Protein 1T1U (pdb70)

InterPro domains:
  IPR000542 Acyltransferase ChoActase/COT/CPT [PS00439] (23-38)
  IPR000542 Acyltransferase ChoActase/COT/CPT [PS00440] (312-339)
  IPR000542 Acyltransferase ChoActase/COT/CPT [PTHR22589] (18-614)
  IPR023213 Chloramphenicol acetyltransferase-like domain superfamily [G3DSA:3.30.559.10] (23-610)
  IPR039551 Choline/Carnitine o-acyltransferase, domain 1 and 2 [PF00755] (26-603)
  IPR042231 Choline/Carnitine o-acyltransferase, domain 2 [G3DSA:3.30.559.70] (84-404)

Structure (mmCIF, N/CA/C/O backbone):
data_1T1U
#
_entry.id   1T1U
#
_cell.length_a   138.949
_cell.length_b   77.505
_cell.length_c   59.209
_cell.angle_alpha   90.00
_cell.angle_beta   90.00
_cell.angle_gamma   90.00
#
_symmetry.space_group_name_H-M   'P 21 21 21'
#
loop_
_entity.id
_entity.type
_entity.pdbx_description
1 polymer 'Choline O-acetyltransferase'
2 water water
#
loop_
_atom_site.group_PDB
_atom_site.id
_atom_site.type_symbol
_atom_site.label_atom_id
_atom_site.label_alt_id
_atom_site.label_comp_id
_atom_site.label_asym_id
_atom_site.label_entity_id
_atom_site.label_seq_id
_atom_site.pdbx_PDB_ins_code
_atom_site.Cartn_x
_atom_site.Cartn_y
_atom_site.Cartn_z
_atom_site.occupancy
_atom_site.B_iso_or_equiv
_atom_site.auth_seq_id
_atom_site.auth_comp_id
_atom_site.auth_asym_id
_atom_site.auth_atom_id
_atom_site.pdbx_PDB_model_num
ATOM 1 N N . GLU A 1 19 ? 10.085 -48.569 6.894 1.00 30.86 20 GLU A N 1
ATOM 2 C CA . GLU A 1 19 ? 9.597 -47.410 6.173 1.00 21.84 20 GLU A CA 1
ATOM 3 C C . GLU A 1 19 ? 8.180 -47.630 5.656 1.00 28.13 20 GLU A C 1
ATOM 4 O O . GLU A 1 19 ? 7.207 -47.320 6.333 1.00 25.15 20 GLU A O 1
ATOM 10 N N . LEU A 1 20 ? 8.092 -48.165 4.489 1.00 28.06 21 LEU A N 1
ATOM 11 C CA . LEU A 1 20 ? 6.769 -48.293 3.945 1.00 23.11 21 LEU A CA 1
ATOM 12 C C . LEU A 1 20 ? 5.839 -49.289 4.616 1.00 24.30 21 LEU A C 1
ATOM 13 O O . LEU A 1 20 ? 4.641 -49.246 4.357 1.00 27.56 21 LEU A O 1
ATOM 18 N N . ASP A 1 21 ? 6.384 -50.154 5.437 1.00 23.39 22 ASP A N 1
ATOM 19 C CA . ASP A 1 21 ? 5.515 -51.132 6.113 1.00 25.72 22 ASP A CA 1
ATOM 20 C C . ASP A 1 21 ? 5.011 -50.579 7.458 1.00 21.97 22 ASP A C 1
ATOM 21 O O . ASP A 1 21 ? 4.264 -51.248 8.185 1.00 24.35 22 ASP A O 1
ATOM 26 N N . LEU A 1 22 ? 5.422 -49.349 7.797 1.00 21.84 23 LEU A N 1
ATOM 27 C CA . LEU A 1 22 ? 4.924 -48.752 8.981 1.00 19.22 23 LEU A CA 1
ATOM 28 C C . LEU A 1 22 ? 3.499 -48.383 8.667 1.00 19.53 23 LEU A C 1
ATOM 29 O O . LEU A 1 22 ? 3.127 -48.210 7.516 1.00 18.83 23 LEU A O 1
ATOM 34 N N . PRO A 1 23 ? 2.671 -48.208 9.711 1.00 14.41 24 PRO A N 1
ATOM 35 C CA . PRO A 1 23 ? 1.227 -47.823 9.494 1.00 15.88 24 PRO A CA 1
ATOM 36 C C . PRO A 1 23 ? 0.985 -46.505 8.898 1.00 21.00 24 PRO A C 1
ATOM 37 O O . PRO A 1 23 ? 1.737 -45.581 9.215 1.00 19.75 24 PRO A O 1
ATOM 41 N N . LYS A 1 24 ? -0.044 -46.295 8.124 1.00 17.25 25 LYS A N 1
ATOM 42 C CA . LYS A 1 24 ? -0.196 -44.887 7.783 1.00 15.54 25 LYS A CA 1
ATOM 43 C C . LYS A 1 24 ? -0.996 -44.194 8.907 1.00 15.56 25 LYS A C 1
ATOM 44 O O . LYS A 1 24 ? -1.818 -44.828 9.561 1.00 15.20 25 LYS A O 1
ATOM 50 N N . LEU A 1 25 ? -0.770 -42.917 9.104 1.00 14.48 26 LEU A N 1
ATOM 51 C CA . LEU A 1 25 ? -1.519 -42.119 10.093 1.00 15.51 26 LEU A CA 1
ATOM 52 C C . LEU A 1 25 ? -3.021 -42.226 9.845 1.00 14.73 26 LEU A C 1
ATOM 53 O O . LEU A 1 25 ? -3.503 -42.002 8.736 1.00 15.82 26 LEU A O 1
ATOM 58 N N . PRO A 1 26 ? -3.772 -42.611 10.888 1.00 13.96 27 PRO A N 1
ATOM 59 C CA . PRO A 1 26 ? -5.232 -42.733 10.691 1.00 20.32 27 PRO A CA 1
ATOM 60 C C . PRO A 1 26 ? -5.925 -41.480 10.238 1.00 18.32 27 PRO A C 1
ATOM 61 O O . PRO A 1 26 ? -5.350 -40.398 10.385 1.00 16.56 27 PRO A O 1
ATOM 65 N N . VAL A 1 27 ? -7.130 -41.551 9.742 1.00 15.55 28 VAL A N 1
ATOM 66 C CA . VAL A 1 27 ? -7.931 -40.324 9.646 1.00 14.05 28 VAL A CA 1
ATOM 67 C C . VAL A 1 27 ? -9.169 -40.658 10.559 1.00 20.34 28 VAL A C 1
ATOM 68 O O . VAL A 1 27 ? -9.986 -41.483 10.172 1.00 18.69 28 VAL A O 1
ATOM 72 N N . PRO A 1 28 ? -9.312 -39.912 11.726 1.00 13.69 29 PRO A N 1
ATOM 73 C CA . PRO A 1 28 ? -10.460 -40.097 12.624 1.00 15.57 29 PRO A CA 1
ATOM 74 C C . PRO A 1 28 ? -11.800 -40.019 11.885 1.00 12.08 29 PRO A C 1
ATOM 75 O O . PRO A 1 28 ? -11.696 -39.656 10.693 1.00 13.96 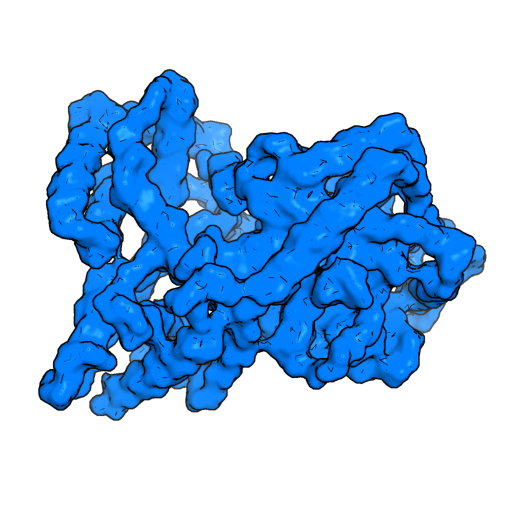29 PRO A O 1
ATOM 79 N N . PRO A 1 29 ? -12.849 -40.305 12.442 1.00 13.62 30 PRO A N 1
ATOM 80 C CA . PRO A 1 29 ? -14.159 -40.129 11.842 1.00 17.77 30 PRO A CA 1
ATOM 81 C C . PRO A 1 29 ? -14.495 -38.688 11.942 1.00 13.40 30 PRO A C 1
ATOM 82 O O . PRO A 1 29 ? -14.064 -38.045 12.894 1.00 15.44 30 PRO A O 1
ATOM 86 N N . LEU A 1 30 ? -15.203 -38.151 11.007 1.00 14.74 31 LEU A N 1
ATOM 87 C CA . LEU A 1 30 ? -15.523 -36.762 11.191 1.00 12.44 31 LEU A CA 1
ATOM 88 C C . LEU A 1 30 ? -16.417 -36.520 12.417 1.00 13.73 31 LEU A C 1
ATOM 89 O O . LEU A 1 30 ? -16.156 -35.580 13.172 1.00 16.30 31 LEU A O 1
ATOM 94 N N . GLN A 1 31 ? -17.425 -37.315 12.654 1.00 15.49 32 GLN A N 1
ATOM 95 C CA . GLN A 1 31 ? -18.263 -37.010 13.803 1.00 13.69 32 GLN A CA 1
ATOM 96 C C . GLN A 1 31 ? -17.532 -37.252 15.107 1.00 13.74 32 GLN A C 1
ATOM 97 O O . GLN A 1 31 ? -17.844 -36.591 16.111 1.00 16.21 32 GLN A O 1
ATOM 103 N N . GLN A 1 32 ? -16.566 -38.175 15.206 1.00 14.34 33 GLN A N 1
ATOM 104 C CA . GLN A 1 32 ? -15.880 -38.352 16.534 1.00 12.18 33 GLN A CA 1
ATOM 105 C C . GLN A 1 32 ? -14.975 -37.159 16.845 1.00 13.84 33 GLN A C 1
ATOM 106 O O . GLN A 1 32 ? -14.765 -36.814 18.004 1.00 16.79 33 GLN A O 1
ATOM 112 N N . THR A 1 33 ? -14.462 -36.543 15.811 1.00 14.65 34 THR A N 1
ATOM 113 C CA . THR A 1 33 ? -13.579 -35.436 16.055 1.00 13.38 34 THR A CA 1
ATOM 114 C C . THR A 1 33 ? -14.390 -34.227 16.508 1.00 14.06 34 THR A C 1
ATOM 115 O O . THR A 1 33 ? -13.992 -33.507 17.430 1.00 13.95 34 THR A O 1
ATOM 119 N N . LEU A 1 34 ? -15.530 -34.009 15.861 1.00 12.34 35 LEU A N 1
ATOM 120 C CA . LEU A 1 34 ? -16.423 -32.892 16.230 1.00 13.40 35 LEU A CA 1
ATOM 121 C C . LEU A 1 34 ? -16.963 -33.065 17.634 1.00 15.85 35 LEU A C 1
ATOM 122 O O . LEU A 1 34 ? -17.141 -32.078 18.357 1.00 14.80 35 LEU A O 1
ATOM 127 N N . ALA A 1 35 ? -17.244 -34.277 18.023 1.00 16.23 36 ALA A N 1
ATOM 128 C CA . ALA A 1 35 ? -17.853 -34.470 19.351 1.00 15.76 36 ALA A CA 1
ATOM 129 C C . ALA A 1 35 ? -16.833 -34.243 20.472 1.00 19.32 36 ALA A C 1
ATOM 130 O O . ALA A 1 35 ? -17.105 -33.627 21.499 1.00 15.17 36 ALA A O 1
ATOM 132 N N . THR A 1 36 ? -15.646 -34.760 20.187 1.00 13.99 37 THR A N 1
ATOM 133 C CA . THR A 1 36 ? -14.565 -34.649 21.160 1.00 14.88 37 THR A CA 1
ATOM 134 C C . THR A 1 36 ? -14.255 -33.166 21.367 1.00 14.48 37 THR A C 1
ATOM 135 O O . THR A 1 36 ? -14.112 -32.683 22.501 1.00 14.66 37 THR A O 1
ATOM 139 N N . TYR A 1 37 ? -14.180 -32.432 20.251 1.00 13.52 38 TYR A N 1
ATOM 140 C CA . TYR A 1 37 ? -13.932 -30.985 20.193 1.00 12.01 38 TYR A CA 1
ATOM 141 C C . TYR A 1 37 ? -14.888 -30.230 21.065 1.00 12.75 38 TYR A C 1
ATOM 142 O O . TYR A 1 37 ? -14.454 -29.395 21.861 1.00 13.53 38 TYR A O 1
ATOM 151 N N . LEU A 1 38 ? -16.193 -30.480 20.968 1.00 13.65 39 LEU A N 1
ATOM 152 C CA . LEU A 1 38 ? -17.129 -29.727 21.823 1.00 17.50 39 LEU A CA 1
ATOM 153 C C . LEU A 1 38 ? -17.068 -30.122 23.298 1.00 15.04 39 LEU A C 1
ATOM 154 O O . LEU A 1 38 ? -17.273 -29.271 24.166 1.00 16.38 39 LEU A O 1
ATOM 159 N N . GLN A 1 39 ? -16.792 -31.381 23.561 1.00 15.23 40 GLN A N 1
ATOM 160 C CA . GLN A 1 39 ? -16.667 -31.865 24.898 1.00 16.58 40 GLN A CA 1
ATOM 161 C C . GLN A 1 39 ? -15.449 -31.219 25.575 1.00 17.76 40 GLN A C 1
ATOM 162 O O . GLN A 1 39 ? -15.531 -30.806 26.735 1.00 18.18 40 GLN A O 1
ATOM 168 N N . CYS A 1 40 ? -14.310 -31.152 24.825 1.00 13.84 41 CYS A N 1
ATOM 169 C CA . CYS A 1 40 ? -13.025 -30.558 25.218 1.00 16.96 41 CYS A CA 1
ATOM 170 C C . CYS A 1 40 ? -13.236 -29.139 25.752 1.00 17.04 41 CYS A C 1
ATOM 171 O O . CYS A 1 40 ? -12.805 -28.802 26.858 1.00 15.64 41 CYS A O 1
ATOM 174 N N . MET A 1 41 ? -13.905 -28.303 24.908 1.00 14.33 42 MET A N 1
ATOM 175 C CA . MET A 1 41 ? -14.146 -26.857 25.079 1.00 14.22 42 MET A CA 1
ATOM 176 C C . MET A 1 41 ? -15.314 -26.371 25.942 1.00 16.56 42 MET A C 1
ATOM 177 O O . MET A 1 41 ? -15.252 -25.239 26.436 1.00 15.19 42 MET A O 1
ATOM 182 N N . GLN A 1 42 ? -16.332 -27.153 26.176 1.00 14.91 43 GLN A N 1
ATOM 183 C CA . GLN A 1 42 ? -17.474 -26.619 26.918 1.00 16.04 43 GLN A CA 1
ATOM 184 C C . GLN A 1 42 ? -17.143 -25.925 28.254 1.00 16.67 43 GLN A C 1
ATOM 185 O O . GLN A 1 42 ? -17.710 -24.868 28.540 1.00 18.06 43 GLN A O 1
ATOM 191 N N . HIS A 1 43 ? -16.271 -26.483 29.068 1.00 15.06 44 HIS A N 1
ATOM 192 C CA . HIS A 1 43 ? -16.003 -25.790 30.324 1.00 16.71 44 HIS A CA 1
ATOM 193 C C . HIS A 1 43 ? -14.950 -24.697 30.163 1.00 20.32 44 HIS A C 1
ATOM 194 O O . HIS A 1 43 ? -14.606 -24.062 31.162 1.00 21.95 44 HIS A O 1
ATOM 201 N N . LEU A 1 44 ? -14.444 -24.455 28.949 1.00 17.83 45 LEU A N 1
ATOM 202 C CA . LEU A 1 44 ? -13.390 -23.461 28.735 1.00 17.46 45 LEU A CA 1
ATOM 203 C C . LEU A 1 44 ? -13.871 -22.208 28.042 1.00 14.51 45 LEU A C 1
ATOM 204 O O . LEU A 1 44 ? -13.073 -21.289 27.775 1.00 18.97 45 LEU A O 1
ATOM 209 N N . VAL A 1 45 ? -15.149 -22.117 27.709 1.00 16.53 46 VAL A N 1
ATOM 210 C CA . VAL A 1 45 ? -15.694 -20.902 27.119 1.00 17.21 46 VAL A CA 1
ATOM 211 C C . VAL A 1 45 ? -16.971 -20.490 27.870 1.00 16.31 46 VAL A C 1
ATOM 212 O O . VAL A 1 45 ? -17.524 -21.266 28.628 1.00 17.53 46 VAL A O 1
ATOM 216 N N . PRO A 1 46 ? -17.375 -19.261 27.652 1.00 20.96 47 PRO A N 1
ATOM 217 C CA . PRO A 1 46 ? -18.669 -18.813 28.182 1.00 25.31 47 PRO A CA 1
ATOM 218 C C . PRO A 1 46 ? -19.839 -19.652 27.659 1.00 27.98 47 PRO A C 1
ATOM 219 O O . PRO A 1 46 ? -19.687 -20.163 26.549 1.00 21.13 47 PRO A O 1
ATOM 223 N N . GLU A 1 47 ? -20.890 -19.816 28.427 1.00 24.46 48 GLU A N 1
ATOM 224 C CA . GLU A 1 47 ? -22.076 -20.511 27.985 1.00 19.44 48 GLU A CA 1
ATOM 225 C C . GLU A 1 47 ? -22.646 -19.978 26.627 1.00 21.73 48 GLU A C 1
ATOM 226 O O . GLU A 1 47 ? -22.910 -20.814 25.769 1.00 20.17 48 GLU A O 1
ATOM 232 N N . GLU A 1 48 ? -22.883 -18.702 26.385 1.00 19.06 49 GLU A N 1
ATOM 233 C CA . GLU A 1 48 ? -23.519 -18.362 25.085 1.00 25.06 49 GLU A CA 1
ATOM 234 C C . GLU A 1 48 ? -22.602 -18.788 23.928 1.00 22.05 49 GLU A C 1
ATOM 235 O O . GLU A 1 48 ? -23.031 -19.512 23.023 1.00 26.21 49 GLU A O 1
ATOM 241 N N . GLN A 1 49 ? -21.373 -18.343 23.976 1.00 21.36 50 GLN A N 1
ATOM 242 C CA . GLN A 1 49 ? -20.364 -18.711 23.024 1.00 22.84 50 GLN A CA 1
ATOM 243 C C . GLN A 1 49 ? -20.391 -20.199 22.707 1.00 18.32 50 GLN A C 1
ATOM 244 O O . GLN A 1 49 ? -20.406 -20.578 21.537 1.00 20.17 50 GLN A O 1
ATOM 250 N N . PHE A 1 50 ? -20.414 -21.032 23.760 1.00 19.14 51 PHE A N 1
ATOM 251 C CA . PHE A 1 50 ? -20.497 -22.455 23.455 1.00 19.32 51 PHE A CA 1
ATOM 252 C C . PHE A 1 50 ? -21.754 -22.658 22.503 1.00 19.41 51 PHE A C 1
ATOM 253 O O . PHE A 1 50 ? -21.567 -23.126 21.373 1.00 17.79 51 PHE A O 1
ATOM 261 N N . ARG A 1 51 ? -23.024 -22.327 22.963 1.00 21.87 52 ARG A N 1
ATOM 262 C CA . ARG A 1 51 ? -24.330 -22.468 22.189 1.00 22.19 52 ARG A CA 1
ATOM 263 C C . ARG A 1 51 ? -24.033 -22.133 20.757 1.00 16.62 52 ARG A C 1
ATOM 264 O O . ARG A 1 51 ? -24.334 -22.898 19.834 1.00 17.66 52 ARG A O 1
ATOM 272 N N . LYS A 1 52 ? -23.379 -21.003 20.545 1.00 17.86 53 LYS A N 1
ATOM 273 C CA . LYS A 1 52 ? -23.020 -20.622 19.197 1.00 14.98 53 LYS A CA 1
ATOM 274 C C . LYS A 1 52 ? -22.117 -21.650 18.527 1.00 17.88 53 LYS A C 1
ATOM 275 O O . LYS A 1 52 ? -22.312 -21.991 17.371 1.00 20.16 53 LYS A O 1
ATOM 281 N N . SER A 1 53 ? -21.153 -22.181 19.274 1.00 18.69 54 SER A N 1
ATOM 282 C CA . SER A 1 53 ? -20.225 -23.201 18.775 1.00 15.34 54 SER A CA 1
ATOM 283 C C . SER A 1 53 ? -20.997 -24.473 18.455 1.00 15.23 54 SER A C 1
ATOM 284 O O . SER A 1 53 ? -20.702 -25.160 17.469 1.00 18.01 54 SER A O 1
ATOM 287 N N . GLN A 1 54 ? -21.986 -24.812 19.239 1.00 15.07 55 GLN A N 1
ATOM 288 C CA . GLN A 1 54 ? -22.710 -26.053 18.954 1.00 15.76 55 GLN A CA 1
ATOM 289 C C . GLN A 1 54 ? -23.399 -26.005 17.600 1.00 16.22 55 GLN A C 1
ATOM 290 O O . GLN A 1 54 ? -23.412 -26.994 16.855 1.00 19.55 55 GLN A O 1
ATOM 296 N N . ALA A 1 55 ? -23.936 -24.833 17.349 1.00 18.49 56 ALA A N 1
ATOM 297 C CA . ALA A 1 55 ? -24.652 -24.596 16.129 1.00 20.07 56 ALA A CA 1
ATOM 298 C C . ALA A 1 55 ? -23.748 -24.581 14.870 1.00 15.39 56 ALA A C 1
ATOM 299 O O . ALA A 1 55 ? -24.096 -25.156 13.849 1.00 18.04 56 ALA A O 1
ATOM 301 N N . ILE A 1 56 ? -22.587 -23.900 15.016 1.00 18.16 57 ILE A N 1
ATOM 302 C CA . ILE A 1 56 ? -21.581 -23.833 13.955 1.00 16.19 57 ILE A CA 1
ATOM 303 C C . ILE A 1 56 ? -21.099 -25.227 13.621 1.00 16.11 57 ILE A C 1
ATOM 304 O O . ILE A 1 56 ? -20.988 -25.604 12.449 1.00 18.66 57 ILE A O 1
ATOM 309 N N . VAL A 1 57 ? -20.829 -25.996 14.680 1.00 15.45 58 VAL A N 1
ATOM 310 C CA . VAL A 1 57 ? -20.350 -27.361 14.485 1.00 18.00 58 VAL A CA 1
ATOM 311 C C . VAL A 1 57 ? -21.380 -28.306 13.887 1.00 19.45 58 VAL A C 1
ATOM 312 O O . VAL A 1 57 ? -21.020 -29.225 13.142 1.00 18.24 58 VAL A O 1
ATOM 316 N N . LYS A 1 58 ? -22.653 -28.079 14.221 1.00 19.82 59 LYS A N 1
ATOM 317 C CA . LYS A 1 58 ? -23.769 -28.875 13.678 1.00 16.70 59 LYS A CA 1
ATOM 318 C C . LYS A 1 58 ? -23.964 -28.554 12.222 1.00 16.85 59 LYS A C 1
ATOM 319 O O . LYS A 1 58 ? -24.232 -29.425 11.409 1.00 22.28 59 LYS A O 1
ATOM 325 N N . ARG A 1 59 ? -23.840 -27.310 11.860 1.00 18.91 60 ARG A N 1
ATOM 326 C CA . ARG A 1 59 ? -23.954 -27.058 10.438 1.00 18.28 60 ARG A CA 1
ATOM 327 C C . ARG A 1 59 ? -22.706 -27.608 9.743 1.00 21.32 60 ARG A C 1
ATOM 328 O O . ARG A 1 59 ? -22.798 -28.271 8.706 1.00 20.57 60 ARG A O 1
ATOM 336 N N . PHE A 1 60 ? -21.516 -27.327 10.304 1.00 17.37 61 PHE A N 1
ATOM 337 C CA . PHE A 1 60 ? -20.277 -27.890 9.693 1.00 21.37 61 PHE A CA 1
ATOM 338 C C . PHE A 1 60 ? -20.350 -29.355 9.359 1.00 19.44 61 PHE A C 1
ATOM 339 O O . PHE A 1 60 ? -19.917 -29.751 8.290 1.00 16.39 61 PHE A O 1
ATOM 347 N N . GLY A 1 61 ? -20.932 -30.208 10.207 1.00 16.29 62 GLY A N 1
ATOM 348 C CA . GLY A 1 61 ? -20.854 -31.666 9.917 1.00 18.97 62 GLY A CA 1
ATOM 349 C C . GLY A 1 61 ? -22.191 -32.345 9.600 1.00 17.83 62 GLY A C 1
ATOM 350 O O . GLY A 1 61 ? -22.331 -33.543 9.777 1.00 18.14 62 GLY A O 1
ATOM 351 N N . ALA A 1 62 ? -23.161 -31.570 9.170 1.00 18.82 63 ALA A N 1
ATOM 352 C CA . ALA A 1 62 ? -24.436 -32.124 8.846 1.00 20.63 63 ALA A CA 1
ATOM 353 C C . ALA A 1 62 ? -24.208 -32.927 7.585 1.00 28.54 63 ALA A C 1
ATOM 354 O O . ALA A 1 62 ? -23.127 -32.903 6.992 1.00 22.68 63 ALA A O 1
ATOM 356 N N . PRO A 1 63 ? -25.221 -33.657 7.207 1.00 25.03 64 PRO A N 1
ATOM 357 C CA . PRO A 1 63 ? -25.213 -34.423 5.954 1.00 18.35 64 PRO A CA 1
ATOM 358 C C . PRO A 1 63 ? -25.187 -33.521 4.716 1.00 21.78 64 PRO A C 1
ATOM 359 O O . PRO A 1 63 ? -26.044 -32.678 4.534 1.00 25.66 64 PRO A O 1
ATOM 363 N N . GLY A 1 64 ? -24.213 -33.724 3.824 1.00 23.22 65 GLY A N 1
ATOM 364 C CA . GLY A 1 64 ? -24.081 -32.938 2.623 1.00 31.74 65 GLY A CA 1
ATOM 365 C C . GLY A 1 64 ? -23.246 -31.700 2.868 1.00 28.39 65 GLY A C 1
ATOM 366 O O . GLY A 1 64 ? -22.906 -30.993 1.912 1.00 26.50 65 GLY A O 1
ATOM 367 N N . GLY A 1 65 ? -22.931 -31.429 4.141 1.00 22.96 66 GLY A N 1
ATOM 368 C CA . GLY A 1 65 ? -22.245 -30.192 4.514 1.00 24.88 66 GLY A CA 1
ATOM 369 C C . GLY A 1 65 ? -20.831 -29.983 3.988 1.00 20.40 66 GLY A C 1
ATOM 370 O O . GLY A 1 65 ? -20.373 -30.660 3.069 1.00 22.45 66 GLY A O 1
ATOM 371 N N . LEU A 1 66 ? -20.154 -28.955 4.607 1.00 23.13 67 LEU A N 1
ATOM 372 C CA . LEU A 1 66 ? -18.758 -28.620 4.310 1.00 23.66 67 LEU A CA 1
ATOM 373 C C . LEU A 1 66 ? -17.875 -29.648 4.905 1.00 17.39 67 LEU A C 1
ATOM 374 O O . LEU A 1 66 ? -16.913 -30.096 4.261 1.00 20.19 67 LEU A O 1
ATOM 379 N N . GLY A 1 67 ? -18.118 -30.024 6.128 1.00 15.97 68 GLY A N 1
ATOM 380 C CA . GLY A 1 67 ? -17.253 -30.949 6.804 1.00 15.03 68 GLY A CA 1
ATOM 381 C C . GLY A 1 67 ? -17.086 -32.279 6.070 1.00 18.07 68 GLY A C 1
ATOM 382 O O . GLY A 1 67 ? -15.975 -32.789 5.953 1.00 19.20 68 GLY A O 1
ATOM 383 N N . GLU A 1 68 ? -18.187 -32.858 5.557 1.00 17.31 69 GLU A N 1
ATOM 384 C CA . GLU A 1 68 ? -18.136 -34.163 4.904 1.00 15.28 69 GLU A CA 1
ATOM 385 C C . GLU A 1 68 ? -17.350 -34.052 3.526 1.00 13.42 69 GLU A C 1
ATOM 386 O O . GLU A 1 68 ? -16.721 -35.021 3.108 1.00 17.87 69 GLU A O 1
ATOM 392 N N . THR A 1 69 ? -17.413 -32.888 2.845 1.00 17.81 70 THR A N 1
ATOM 393 C CA . THR A 1 69 ? -16.686 -32.694 1.599 1.00 18.21 70 THR A CA 1
ATOM 394 C C . THR A 1 69 ? -15.210 -32.630 1.925 1.00 18.66 70 THR A C 1
ATOM 395 O O . THR A 1 69 ? -14.365 -33.258 1.271 1.00 24.06 70 THR A O 1
ATOM 399 N N . LEU A 1 70 ? -14.900 -31.839 2.931 1.00 19.60 71 LEU A N 1
ATOM 400 C CA . LEU A 1 70 ? -13.527 -31.698 3.329 1.00 17.15 71 LEU A CA 1
ATOM 401 C C . LEU A 1 70 ? -12.964 -33.045 3.781 1.00 17.20 71 LEU A C 1
ATOM 402 O O . LEU A 1 70 ? -11.821 -33.366 3.479 1.00 20.49 71 LEU A O 1
ATOM 407 N N . GLN A 1 71 ? -13.732 -33.868 4.534 1.00 15.78 72 GLN A N 1
ATOM 408 C CA . GLN A 1 71 ? -13.332 -35.203 4.988 1.00 16.35 72 GLN A CA 1
ATOM 409 C C . GLN A 1 71 ? -12.893 -36.033 3.750 1.00 17.05 72 GLN A C 1
ATOM 410 O O . GLN A 1 71 ? -11.754 -36.510 3.682 1.00 19.47 72 GLN A O 1
ATOM 416 N N . GLU A 1 72 ? -13.816 -36.105 2.816 1.00 21.66 73 GLU A N 1
ATOM 417 C CA . GLU A 1 72 ? -13.640 -36.807 1.551 1.00 22.01 73 GLU A CA 1
ATOM 418 C C . GLU A 1 72 ? -12.255 -36.432 0.923 1.00 24.96 73 GLU A C 1
ATOM 419 O O . GLU A 1 72 ? -11.505 -37.346 0.567 1.00 20.11 73 GLU A O 1
ATOM 425 N N . LYS A 1 73 ? -11.910 -35.128 0.821 1.00 21.69 74 LYS A N 1
ATOM 426 C CA . LYS A 1 73 ? -10.639 -34.651 0.287 1.00 23.70 74 LYS A CA 1
ATOM 427 C C . LYS A 1 73 ? -9.455 -34.995 1.230 1.00 24.99 74 LYS A C 1
ATOM 428 O O . LYS A 1 73 ? -8.300 -34.956 0.822 1.00 25.24 74 LYS A O 1
ATOM 434 N N . LEU A 1 74 ? -9.750 -35.334 2.504 1.00 21.64 75 LEU A N 1
ATOM 435 C CA . LEU A 1 74 ? -8.696 -35.757 3.478 1.00 19.08 75 LEU A CA 1
ATOM 436 C C . LEU A 1 74 ? -8.345 -37.190 3.191 1.00 20.42 75 LEU A C 1
ATOM 437 O O . LEU A 1 74 ? -7.173 -37.570 3.139 1.00 21.01 75 LEU A O 1
ATOM 442 N N . LEU A 1 75 ? -9.365 -37.988 2.957 1.00 17.67 76 LEU A N 1
ATOM 443 C CA . LEU A 1 75 ? -9.083 -39.371 2.601 1.00 20.07 76 LEU A CA 1
ATOM 444 C C . LEU A 1 75 ? -8.483 -39.364 1.114 1.00 16.86 76 LEU A C 1
ATOM 445 O O . LEU A 1 75 ? -7.696 -40.252 0.845 1.00 24.11 76 LEU A O 1
ATOM 450 N N . GLU A 1 76 ? -8.774 -38.380 0.165 1.00 26.23 77 GLU A N 1
ATOM 451 C CA . GLU A 1 76 ? -8.030 -38.281 -1.130 1.00 17.86 77 GLU A CA 1
ATOM 452 C C . GLU A 1 76 ? -6.488 -38.332 -0.775 1.00 27.50 77 GLU A C 1
ATOM 453 O O . GLU A 1 76 ? -5.748 -39.210 -1.230 1.00 26.63 77 GLU A O 1
ATOM 459 N N . ARG A 1 77 ? -6.152 -37.363 0.089 1.00 27.67 78 ARG A N 1
ATOM 460 C CA . ARG A 1 77 ? -4.846 -37.108 0.677 1.00 23.60 78 ARG A CA 1
ATOM 461 C C . ARG A 1 77 ? -4.286 -38.219 1.538 1.00 22.43 78 ARG A C 1
ATOM 462 O O . ARG A 1 77 ? -3.075 -38.480 1.439 1.00 23.70 78 ARG A O 1
ATOM 470 N N . GLN A 1 78 ? -5.047 -38.883 2.375 1.00 21.03 79 GLN A N 1
ATOM 471 C CA . GLN A 1 78 ? -4.325 -39.875 3.189 1.00 17.88 79 GLN A CA 1
ATOM 472 C C . GLN A 1 78 ? -3.861 -41.117 2.403 1.00 19.50 79 GLN A C 1
ATOM 473 O O . GLN A 1 78 ? -2.901 -41.764 2.829 1.00 22.28 79 GLN A O 1
ATOM 479 N N . GLU A 1 79 ? -4.503 -41.488 1.273 1.00 27.30 80 GLU A N 1
ATOM 480 C CA . GLU A 1 79 ? -4.163 -42.703 0.440 1.00 25.05 80 GLU A CA 1
ATOM 481 C C . GLU A 1 79 ? -2.952 -42.382 -0.524 1.00 26.59 80 GLU A C 1
ATOM 482 O O . GLU A 1 79 ? -2.262 -43.265 -1.053 1.00 33.50 80 GLU A O 1
ATOM 488 N N . LYS A 1 80 ? -2.769 -41.052 -0.672 1.00 25.20 81 LYS A N 1
ATOM 489 C CA . LYS A 1 80 ? -1.853 -40.309 -1.553 1.00 28.09 81 LYS A CA 1
ATOM 490 C C . LYS A 1 80 ? -0.483 -39.860 -1.034 1.00 25.22 81 LYS A C 1
ATOM 491 O O . LYS A 1 80 ? 0.454 -39.580 -1.793 1.00 40.56 81 LYS A O 1
ATOM 497 N N . THR A 1 81 ? -0.446 -39.779 0.240 1.00 29.68 82 THR A N 1
ATOM 498 C CA . THR A 1 81 ? 0.697 -39.351 0.887 1.00 22.81 82 THR A CA 1
ATOM 499 C C . THR A 1 81 ? 1.017 -40.302 1.995 1.00 21.81 82 THR A C 1
ATOM 500 O O . THR A 1 81 ? 0.152 -40.958 2.574 1.00 24.53 82 THR A O 1
ATOM 504 N N . ALA A 1 82 ? 2.320 -40.368 2.257 1.00 18.78 83 ALA A N 1
ATOM 505 C CA . ALA A 1 82 ? 2.757 -41.201 3.341 1.00 17.81 83 ALA A CA 1
ATOM 506 C C . ALA A 1 82 ? 2.089 -40.793 4.693 1.00 15.16 83 ALA A C 1
ATOM 507 O O . ALA A 1 82 ? 1.680 -41.681 5.445 1.00 18.53 83 ALA A O 1
ATOM 509 N N . ASN A 1 83 ? 2.014 -39.494 4.968 1.00 19.19 84 ASN A N 1
ATOM 510 C CA . ASN A 1 83 ? 1.442 -38.935 6.214 1.00 18.45 84 ASN A CA 1
ATOM 511 C C . ASN A 1 83 ? 0.612 -37.696 5.820 1.00 13.12 84 ASN A C 1
ATOM 512 O O . ASN A 1 83 ? 1.204 -36.669 5.456 1.00 14.62 84 ASN A O 1
ATOM 517 N N . TRP A 1 84 ? -0.667 -37.763 5.883 1.00 15.59 85 TRP A N 1
ATOM 518 C CA . TRP A 1 84 ? -1.422 -36.643 5.382 1.00 12.78 85 TRP A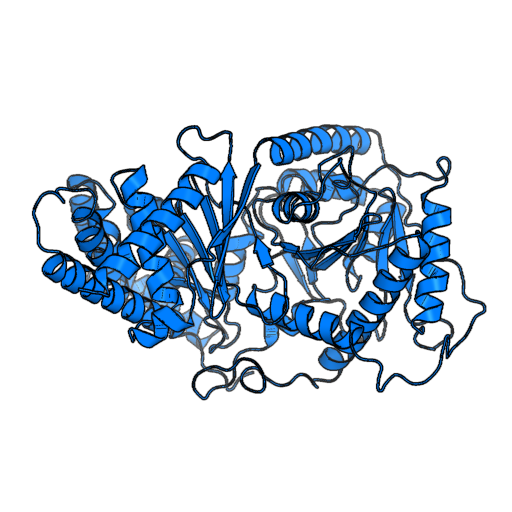 CA 1
ATOM 519 C C . TRP A 1 84 ? -1.281 -35.291 6.084 1.00 9.61 85 TRP A C 1
ATOM 520 O O . TRP A 1 84 ? -1.708 -34.260 5.553 1.00 15.09 85 TRP A O 1
ATOM 531 N N . VAL A 1 85 ? -0.686 -35.265 7.295 1.00 16.06 86 VAL A N 1
ATOM 532 C CA . VAL A 1 85 ? -0.514 -34.022 8.001 1.00 14.25 86 VAL A CA 1
ATOM 533 C C . VAL A 1 85 ? 0.936 -33.477 8.011 1.00 14.11 86 VAL A C 1
ATOM 534 O O . VAL A 1 85 ? 1.173 -32.394 8.542 1.00 16.43 86 VAL A O 1
ATOM 538 N N . SER A 1 86 ? 1.899 -34.215 7.480 1.00 13.01 87 SER A N 1
ATOM 539 C CA . SER A 1 86 ? 3.320 -33.803 7.557 1.00 15.20 87 SER A CA 1
ATOM 540 C C . SER A 1 86 ? 3.510 -32.334 7.191 1.00 13.92 87 SER A C 1
ATOM 541 O O . SER A 1 86 ? 3.884 -31.508 8.024 1.00 13.68 87 SER A O 1
ATOM 544 N N . GLU A 1 87 ? 3.218 -32.011 5.962 1.00 17.88 88 GLU A N 1
ATOM 545 C CA . GLU A 1 87 ? 3.270 -30.659 5.439 1.00 15.74 88 GLU A CA 1
ATOM 546 C C . GLU A 1 87 ? 2.572 -29.591 6.334 1.00 16.38 88 GLU A C 1
ATOM 547 O O . GLU A 1 87 ? 3.219 -28.692 6.860 1.00 16.03 88 GLU A O 1
ATOM 553 N N . TYR A 1 88 ? 1.284 -29.788 6.526 1.00 14.86 89 TYR A N 1
ATOM 554 C CA . TYR A 1 88 ? 0.527 -28.886 7.362 1.00 12.90 89 TYR A CA 1
ATOM 555 C C . TYR A 1 88 ? 1.110 -28.659 8.750 1.00 12.15 89 TYR A C 1
ATOM 556 O O . TYR A 1 88 ? 1.217 -27.524 9.226 1.00 13.21 89 TYR A O 1
ATOM 565 N N . TRP A 1 89 ? 1.435 -29.763 9.400 1.00 15.20 90 TRP A N 1
ATOM 566 C CA . TRP A 1 89 ? 1.930 -29.728 10.752 1.00 12.11 90 TRP A CA 1
ATOM 567 C C . TRP A 1 89 ? 3.262 -28.976 10.804 1.00 11.68 90 TRP A C 1
ATOM 568 O O . TRP A 1 89 ? 3.434 -28.091 11.638 1.00 13.51 90 TRP A O 1
ATOM 579 N N . LEU A 1 90 ? 4.190 -29.320 9.930 1.00 12.59 91 LEU A N 1
ATOM 580 C CA . LEU A 1 90 ? 5.506 -28.688 9.892 1.00 14.80 91 LEU A CA 1
ATOM 581 C C . LEU A 1 90 ? 5.384 -27.181 9.766 1.00 12.43 91 LEU A C 1
ATOM 582 O O . LEU A 1 90 ? 5.943 -26.434 10.580 1.00 13.40 91 LEU A O 1
ATOM 587 N N . ASN A 1 91 ? 4.602 -26.759 8.797 1.00 13.09 92 ASN A N 1
ATOM 588 C CA . ASN A 1 91 ? 4.329 -25.336 8.585 1.00 11.42 92 ASN A CA 1
ATOM 589 C C . ASN A 1 91 ? 3.627 -24.646 9.740 1.00 14.14 92 ASN A C 1
ATOM 590 O O . ASN A 1 91 ? 4.078 -23.582 10.170 1.00 14.11 92 ASN A O 1
ATOM 595 N N . ASP A 1 92 ? 2.552 -25.212 10.281 1.00 12.48 93 ASP A N 1
ATOM 596 C CA . ASP A 1 92 ? 1.745 -24.611 11.345 1.00 12.18 93 ASP A CA 1
ATOM 597 C C . ASP A 1 92 ? 2.418 -24.564 12.736 1.00 12.91 93 ASP A C 1
ATOM 598 O O . ASP A 1 92 ? 2.247 -23.610 13.496 1.00 13.84 93 ASP A O 1
ATOM 603 N N . MET A 1 93 ? 3.208 -25.580 13.037 1.00 11.37 94 MET A N 1
ATOM 604 C CA . MET A 1 93 ? 3.929 -25.653 14.300 1.00 10.77 94 MET A CA 1
ATOM 605 C C . MET A 1 93 ? 5.206 -24.810 14.281 1.00 13.15 94 MET A C 1
ATOM 606 O O . MET A 1 93 ? 5.493 -24.068 15.223 1.00 15.80 94 MET A O 1
ATOM 611 N N . TYR A 1 94 ? 5.940 -24.920 13.166 1.00 13.93 95 TYR A N 1
ATOM 612 C CA . TYR A 1 94 ? 7.227 -24.256 13.027 1.00 12.65 95 TYR A CA 1
ATOM 613 C C . TYR A 1 94 ? 7.438 -23.349 11.823 1.00 12.11 95 TYR A C 1
ATOM 614 O O . TYR A 1 94 ? 7.699 -22.176 12.018 1.00 14.28 95 TYR A O 1
ATOM 623 N N . LEU A 1 95 ? 7.369 -23.838 10.634 1.00 13.92 96 LEU A N 1
ATOM 624 C CA . LEU A 1 95 ? 7.837 -22.903 9.616 1.00 14.73 96 LEU A CA 1
ATOM 625 C C . LEU A 1 95 ? 7.097 -21.565 9.450 1.00 15.80 96 LEU A C 1
ATOM 626 O O . LEU A 1 95 ? 7.706 -20.592 8.988 1.00 14.58 96 LEU A O 1
ATOM 631 N N . ASN A 1 96 ? 5.795 -21.493 9.798 1.00 13.21 97 ASN A N 1
ATOM 632 C CA . ASN A 1 96 ? 4.997 -20.265 9.637 1.00 14.76 97 ASN A CA 1
ATOM 633 C C . ASN A 1 96 ? 5.267 -19.267 10.761 1.00 14.61 97 ASN A C 1
ATOM 634 O O . ASN A 1 96 ? 5.058 -18.052 10.586 1.00 17.27 97 ASN A O 1
ATOM 639 N N . ASN A 1 97 ? 5.732 -19.750 11.941 1.00 12.49 98 ASN A N 1
ATOM 640 C CA . ASN A 1 97 ? 5.960 -18.925 13.126 1.00 14.01 98 ASN A CA 1
ATOM 641 C C . ASN A 1 97 ? 7.043 -17.867 12.880 1.00 15.79 98 ASN A C 1
ATOM 642 O O . ASN A 1 97 ? 8.158 -18.188 12.453 1.00 14.42 98 ASN A O 1
ATOM 647 N N . ARG A 1 98 ? 6.714 -16.645 13.171 1.00 13.02 99 ARG A N 1
ATOM 648 C CA . ARG A 1 98 ? 7.665 -15.579 12.942 1.00 12.43 99 ARG A CA 1
ATOM 649 C C . ARG A 1 98 ? 8.400 -15.070 14.157 1.00 12.29 99 ARG A C 1
ATOM 650 O O . ARG A 1 98 ? 9.209 -14.153 14.048 1.00 13.78 99 ARG A O 1
ATOM 658 N N . LEU A 1 99 ? 8.110 -15.666 15.278 1.00 12.70 100 LEU A N 1
ATOM 659 C CA . LEU A 1 99 ? 8.897 -15.288 16.456 1.00 12.50 100 LEU A CA 1
ATOM 660 C C . LEU A 1 99 ? 10.340 -15.788 16.357 1.00 13.03 100 LEU A C 1
ATOM 661 O O . LEU A 1 99 ? 10.597 -16.805 15.689 1.00 14.82 100 LEU A O 1
ATOM 666 N N . ALA A 1 100 ? 11.233 -15.126 16.978 1.00 12.49 101 ALA A N 1
ATOM 667 C CA . ALA A 1 100 ? 12.606 -15.571 16.939 1.00 8.67 101 ALA A CA 1
ATOM 668 C C . ALA A 1 100 ? 12.741 -16.931 17.619 1.00 12.26 101 ALA A C 1
ATOM 669 O O . ALA A 1 100 ? 12.001 -17.293 18.545 1.00 13.94 101 ALA A O 1
ATOM 671 N N . LEU A 1 101 ? 13.693 -17.697 17.119 1.00 12.59 102 LEU A N 1
ATOM 672 C CA . LEU A 1 101 ? 13.929 -19.027 17.563 1.00 11.39 102 LEU A CA 1
ATOM 673 C C . LEU A 1 101 ? 14.397 -19.128 19.044 1.00 11.20 102 LEU A C 1
ATOM 674 O O . LEU A 1 101 ? 13.993 -20.058 19.733 1.00 11.16 102 LEU A O 1
ATOM 679 N N . PRO A 1 102 ? 15.231 -18.211 19.559 1.00 10.36 103 PRO A N 1
ATOM 680 C CA . PRO A 1 102 ? 15.589 -18.284 20.992 1.00 11.49 103 PRO A CA 1
ATOM 681 C C . PRO A 1 102 ? 14.354 -18.318 21.828 1.00 13.92 103 PRO A C 1
ATOM 682 O O . PRO A 1 102 ? 13.362 -17.660 21.504 1.00 12.07 103 PRO A O 1
ATOM 686 N N . VAL A 1 103 ? 14.362 -19.087 22.920 1.00 10.71 104 VAL A N 1
ATOM 687 C CA . VAL A 1 103 ? 13.240 -19.153 23.904 1.00 9.37 104 VAL A CA 1
ATOM 688 C C . VAL A 1 103 ? 11.859 -19.510 23.393 1.00 12.60 104 VAL A C 1
ATOM 689 O O . VAL A 1 103 ? 11.161 -20.329 24.000 1.00 12.30 104 VAL A O 1
ATOM 693 N N . ASN A 1 104 ? 11.410 -18.937 22.246 1.00 13.08 105 ASN A N 1
ATOM 694 C CA . ASN A 1 104 ? 10.074 -19.228 21.698 1.00 12.59 105 ASN A CA 1
ATOM 695 C C . ASN A 1 104 ? 9.927 -20.575 21.055 1.00 12.00 105 ASN A C 1
ATOM 696 O O . ASN A 1 104 ? 8.861 -21.201 21.059 1.00 12.18 105 ASN A O 1
ATOM 701 N N . SER A 1 105 ? 11.036 -21.028 20.510 1.00 12.52 106 SER A N 1
ATOM 702 C CA . SER A 1 105 ? 10.989 -22.256 19.758 1.00 10.32 106 SER A CA 1
ATOM 703 C C . SER A 1 105 ? 12.073 -23.313 20.080 1.00 11.29 106 SER A C 1
ATOM 704 O O . SER A 1 105 ? 11.728 -24.467 20.343 1.00 12.67 106 SER A O 1
ATOM 707 N N . SER A 1 106 ? 13.376 -22.933 20.138 1.00 10.92 107 SER A N 1
ATOM 708 C CA . SER A 1 106 ? 14.510 -23.910 20.399 1.00 11.10 107 SER A CA 1
ATOM 709 C C . SER A 1 106 ? 14.736 -24.403 21.943 1.00 12.61 107 SER A C 1
ATOM 710 O O . SER A 1 106 ? 15.085 -23.628 22.829 1.00 13.88 107 SER A O 1
ATOM 713 N N . PRO A 1 107 ? 14.546 -25.677 21.998 1.00 9.73 108 PRO A N 1
ATOM 714 C CA . PRO A 1 107 ? 14.893 -26.460 23.192 1.00 10.24 108 PRO A CA 1
ATOM 715 C C . PRO A 1 107 ? 16.385 -26.381 23.531 1.00 11.73 108 PRO A C 1
ATOM 716 O O . PRO A 1 107 ? 17.236 -26.208 22.691 1.00 12.97 108 PRO A O 1
ATOM 720 N N . ALA A 1 108 ? 16.526 -26.500 24.769 1.00 12.83 109 ALA A N 1
ATOM 721 C CA . ALA A 1 108 ? 17.831 -26.807 25.257 1.00 11.89 109 ALA A CA 1
ATOM 722 C C . ALA A 1 108 ? 17.885 -27.929 26.249 1.00 11.93 109 ALA A C 1
ATOM 723 O O . ALA A 1 108 ? 17.035 -28.047 27.140 1.00 13.01 109 ALA A O 1
ATOM 725 N N . VAL A 1 109 ? 18.916 -28.749 26.096 1.00 12.02 110 VAL A N 1
ATOM 726 C CA . VAL A 1 109 ? 19.173 -29.806 27.047 1.00 10.16 110 VAL A CA 1
ATOM 727 C C . VAL A 1 109 ? 20.462 -29.400 27.812 1.00 10.47 110 VAL A C 1
ATOM 728 O O . VAL A 1 109 ? 21.479 -29.128 27.184 1.00 13.83 110 VAL A O 1
ATOM 732 N N . ILE A 1 110 ? 20.396 -29.409 29.121 1.00 12.88 111 ILE A N 1
ATOM 733 C CA . ILE A 1 110 ? 21.473 -29.003 29.986 1.00 12.04 111 ILE A CA 1
ATOM 734 C C . ILE A 1 110 ? 22.107 -30.177 30.759 1.00 12.49 111 ILE A C 1
ATOM 735 O O . ILE A 1 110 ? 21.434 -30.879 31.504 1.00 14.56 111 ILE A O 1
ATOM 740 N N . PHE A 1 111 ? 23.423 -30.370 30.537 1.00 14.16 112 PHE A N 1
ATOM 741 C CA . PHE A 1 111 ? 24.153 -31.443 31.127 1.00 15.31 112 PHE A CA 1
ATOM 742 C C . PHE A 1 111 ? 24.659 -31.033 32.485 1.00 15.82 112 PHE A C 1
ATOM 743 O O . PHE A 1 111 ? 24.518 -29.869 32.852 1.00 15.43 112 PHE A O 1
ATOM 751 N N . ALA A 1 112 ? 25.236 -31.960 33.258 1.00 17.87 113 ALA A N 1
ATOM 752 C CA . ALA A 1 112 ? 25.771 -31.638 34.553 1.00 18.36 113 ALA A CA 1
ATOM 753 C C . ALA A 1 112 ? 26.884 -30.604 34.411 1.00 18.87 113 ALA A C 1
ATOM 754 O O . ALA A 1 112 ? 27.619 -30.560 33.426 1.00 17.84 113 ALA A O 1
ATOM 756 N N . ARG A 1 113 ? 26.990 -29.798 35.426 1.00 18.47 114 ARG A N 1
ATOM 757 C CA . ARG A 1 113 ? 28.040 -28.827 35.514 1.00 22.31 114 ARG A CA 1
ATOM 758 C C . ARG A 1 113 ? 29.383 -29.563 35.409 1.00 18.50 114 ARG A C 1
ATOM 759 O O . ARG A 1 113 ? 29.587 -30.561 36.083 1.00 21.39 114 ARG A O 1
ATOM 767 N N . GLN A 1 114 ? 30.260 -29.064 34.552 1.00 14.93 115 GLN A N 1
ATOM 768 C CA . GLN A 1 114 ? 31.566 -29.688 34.389 1.00 17.13 115 GLN A CA 1
ATOM 769 C C . GLN A 1 114 ? 32.614 -28.870 35.108 1.00 19.06 115 GLN A C 1
ATOM 770 O O . GLN A 1 114 ? 32.447 -27.663 35.297 1.00 19.33 115 GLN A O 1
ATOM 776 N N . HIS A 1 115 ? 33.717 -29.575 35.462 1.00 18.21 116 HIS A N 1
ATOM 777 C CA . HIS A 1 115 ? 34.859 -28.891 36.090 1.00 19.87 116 HIS A CA 1
ATOM 778 C C . HIS A 1 115 ? 36.096 -28.768 35.120 1.00 20.82 116 HIS A C 1
ATOM 779 O O . HIS A 1 115 ? 36.875 -29.705 34.970 1.00 22.24 116 HIS A O 1
ATOM 786 N N . PHE A 1 116 ? 36.229 -27.590 34.462 1.00 20.06 117 PHE A N 1
ATOM 787 C CA . PHE A 1 116 ? 37.396 -27.287 33.571 1.00 18.59 117 PHE A CA 1
ATOM 788 C C . PHE A 1 116 ? 38.461 -26.337 34.180 1.00 20.32 117 PHE A C 1
ATOM 789 O O . PHE A 1 116 ? 38.421 -25.123 34.027 1.00 19.38 117 PHE A O 1
ATOM 797 N N . GLN A 1 117 ? 39.419 -26.962 34.873 1.00 17.66 118 GLN A N 1
ATOM 798 C CA . GLN A 1 117 ? 40.456 -26.188 35.530 1.00 17.45 118 GLN A CA 1
ATOM 799 C C . GLN A 1 117 ? 40.945 -25.184 34.489 1.00 21.12 118 GLN A C 1
ATOM 800 O O . GLN A 1 117 ? 40.705 -23.979 34.629 1.00 24.71 118 GLN A O 1
ATOM 806 N N . ASP A 1 118 ? 41.648 -25.658 33.436 1.00 22.27 119 ASP A N 1
ATOM 807 C CA . ASP A 1 118 ? 42.161 -24.762 32.358 1.00 25.52 119 ASP A CA 1
ATOM 808 C C . ASP A 1 118 ? 41.413 -24.921 31.025 1.00 18.60 119 ASP A C 1
ATOM 809 O O . ASP A 1 118 ? 40.581 -25.832 30.853 1.00 19.84 119 ASP A O 1
ATOM 814 N N . THR A 1 119 ? 41.688 -24.024 30.104 1.00 20.85 120 THR A N 1
ATOM 815 C CA . THR A 1 119 ? 41.110 -24.012 28.760 1.00 21.60 120 THR A CA 1
ATOM 816 C C . THR A 1 119 ? 41.279 -25.367 28.088 1.00 24.51 120 THR A C 1
ATOM 817 O O . THR A 1 119 ? 40.422 -25.794 27.309 1.00 20.16 120 THR A O 1
ATOM 821 N N . ASN A 1 120 ? 42.396 -26.049 28.337 1.00 20.19 121 ASN A N 1
ATOM 822 C CA . ASN A 1 120 ? 42.582 -27.311 27.639 1.00 18.60 121 ASN A CA 1
ATOM 823 C C . ASN A 1 120 ? 41.544 -28.336 28.185 1.00 17.12 121 ASN A C 1
ATOM 824 O O . ASN A 1 120 ? 40.992 -29.091 27.389 1.00 18.98 121 ASN A O 1
ATOM 829 N N . ASP A 1 121 ? 41.225 -28.334 29.487 1.00 20.21 122 ASP A N 1
ATOM 830 C CA . ASP A 1 121 ? 40.152 -29.194 30.008 1.00 18.91 122 ASP A CA 1
ATOM 831 C C . ASP A 1 121 ? 38.892 -29.003 29.167 1.00 18.92 122 ASP A C 1
ATOM 832 O O . ASP A 1 121 ? 38.281 -29.969 28.708 1.00 17.56 122 ASP A O 1
ATOM 837 N N . GLN A 1 122 ? 38.519 -27.718 28.930 1.00 17.16 123 GLN A N 1
ATOM 838 C CA . GLN A 1 122 ? 37.309 -27.382 28.110 1.00 14.84 123 GLN A CA 1
ATOM 839 C C . GLN A 1 122 ? 37.417 -28.000 26.731 1.00 16.38 123 GLN A C 1
ATOM 840 O O . GLN A 1 122 ? 36.470 -28.571 26.218 1.00 15.56 123 GLN A O 1
ATOM 846 N N . LEU A 1 123 ? 38.594 -27.830 26.111 1.00 15.13 124 LEU A N 1
ATOM 847 C CA . LEU A 1 123 ? 38.818 -28.316 24.748 1.00 15.32 124 LEU A CA 1
ATOM 848 C C . LEU A 1 123 ? 38.910 -29.834 24.595 1.00 14.49 124 LEU A C 1
ATOM 849 O O . LEU A 1 123 ? 38.595 -30.393 23.547 1.00 15.89 124 LEU A O 1
ATOM 854 N N . ARG A 1 124 ? 39.354 -30.453 25.694 1.00 16.81 125 ARG A N 1
ATOM 855 C CA . ARG A 1 124 ? 39.464 -31.896 25.760 1.00 17.99 125 ARG A CA 1
ATOM 856 C C . ARG A 1 124 ? 38.060 -32.491 25.795 1.00 20.44 125 ARG A C 1
ATOM 857 O O . ARG A 1 124 ? 37.828 -33.591 25.263 1.00 18.74 125 ARG A O 1
ATOM 865 N N . PHE A 1 125 ? 37.140 -31.738 26.452 1.00 16.48 126 PHE A N 1
ATOM 866 C CA . PHE A 1 125 ? 35.734 -32.100 26.530 1.00 16.15 126 PHE A CA 1
ATOM 867 C C . PHE A 1 125 ? 35.145 -31.960 25.135 1.00 17.25 126 PHE A C 1
ATOM 868 O O . PHE A 1 125 ? 34.512 -32.884 24.633 1.00 16.18 126 PHE A O 1
ATOM 876 N N . ALA A 1 126 ? 35.349 -30.806 24.487 1.00 14.63 127 ALA A N 1
ATOM 877 C CA . ALA A 1 126 ? 34.789 -30.588 23.171 1.00 12.33 127 ALA A CA 1
ATOM 878 C C . ALA A 1 126 ? 35.256 -31.606 22.130 1.00 13.91 127 ALA A C 1
ATOM 879 O O . ALA A 1 126 ? 34.444 -32.128 21.362 1.00 15.36 127 ALA A O 1
ATOM 881 N N . ALA A 1 127 ? 36.576 -31.865 22.124 1.00 15.51 128 ALA A N 1
ATOM 882 C CA . ALA A 1 127 ? 37.184 -32.842 21.252 1.00 16.04 128 ALA A CA 1
ATOM 883 C C . ALA A 1 127 ? 36.492 -34.199 21.404 1.00 14.51 128 ALA A C 1
ATOM 884 O O . ALA A 1 127 ? 36.116 -34.808 20.412 1.00 17.92 128 ALA A O 1
ATOM 886 N N . CYS A 1 128 ? 36.336 -34.708 22.636 1.00 17.19 129 CYS A N 1
ATOM 887 C CA . CYS A 1 128 ? 35.729 -36.020 22.881 1.00 16.86 129 CYS A CA 1
ATOM 888 C C . CYS A 1 128 ? 34.247 -35.962 22.521 1.00 15.42 129 CYS A C 1
ATOM 889 O O . CYS A 1 128 ? 33.647 -36.979 22.190 1.00 17.92 129 CYS A O 1
ATOM 892 N N . LEU A 1 129 ? 33.624 -34.782 22.567 1.00 12.93 130 LEU A N 1
ATOM 893 C CA . LEU A 1 129 ? 32.217 -34.708 22.170 1.00 15.02 130 LEU A CA 1
ATOM 894 C C . LEU A 1 129 ? 32.140 -34.835 20.634 1.00 15.05 130 LEU A C 1
ATOM 895 O O . LEU A 1 129 ? 31.357 -35.613 20.115 1.00 16.26 130 LEU A O 1
ATOM 900 N N . ILE A 1 130 ? 32.932 -34.035 19.989 1.00 15.01 131 ILE A N 1
ATOM 901 C CA . ILE A 1 130 ? 32.879 -34.089 18.535 1.00 14.38 131 ILE A CA 1
ATOM 902 C C . ILE A 1 130 ? 33.182 -35.514 18.050 1.00 16.33 131 ILE A C 1
ATOM 903 O O . ILE A 1 130 ? 32.523 -36.032 17.188 1.00 15.97 131 ILE A O 1
ATOM 908 N N . SER A 1 131 ? 34.174 -36.078 18.683 1.00 17.55 132 SER A N 1
ATOM 909 C CA . SER A 1 131 ? 34.526 -37.342 18.135 1.00 17.49 132 SER A CA 1
ATOM 910 C C . SER A 1 131 ? 33.358 -38.311 18.358 1.00 17.06 132 SER A C 1
ATOM 911 O O . SER A 1 131 ? 33.227 -39.301 17.650 1.00 20.37 132 SER A O 1
ATOM 914 N N . GLY A 1 132 ? 32.478 -37.992 19.338 1.00 16.41 133 GLY A N 1
ATOM 915 C CA . GLY A 1 132 ? 31.278 -38.837 19.677 1.00 19.10 133 GLY A CA 1
ATOM 916 C C . GLY A 1 132 ? 30.138 -38.610 18.688 1.00 21.76 133 GLY A C 1
ATOM 917 O O . GLY A 1 132 ? 29.429 -39.520 18.283 1.00 20.25 133 GLY A O 1
ATOM 918 N N . VAL A 1 133 ? 30.039 -37.356 18.260 1.00 16.35 134 VAL A N 1
ATOM 919 C CA . VAL A 1 133 ? 29.088 -36.936 17.243 1.00 15.96 134 VAL A CA 1
ATOM 920 C C . VAL A 1 133 ? 29.386 -37.677 15.915 1.00 14.55 134 VAL A C 1
ATOM 921 O O . VAL A 1 133 ? 28.463 -38.090 15.230 1.00 17.13 134 VAL A O 1
ATOM 925 N N . LEU A 1 134 ? 30.714 -37.867 15.544 1.00 16.79 135 LEU A N 1
ATOM 926 C CA . LEU A 1 134 ? 31.258 -38.494 14.301 1.00 18.05 135 LEU A CA 1
ATOM 927 C C . LEU A 1 134 ? 31.053 -39.998 14.261 1.00 19.54 135 LEU A C 1
ATOM 928 O O . LEU A 1 134 ? 30.873 -40.578 13.191 1.00 19.89 135 LEU A O 1
ATOM 933 N N . SER A 1 135 ? 31.057 -40.550 15.477 1.00 20.06 136 SER A N 1
ATOM 934 C CA . SER A 1 135 ? 30.829 -41.968 15.723 1.00 21.13 136 SER A CA 1
ATOM 935 C C . SER A 1 135 ? 29.336 -42.190 15.739 1.00 23.92 136 SER A C 1
ATOM 936 O O . SER A 1 135 ? 28.869 -43.292 15.407 1.00 25.09 136 SER A O 1
ATOM 939 N N . TYR A 1 136 ? 28.569 -41.180 16.084 1.00 22.82 137 TYR A N 1
ATOM 940 C CA . TYR A 1 136 ? 27.148 -41.430 16.060 1.00 20.03 137 TYR A CA 1
ATOM 941 C C . TYR A 1 136 ? 26.657 -41.343 14.635 1.00 24.06 137 TYR A C 1
ATOM 942 O O . TYR A 1 136 ? 25.829 -42.140 14.201 1.00 19.49 137 TYR A O 1
ATOM 951 N N . LYS A 1 137 ? 27.203 -40.332 13.890 1.00 17.52 138 LYS A N 1
ATOM 952 C CA . LYS A 1 137 ? 26.881 -40.092 12.484 1.00 18.38 138 LYS A CA 1
ATOM 953 C C . LYS A 1 137 ? 27.206 -41.319 11.690 1.00 15.01 138 LYS A C 1
ATOM 954 O O . LYS A 1 137 ? 26.453 -41.752 10.834 1.00 23.07 138 LYS A O 1
ATOM 960 N N . THR A 1 138 ? 28.368 -41.883 12.002 1.00 17.40 139 THR A N 1
ATOM 961 C CA . THR A 1 138 ? 28.716 -43.051 11.226 1.00 19.58 139 THR A CA 1
ATOM 962 C C . THR A 1 138 ? 27.671 -44.13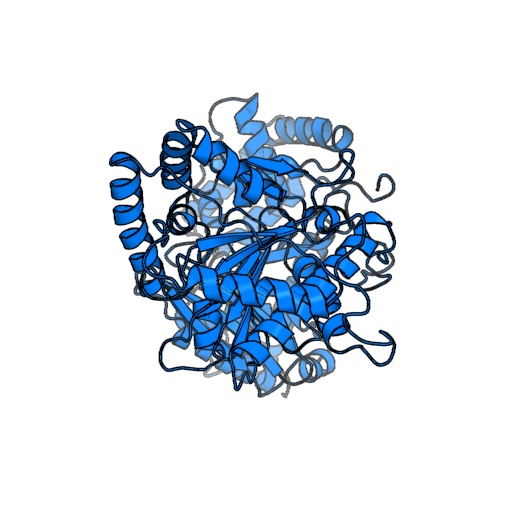3 11.374 1.00 20.46 139 THR A C 1
ATOM 963 O O . THR A 1 138 ? 27.343 -44.772 10.374 1.00 21.08 139 THR A O 1
ATOM 967 N N . LEU A 1 139 ? 27.140 -44.324 12.568 1.00 20.11 140 LEU A N 1
ATOM 968 C CA . LEU A 1 139 ? 26.094 -45.297 12.762 1.00 25.30 140 LEU A CA 1
ATOM 969 C C . LEU A 1 139 ? 24.944 -45.008 11.853 1.00 23.37 140 LEU A C 1
ATOM 970 O O . LEU A 1 139 ? 24.455 -45.861 11.130 1.00 23.82 140 LEU A O 1
ATOM 975 N N . LEU A 1 140 ? 24.512 -43.782 11.932 1.00 18.80 141 LEU A N 1
ATOM 976 C CA . LEU A 1 140 ? 23.399 -43.371 11.090 1.00 19.91 141 LEU A CA 1
ATOM 977 C C . LEU A 1 140 ? 23.773 -43.632 9.609 1.00 31.31 141 LEU A C 1
ATOM 978 O O . LEU A 1 140 ? 23.071 -44.369 8.905 1.00 31.38 141 LEU A O 1
ATOM 983 N N . ASP A 1 141 ? 24.892 -43.036 9.105 1.00 29.77 142 ASP A N 1
ATOM 984 C CA . ASP A 1 141 ? 25.296 -43.269 7.736 1.00 35.28 142 ASP A CA 1
ATOM 985 C C . ASP A 1 141 ? 25.323 -44.805 7.433 1.00 32.02 142 ASP A C 1
ATOM 986 O O . ASP A 1 141 ? 25.055 -45.184 6.288 1.00 41.56 142 ASP A O 1
ATOM 991 N N . SER A 1 142 ? 25.587 -45.671 8.392 1.00 27.25 143 SER A N 1
ATOM 992 C CA . SER A 1 142 ? 25.631 -47.139 8.147 1.00 28.99 143 SER A CA 1
ATOM 993 C C . SER A 1 142 ? 24.314 -47.883 8.329 1.00 25.42 143 SER A C 1
ATOM 994 O O . SER A 1 142 ? 24.216 -49.070 8.024 1.00 28.26 143 SER A O 1
ATOM 997 N N . HIS A 1 143 ? 23.274 -47.175 8.801 1.00 27.88 144 HIS A N 1
ATOM 998 C CA . HIS A 1 143 ? 21.966 -47.825 9.024 1.00 32.33 144 HIS A CA 1
ATOM 999 C C . HIS A 1 143 ? 22.196 -48.940 9.983 1.00 30.92 144 HIS A C 1
ATOM 1000 O O . HIS A 1 143 ? 21.764 -50.073 9.843 1.00 35.38 144 HIS A O 1
ATOM 1007 N N . SER A 1 144 ? 22.963 -48.525 10.953 1.00 27.26 145 SER A N 1
ATOM 1008 C CA . SER A 1 144 ? 23.400 -49.370 12.010 1.00 25.39 145 SER A CA 1
ATOM 1009 C C . SER A 1 144 ? 22.718 -49.051 13.381 1.00 24.54 145 SER A C 1
ATOM 1010 O O . SER A 1 144 ? 23.001 -49.720 14.387 1.00 28.15 145 SER A O 1
ATOM 1013 N N . LEU A 1 145 ? 21.852 -48.019 13.380 1.00 28.36 146 LEU A N 1
ATOM 1014 C CA . LEU A 1 145 ? 21.084 -47.683 14.590 1.00 24.77 146 LEU A CA 1
ATOM 1015 C C . LEU A 1 145 ? 19.917 -48.623 14.735 1.00 20.53 146 LEU A C 1
ATOM 1016 O O . LEU A 1 145 ? 19.150 -48.879 13.801 1.00 26.14 146 LEU A O 1
ATOM 1021 N N . PRO A 1 146 ? 19.878 -49.137 15.974 1.00 28.12 147 PRO A N 1
ATOM 1022 C CA . PRO A 1 146 ? 18.820 -50.036 16.413 1.00 27.12 147 PRO A CA 1
ATOM 1023 C C . PRO A 1 146 ? 17.526 -49.354 16.303 1.00 19.70 147 PRO A C 1
ATOM 1024 O O . PRO A 1 146 ? 17.389 -48.212 16.771 1.00 23.43 147 PRO A O 1
ATOM 1028 N N . THR A 1 147 ? 16.609 -49.978 15.724 1.00 21.74 148 THR A N 1
ATOM 1029 C CA . THR A 1 147 ? 15.348 -49.364 15.611 1.00 21.90 148 THR A CA 1
ATOM 1030 C C . THR A 1 147 ? 14.644 -49.299 16.946 1.00 20.58 148 THR A C 1
ATOM 1031 O O . THR A 1 147 ? 14.634 -50.257 17.700 1.00 18.93 148 THR A O 1
ATOM 1035 N N . ASP A 1 148 ? 14.054 -48.120 17.187 1.00 21.22 149 ASP A N 1
ATOM 1036 C CA . ASP A 1 148 ? 13.375 -47.848 18.410 1.00 20.46 149 ASP A CA 1
ATOM 1037 C C . ASP A 1 148 ? 12.351 -48.889 18.651 1.00 24.21 149 ASP A C 1
ATOM 1038 O O . ASP A 1 148 ? 11.476 -49.282 17.878 1.00 25.80 149 ASP A O 1
ATOM 1043 N N . TRP A 1 149 ? 12.597 -49.327 19.905 1.00 30.58 150 TRP A N 1
ATOM 1044 C CA . TRP A 1 149 ? 11.988 -50.403 20.709 1.00 54.07 150 TRP A CA 1
ATOM 1045 C C . TRP A 1 149 ? 13.071 -51.493 20.793 1.00 59.46 150 TRP A C 1
ATOM 1046 O O . TRP A 1 149 ? 12.958 -52.460 21.556 1.00 61.16 150 TRP A O 1
ATOM 1057 N N . ALA A 1 150 ? 14.168 -51.279 19.983 1.00 65.11 151 ALA A N 1
ATOM 1058 C CA . ALA A 1 150 ? 15.454 -52.046 19.872 1.00 63.48 151 ALA A CA 1
ATOM 1059 C C . ALA A 1 150 ? 16.381 -51.338 20.892 1.00 66.85 151 ALA A C 1
ATOM 1060 O O . ALA A 1 150 ? 17.431 -51.803 21.346 1.00 66.42 151 ALA A O 1
ATOM 1062 N N . LYS A 1 151 ? 15.826 -50.160 21.201 1.00 71.02 152 LYS A N 1
ATOM 1063 C CA . LYS A 1 151 ? 16.135 -49.144 22.227 1.00 74.79 152 LYS A CA 1
ATOM 1064 C C . LYS A 1 151 ? 14.676 -48.482 22.416 1.00 75.39 152 LYS A C 1
ATOM 1065 O O . LYS A 1 151 ? 13.828 -48.854 21.626 1.00 73.16 152 LYS A O 1
ATOM 1071 N N . GLY A 1 152 ? 14.341 -47.557 23.376 1.00 74.35 153 GLY A N 1
ATOM 1072 C CA . GLY A 1 152 ? 12.955 -47.056 23.497 1.00 73.23 153 GLY A CA 1
ATOM 1073 C C . GLY A 1 152 ? 12.080 -48.195 23.029 1.00 70.20 153 GLY A C 1
ATOM 1074 O O . GLY A 1 152 ? 12.557 -49.330 23.101 1.00 72.28 153 GLY A O 1
ATOM 1075 N N . GLN A 1 153 ? 10.840 -47.873 22.707 1.00 62.83 154 GLN A N 1
ATOM 1076 C CA . GLN A 1 153 ? 10.130 -49.123 22.464 1.00 49.06 154 GLN A CA 1
ATOM 1077 C C . GLN A 1 153 ? 8.638 -48.882 22.280 1.00 56.62 154 GLN A C 1
ATOM 1078 O O . GLN A 1 153 ? 7.989 -48.464 23.229 1.00 65.20 154 GLN A O 1
ATOM 1084 N N . LEU A 1 154 ? 7.887 -49.079 21.290 1.00 42.14 155 LEU A N 1
ATOM 1085 C CA . LEU A 1 154 ? 6.693 -48.972 22.050 1.00 43.45 155 LEU A CA 1
ATOM 1086 C C . LEU A 1 154 ? 6.153 -50.431 22.091 1.00 43.30 155 LEU A C 1
ATOM 1087 O O . LEU A 1 154 ? 6.799 -51.371 21.612 1.00 36.49 155 LEU A O 1
ATOM 1092 N N . SER A 1 155 ? 5.014 -50.599 22.633 1.00 51.57 156 SER A N 1
ATOM 1093 C CA . SER A 1 155 ? 4.200 -51.857 22.843 1.00 53.82 156 SER A CA 1
ATOM 1094 C C . SER A 1 155 ? 4.466 -53.286 22.241 1.00 54.78 156 SER A C 1
ATOM 1095 O O . SER A 1 155 ? 4.367 -54.315 22.926 1.00 46.16 156 SER A O 1
ATOM 1098 N N . GLY A 1 156 ? 4.822 -53.287 20.957 1.00 53.77 157 GLY A N 1
ATOM 1099 C CA . GLY A 1 156 ? 5.322 -54.323 20.019 1.00 53.94 157 GLY A CA 1
ATOM 1100 C C . GLY A 1 156 ? 5.738 -53.900 18.536 1.00 42.18 157 GLY A C 1
ATOM 1101 O O . GLY A 1 156 ? 5.977 -54.788 17.720 1.00 36.76 157 GLY A O 1
ATOM 1102 N N . GLN A 1 157 ? 5.719 -52.667 18.419 1.00 38.35 158 GLN A N 1
ATOM 1103 C CA . GLN A 1 157 ? 6.076 -52.209 17.204 1.00 31.69 158 GLN A CA 1
ATOM 1104 C C . GLN A 1 157 ? 7.294 -51.474 17.358 1.00 32.21 158 GLN A C 1
ATOM 1105 O O . GLN A 1 157 ? 7.799 -51.049 18.406 1.00 27.58 158 GLN A O 1
ATOM 1111 N N . PRO A 1 158 ? 7.696 -51.408 16.175 1.00 24.17 159 PRO A N 1
ATOM 1112 C CA . PRO A 1 158 ? 8.843 -50.526 15.776 1.00 25.15 159 PRO A CA 1
ATOM 1113 C C . PRO A 1 158 ? 8.191 -49.045 15.514 1.00 21.00 159 PRO A C 1
ATOM 1114 O O . PRO A 1 158 ? 7.128 -48.798 15.382 1.00 20.19 159 PRO A O 1
ATOM 1118 N N . LEU A 1 159 ? 9.100 -48.114 15.694 1.00 18.26 160 LEU A N 1
ATOM 1119 C CA . LEU A 1 159 ? 8.754 -46.660 15.496 1.00 18.83 160 LEU A CA 1
ATOM 1120 C C . LEU A 1 159 ? 9.598 -46.130 14.315 1.00 18.57 160 LEU A C 1
ATOM 1121 O O . LEU A 1 159 ? 10.689 -46.505 13.958 1.00 16.62 160 LEU A O 1
ATOM 1126 N N . CYS A 1 160 ? 9.060 -45.060 13.820 1.00 15.12 161 CYS A N 1
ATOM 1127 C CA . CYS A 1 160 ? 9.665 -44.280 12.674 1.00 13.32 161 CYS A CA 1
ATOM 1128 C C . CYS A 1 160 ? 10.913 -43.699 13.004 1.00 13.06 161 CYS A C 1
ATOM 1129 O O . CYS A 1 160 ? 11.139 -43.069 14.124 1.00 16.51 161 CYS A O 1
ATOM 1132 N N . MET A 1 161 ? 11.987 -43.919 12.345 1.00 15.71 162 MET A N 1
ATOM 1133 C CA . MET A 1 161 ? 13.310 -43.451 12.658 1.00 15.40 162 MET A CA 1
ATOM 1134 C C . MET A 1 161 ? 13.667 -42.274 11.714 1.00 13.56 162 MET A C 1
ATOM 1135 O O . MET A 1 161 ? 14.917 -41.793 11.800 1.00 13.49 162 MET A O 1
ATOM 1140 N N . LYS A 1 162 ? 12.785 -41.746 10.843 1.00 16.04 163 LYS A N 1
ATOM 1141 C CA . LYS A 1 162 ? 13.166 -40.634 9.934 1.00 14.68 163 LYS A CA 1
ATOM 1142 C C . LYS A 1 162 ? 13.701 -39.366 10.674 1.00 11.99 163 LYS A C 1
ATOM 1143 O O . LYS A 1 162 ? 14.441 -38.591 10.085 1.00 14.98 163 LYS A O 1
ATOM 1149 N N . GLN A 1 163 ? 13.335 -39.123 11.955 1.00 12.85 164 GLN A N 1
ATOM 1150 C CA . GLN A 1 163 ? 13.927 -37.907 12.672 1.00 15.90 164 GLN A CA 1
ATOM 1151 C C . GLN A 1 163 ? 15.342 -37.941 12.939 1.00 15.53 164 GLN A C 1
ATOM 1152 O O . GLN A 1 163 ? 16.165 -36.953 12.761 1.00 14.70 164 GLN A O 1
ATOM 1158 N N . TYR A 1 164 ? 15.946 -39.220 13.095 1.00 14.86 165 TYR A N 1
ATOM 1159 C CA . TYR A 1 164 ? 17.337 -39.359 13.291 1.00 13.51 165 TYR A CA 1
ATOM 1160 C C . TYR A 1 164 ? 18.182 -38.987 12.166 1.00 15.91 165 TYR A C 1
ATOM 1161 O O . TYR A 1 164 ? 19.272 -38.352 12.251 1.00 13.05 165 TYR A O 1
ATOM 1170 N N . TYR A 1 165 ? 17.641 -39.207 10.907 1.00 15.52 166 TYR A N 1
ATOM 1171 C CA . TYR A 1 165 ? 18.335 -38.865 9.592 1.00 17.00 166 TYR A CA 1
ATOM 1172 C C . TYR A 1 165 ? 18.278 -37.503 9.304 1.00 16.91 166 TYR A C 1
ATOM 1173 O O . TYR A 1 165 ? 18.802 -36.922 8.292 1.00 18.38 166 TYR A O 1
ATOM 1182 N N . ARG A 1 166 ? 17.576 -36.613 10.140 1.00 14.08 167 ARG A N 1
ATOM 1183 C CA . ARG A 1 166 ? 17.569 -35.256 10.028 1.00 15.06 167 ARG A CA 1
ATOM 1184 C C . ARG A 1 166 ? 18.368 -34.481 11.134 1.00 18.37 167 ARG A C 1
ATOM 1185 O O . ARG A 1 166 ? 18.518 -33.248 11.117 1.00 17.63 167 ARG A O 1
ATOM 1193 N N . LEU A 1 167 ? 19.094 -35.126 12.070 1.00 13.41 168 LEU A N 1
ATOM 1194 C CA . LEU A 1 167 ? 19.810 -34.537 13.159 1.00 15.93 168 LEU A CA 1
ATOM 1195 C C . LEU A 1 167 ? 20.935 -33.626 12.630 1.00 14.77 168 LEU A C 1
ATOM 1196 O O . LEU A 1 167 ? 21.145 -32.598 13.193 1.00 15.32 168 LEU A O 1
ATOM 1201 N N . PHE A 1 168 ? 21.700 -34.193 11.611 1.00 14.86 169 PHE A N 1
ATOM 1202 C CA . PHE A 1 168 ? 22.856 -33.424 11.122 1.00 13.86 169 PHE A CA 1
ATOM 1203 C C . PHE A 1 168 ? 22.751 -32.899 9.851 1.00 18.02 169 PHE A C 1
ATOM 1204 O O . PHE A 1 168 ? 23.651 -32.183 9.394 1.00 20.16 169 PHE A O 1
ATOM 1212 N N . SER A 1 169 ? 21.754 -33.263 9.018 1.00 16.96 170 SER A N 1
ATOM 1213 C CA . SER A 1 169 ? 21.539 -32.832 7.665 1.00 17.20 170 SER A CA 1
ATOM 1214 C C . SER A 1 169 ? 20.419 -31.815 7.341 1.00 19.94 170 SER A C 1
ATOM 1215 O O . SER A 1 169 ? 20.030 -31.636 6.131 1.00 23.32 170 SER A O 1
ATOM 1218 N N . SER A 1 170 ? 20.089 -31.027 8.374 1.00 18.71 171 SER A N 1
ATOM 1219 C CA . SER A 1 170 ? 19.174 -30.010 8.190 1.00 17.57 171 SER A CA 1
ATOM 1220 C C . SER A 1 170 ? 19.636 -28.616 8.436 1.00 16.33 171 SER A C 1
ATOM 1221 O O . SER A 1 170 ? 20.419 -28.424 9.273 1.00 17.54 171 SER A O 1
ATOM 1224 N N . TYR A 1 171 ? 18.863 -27.742 7.824 1.00 15.00 172 TYR A N 1
ATOM 1225 C CA . TYR A 1 171 ? 19.095 -26.320 8.092 1.00 14.10 172 TYR A CA 1
ATOM 1226 C C . TYR A 1 171 ? 17.795 -25.588 7.901 1.00 14.05 172 TYR A C 1
ATOM 1227 O O . TYR A 1 171 ? 17.048 -25.876 6.826 1.00 15.80 172 TYR A O 1
ATOM 1236 N N . ARG A 1 172 ? 17.406 -24.652 8.735 1.00 12.14 173 ARG A N 1
ATOM 1237 C CA . ARG A 1 172 ? 16.197 -23.950 8.582 1.00 12.40 173 ARG A CA 1
ATOM 1238 C C . ARG A 1 172 ? 16.349 -22.649 8.078 1.00 12.83 173 ARG A C 1
ATOM 1239 O O . ARG A 1 172 ? 16.885 -21.652 8.652 1.00 13.42 173 ARG A O 1
ATOM 1247 N N . LEU A 1 173 ? 16.038 -22.425 6.802 1.00 15.43 174 LEU A N 1
ATOM 1248 C CA . LEU A 1 173 ? 16.207 -21.071 6.004 1.00 14.00 174 LEU A CA 1
ATOM 1249 C C . LEU A 1 173 ? 15.122 -20.172 6.349 1.00 14.10 174 LEU A C 1
ATOM 1250 O O . LEU A 1 173 ? 13.948 -20.543 6.472 1.00 16.48 174 LEU A O 1
ATOM 1255 N N . PRO A 1 174 ? 15.401 -18.943 6.795 1.00 15.30 175 PRO A N 1
ATOM 1256 C CA . PRO A 1 174 ? 14.324 -17.917 7.141 1.00 14.24 175 PRO A CA 1
ATOM 1257 C C . PRO A 1 174 ? 13.785 -17.477 5.840 1.00 15.69 175 PRO A C 1
ATOM 1258 O O . PRO A 1 174 ? 14.405 -17.289 4.699 1.00 19.70 175 PRO A O 1
ATOM 1262 N N . GLY A 1 175 ? 12.449 -17.298 5.931 1.00 15.56 176 GLY A N 1
ATOM 1263 C CA . GLY A 1 175 ? 11.654 -16.713 4.740 1.00 15.64 176 GLY A CA 1
ATOM 1264 C C . GLY A 1 175 ? 11.013 -15.463 5.248 1.00 18.29 176 GLY A C 1
ATOM 1265 O O . GLY A 1 175 ? 10.702 -15.151 6.317 1.00 16.49 176 GLY A O 1
ATOM 1266 N N . HIS A 1 176 ? 10.540 -14.658 4.297 1.00 22.80 177 HIS A N 1
ATOM 1267 C CA . HIS A 1 176 ? 9.739 -13.446 4.607 1.00 30.25 177 HIS A CA 1
ATOM 1268 C C . HIS A 1 176 ? 8.325 -13.694 5.142 1.00 22.80 177 HIS A C 1
ATOM 1269 O O . HIS A 1 176 ? 7.785 -12.887 5.899 1.00 23.11 177 HIS A O 1
ATOM 1276 N N . THR A 1 177 ? 7.753 -14.811 4.765 1.00 19.98 178 THR A N 1
ATOM 1277 C CA . THR A 1 177 ? 6.486 -15.185 5.387 1.00 26.55 178 THR A CA 1
ATOM 1278 C C . THR A 1 177 ? 6.499 -16.560 5.833 1.00 21.25 178 THR A C 1
ATOM 1279 O O . THR A 1 177 ? 5.755 -16.884 6.654 1.00 26.26 178 THR A O 1
ATOM 1283 N N . GLN A 1 178 ? 7.341 -17.485 5.186 1.00 15.25 179 GLN A N 1
ATOM 1284 C CA . GLN A 1 178 ? 7.356 -18.846 5.544 1.00 17.68 179 GLN A CA 1
ATOM 1285 C C . GLN A 1 178 ? 8.766 -19.407 5.522 1.00 17.11 179 GLN A C 1
ATOM 1286 O O . GLN A 1 178 ? 9.440 -19.258 4.417 1.00 19.97 179 GLN A O 1
ATOM 1292 N N . ASP A 1 179 ? 9.327 -20.082 6.549 1.00 13.46 180 ASP A N 1
ATOM 1293 C CA . ASP A 1 179 ? 10.690 -20.627 6.482 1.00 14.94 180 ASP A CA 1
ATOM 1294 C C . ASP A 1 179 ? 10.696 -21.904 5.774 1.00 12.63 180 ASP A C 1
ATOM 1295 O O . ASP A 1 179 ? 9.598 -22.486 5.211 1.00 15.64 180 ASP A O 1
ATOM 1300 N N . THR A 1 180 ? 11.854 -22.395 5.414 1.00 14.15 181 THR A N 1
ATOM 1301 C CA . THR A 1 180 ? 12.011 -23.582 4.660 1.00 18.56 181 THR A CA 1
ATOM 1302 C C . THR A 1 180 ? 12.998 -24.503 5.489 1.00 17.71 181 THR A C 1
ATOM 1303 O O . THR A 1 180 ? 14.154 -24.116 5.745 1.00 17.79 181 THR A O 1
ATOM 1307 N N . LEU A 1 181 ? 12.627 -25.802 5.602 1.00 16.72 182 LEU A N 1
ATOM 1308 C CA . LEU A 1 181 ? 13.484 -26.795 6.120 1.00 16.38 182 LEU A CA 1
ATOM 1309 C C . LEU A 1 181 ? 14.091 -27.510 4.972 1.00 16.18 182 LEU A C 1
ATOM 1310 O O . LEU A 1 181 ? 13.559 -28.287 4.238 1.00 20.94 182 LEU A O 1
ATOM 1315 N N . VAL A 1 182 ? 15.369 -27.279 4.901 1.00 19.02 183 VAL A N 1
ATOM 1316 C CA . VAL A 1 182 ? 16.152 -27.883 3.883 1.00 18.50 183 VAL A CA 1
ATOM 1317 C C . VAL A 1 182 ? 16.844 -29.111 4.331 1.00 22.42 183 VAL A C 1
ATOM 1318 O O . VAL A 1 182 ? 17.354 -29.208 5.452 1.00 24.05 183 VAL A O 1
ATOM 1322 N N . ALA A 1 183 ? 16.820 -30.044 3.405 1.00 27.69 184 ALA A N 1
ATOM 1323 C CA . ALA A 1 183 ? 17.406 -31.283 3.638 1.00 37.59 184 ALA A CA 1
ATOM 1324 C C . ALA A 1 183 ? 18.566 -31.545 2.773 1.00 39.00 184 ALA A C 1
ATOM 1325 O O . ALA A 1 183 ? 18.533 -31.531 1.552 1.00 38.06 184 ALA A O 1
ATOM 1327 N N . GLN A 1 184 ? 19.527 -31.891 3.560 1.00 39.90 185 GLN A N 1
ATOM 1328 C CA . GLN A 1 184 ? 20.664 -32.562 3.104 1.00 46.00 185 GLN A CA 1
ATOM 1329 C C . GLN A 1 184 ? 21.910 -31.974 2.902 1.00 53.88 185 GLN A C 1
ATOM 1330 O O . GLN A 1 184 ? 22.100 -31.214 1.943 1.00 56.91 185 GLN A O 1
ATOM 1336 N N . LYS A 1 185 ? 22.833 -32.316 3.662 1.00 61.41 186 LYS A N 1
ATOM 1337 C CA . LYS A 1 185 ? 23.893 -32.235 2.726 1.00 61.74 186 LYS A CA 1
ATOM 1338 C C . LYS A 1 185 ? 24.350 -33.680 2.617 1.00 64.63 186 LYS A C 1
ATOM 1339 O O . LYS A 1 185 ? 25.261 -34.007 1.851 1.00 65.90 186 LYS A O 1
ATOM 1345 N N . SER A 1 186 ? 23.758 -34.698 3.271 1.00 68.08 187 SER A N 1
ATOM 1346 C CA . SER A 1 186 ? 23.993 -36.079 3.671 1.00 74.44 187 SER A CA 1
ATOM 1347 C C . SER A 1 186 ? 24.501 -36.917 2.503 1.00 76.37 187 SER A C 1
ATOM 1348 O O . SER A 1 186 ? 24.789 -38.173 2.961 1.00 74.18 187 SER A O 1
ATOM 1351 N N . SER A 1 187 ? 24.723 -36.834 1.209 1.00 69.80 188 SER A N 1
ATOM 1352 C CA . SER A 1 187 ? 25.132 -38.074 0.491 1.00 68.70 188 SER A CA 1
ATOM 1353 C C . SER A 1 187 ? 26.118 -38.115 -0.691 1.00 66.33 188 SER A C 1
ATOM 1354 O O . SER A 1 187 ? 27.270 -38.485 -0.455 1.00 65.72 188 SER A O 1
ATOM 1357 N N . ILE A 1 188 ? 25.911 -37.692 -1.933 1.00 68.30 189 ILE A N 1
ATOM 1358 C CA . ILE A 1 188 ? 26.955 -38.078 -2.991 1.00 61.11 189 ILE A CA 1
ATOM 1359 C C . ILE A 1 188 ? 28.416 -37.713 -3.251 1.00 59.60 189 ILE A C 1
ATOM 1360 O O . ILE A 1 188 ? 28.597 -38.538 -3.210 1.00 32.77 189 ILE A O 1
ATOM 1365 N N . MET A 1 189 ? 28.373 -36.864 -2.821 1.00 58.80 190 MET A N 1
ATOM 1366 C CA . MET A 1 189 ? 29.072 -35.891 -2.619 1.00 62.32 190 MET A CA 1
ATOM 1367 C C . MET A 1 189 ? 30.238 -36.863 -2.487 1.00 62.10 190 MET A C 1
ATOM 1368 O O . MET A 1 189 ? 31.223 -36.742 -3.301 1.00 59.27 190 MET A O 1
ATOM 1373 N N . PRO A 1 190 ? 31.157 -37.657 -1.489 1.00 64.38 191 PRO A N 1
ATOM 1374 C CA . PRO A 1 190 ? 30.986 -38.223 -0.114 1.00 62.01 191 PRO A CA 1
ATOM 1375 C C . PRO A 1 190 ? 30.570 -37.262 0.960 1.00 58.28 191 PRO A C 1
ATOM 1376 O O . PRO A 1 190 ? 29.588 -37.338 1.708 1.00 51.13 191 PRO A O 1
ATOM 1380 N N . GLU A 1 191 ? 31.521 -36.371 0.895 1.00 53.10 192 GLU A N 1
ATOM 1381 C CA . GLU A 1 191 ? 32.033 -35.206 1.625 1.00 58.25 192 GLU A CA 1
ATOM 1382 C C . GLU A 1 191 ? 31.403 -34.075 2.459 1.00 51.97 192 GLU A C 1
ATOM 1383 O O . GLU A 1 191 ? 32.222 -33.292 2.925 1.00 59.01 192 GLU A O 1
ATOM 1389 N N . PRO A 1 192 ? 30.141 -33.797 2.747 1.00 56.06 193 PRO A N 1
ATOM 1390 C CA . PRO A 1 192 ? 30.083 -32.666 3.724 1.00 47.39 193 PRO A CA 1
ATOM 1391 C C . PRO A 1 192 ? 30.844 -32.876 5.058 1.00 41.51 193 PRO A C 1
ATOM 1392 O O . PRO A 1 192 ? 30.112 -32.875 6.039 1.00 36.27 193 PRO A O 1
ATOM 1396 N N . GLU A 1 193 ? 32.170 -33.063 5.304 1.00 29.11 194 GLU A N 1
ATOM 1397 C CA . GLU A 1 193 ? 32.263 -33.363 6.651 1.00 28.25 194 GLU A CA 1
ATOM 1398 C C . GLU A 1 193 ? 33.071 -32.407 7.507 1.00 23.67 194 GLU A C 1
ATOM 1399 O O . GLU A 1 193 ? 34.268 -32.377 7.580 1.00 21.08 194 GLU A O 1
ATOM 1405 N N . HIS A 1 194 ? 32.266 -31.518 8.084 1.00 17.82 195 HIS A N 1
ATOM 1406 C CA . HIS A 1 194 ? 32.803 -30.484 8.951 1.00 16.14 195 HIS A CA 1
ATOM 1407 C C . HIS A 1 194 ? 31.832 -29.841 9.924 1.00 19.62 195 HIS A C 1
ATOM 1408 O O . HIS A 1 194 ? 30.635 -29.646 9.682 1.00 19.13 195 HIS A O 1
ATOM 1415 N N . VAL A 1 195 ? 32.476 -29.520 11.063 1.00 15.14 196 VAL A N 1
ATOM 1416 C CA . VAL A 1 195 ? 31.853 -28.874 12.294 1.00 13.70 196 VAL A CA 1
ATOM 1417 C C . VAL A 1 195 ? 32.144 -27.485 11.953 1.00 13.84 196 VAL A C 1
ATOM 1418 O O . VAL A 1 195 ? 33.270 -26.946 11.629 1.00 16.39 196 VAL A O 1
ATOM 1422 N N . ILE A 1 196 ? 31.183 -26.571 12.427 1.00 12.50 197 ILE A N 1
ATOM 1423 C CA . ILE A 1 196 ? 31.434 -25.188 12.647 1.00 12.61 197 ILE A CA 1
ATOM 1424 C C . ILE A 1 196 ? 31.757 -24.916 14.005 1.00 13.23 197 ILE A C 1
ATOM 1425 O O . ILE A 1 196 ? 30.894 -25.303 14.869 1.00 13.17 197 ILE A O 1
ATOM 1430 N N . VAL A 1 197 ? 32.834 -24.342 14.330 1.00 14.59 198 VAL A N 1
ATOM 1431 C CA . VAL A 1 197 ? 33.123 -23.967 15.694 1.00 11.70 198 VAL A CA 1
ATOM 1432 C C . VAL A 1 197 ? 33.006 -22.503 15.976 1.00 14.27 198 VAL A C 1
ATOM 1433 O O . VAL A 1 197 ? 33.624 -21.660 15.214 1.00 15.25 198 VAL A O 1
ATOM 1437 N N . ALA A 1 198 ? 32.172 -22.081 16.942 1.00 13.67 199 ALA A N 1
ATOM 1438 C CA . ALA A 1 198 ? 31.962 -20.680 17.254 1.00 13.31 199 ALA A CA 1
ATOM 1439 C C . ALA A 1 198 ? 32.725 -20.448 18.487 1.00 13.42 199 ALA A C 1
ATOM 1440 O O . ALA A 1 198 ? 32.627 -20.991 19.605 1.00 15.67 199 ALA A O 1
ATOM 1442 N N . CYS A 1 199 ? 33.614 -19.374 18.427 1.00 15.21 200 CYS A N 1
ATOM 1443 C CA . CYS A 1 199 ? 34.374 -18.936 19.649 1.00 14.97 200 CYS A CA 1
ATOM 1444 C C . CYS A 1 199 ? 34.595 -17.365 19.514 1.00 12.68 200 CYS A C 1
ATOM 1445 O O . CYS A 1 199 ? 34.944 -16.858 18.359 1.00 15.47 200 CYS A O 1
ATOM 1448 N N . CYS A 1 200 ? 34.207 -16.666 20.552 1.00 18.01 201 CYS A N 1
ATOM 1449 C CA . CYS A 1 200 ? 34.328 -15.150 20.608 1.00 15.72 201 CYS A CA 1
ATOM 1450 C C . CYS A 1 200 ? 33.489 -14.626 19.522 1.00 17.23 201 CYS A C 1
ATOM 1451 O O . CYS A 1 200 ? 33.865 -13.645 18.782 1.00 17.84 201 CYS A O 1
ATOM 1454 N N . ASN A 1 201 ? 32.383 -15.290 19.157 1.00 14.21 202 ASN A N 1
ATOM 1455 C CA . ASN A 1 201 ? 31.460 -14.900 18.082 1.00 13.47 202 ASN A CA 1
ATOM 1456 C C . ASN A 1 201 ? 31.946 -15.022 16.689 1.00 18.54 202 ASN A C 1
ATOM 1457 O O . ASN A 1 201 ? 31.331 -14.682 15.675 1.00 16.15 202 ASN A O 1
ATOM 1462 N N . GLN A 1 202 ? 33.138 -15.679 16.504 1.00 16.57 203 GLN A N 1
ATOM 1463 C CA . GLN A 1 202 ? 33.725 -16.009 15.230 1.00 17.01 203 GLN A CA 1
ATOM 1464 C C . GLN A 1 202 ? 33.399 -17.434 14.865 1.00 17.17 203 GLN A C 1
ATOM 1465 O O . GLN A 1 202 ? 33.458 -18.309 15.747 1.00 18.23 203 GLN A O 1
ATOM 1471 N N . PHE A 1 203 ? 33.372 -17.718 13.603 1.00 14.83 204 PHE A N 1
ATOM 1472 C CA . PHE A 1 203 ? 33.121 -19.076 13.144 1.00 15.52 204 PHE A CA 1
ATOM 1473 C C . PHE A 1 203 ? 34.240 -19.700 12.329 1.00 14.95 204 PHE A C 1
ATOM 1474 O O . PHE A 1 203 ? 34.822 -19.008 11.431 1.00 15.75 204 PHE A O 1
ATOM 1482 N N . PHE A 1 204 ? 34.598 -20.838 12.660 1.00 14.32 205 PHE A N 1
ATOM 1483 C CA . PHE A 1 204 ? 35.730 -21.641 12.008 1.00 16.62 205 PHE A CA 1
ATOM 1484 C C . PHE A 1 204 ? 35.324 -22.885 11.598 1.00 14.74 205 PHE A C 1
ATOM 1485 O O . PHE A 1 204 ? 34.416 -23.641 12.048 1.00 13.93 205 PHE A O 1
ATOM 1493 N N . VAL A 1 205 ? 35.868 -23.324 10.323 1.00 16.12 206 VAL A N 1
ATOM 1494 C CA . VAL A 1 205 ? 35.604 -24.587 9.640 1.00 15.79 206 VAL A CA 1
ATOM 1495 C C . VAL A 1 205 ? 36.583 -25.579 10.364 1.00 18.59 206 VAL A C 1
ATOM 1496 O O . VAL A 1 205 ? 37.806 -25.557 10.220 1.00 20.82 206 VAL A O 1
ATOM 1500 N N . LEU A 1 206 ? 36.008 -26.626 11.000 1.00 16.84 207 LEU A N 1
ATOM 1501 C CA . LEU A 1 206 ? 36.682 -27.777 11.432 1.00 17.01 207 LEU A CA 1
ATOM 1502 C C . LEU A 1 206 ? 36.339 -29.004 10.662 1.00 17.10 207 LEU A C 1
ATOM 1503 O O . LEU A 1 206 ? 35.431 -29.722 10.773 1.00 14.83 207 LEU A O 1
ATOM 1508 N N . ASP A 1 207 ? 37.250 -29.257 9.635 1.00 17.20 208 ASP A N 1
ATOM 1509 C CA . ASP A 1 207 ? 37.237 -30.438 8.808 1.00 16.12 208 ASP A CA 1
ATOM 1510 C C . ASP A 1 207 ? 37.616 -31.687 9.615 1.00 17.93 208 ASP A C 1
ATOM 1511 O O . ASP A 1 207 ? 38.625 -31.524 10.320 1.00 21.97 208 ASP A O 1
ATOM 1516 N N . VAL A 1 208 ? 36.831 -32.720 9.519 1.00 15.81 209 VAL A N 1
ATOM 1517 C CA . VAL A 1 208 ? 37.061 -33.880 10.389 1.00 16.58 209 VAL A CA 1
ATOM 1518 C C . VAL A 1 208 ? 37.807 -34.996 9.463 1.00 15.68 209 VAL A C 1
ATOM 1519 O O . VAL A 1 208 ? 38.014 -36.050 10.149 1.00 22.22 209 VAL A O 1
ATOM 1523 N N . VAL A 1 209 ? 37.951 -34.732 8.177 1.00 17.51 210 VAL A N 1
ATOM 1524 C CA . VAL A 1 209 ? 38.692 -35.759 7.392 1.00 16.42 210 VAL A CA 1
ATOM 1525 C C . VAL A 1 209 ? 39.803 -34.835 6.740 1.00 21.59 210 VAL A C 1
ATOM 1526 O O . VAL A 1 209 ? 39.498 -33.820 5.968 1.00 18.83 210 VAL A O 1
ATOM 1530 N N . ILE A 1 210 ? 41.216 -35.056 7.024 1.00 17.01 211 ILE A N 1
ATOM 1531 C CA . ILE A 1 210 ? 42.241 -34.304 6.455 1.00 16.72 211 ILE A CA 1
ATOM 1532 C C . ILE A 1 210 ? 43.328 -35.395 6.029 1.00 17.74 211 ILE A C 1
ATOM 1533 O O . ILE A 1 210 ? 43.427 -36.348 6.767 1.00 16.20 211 ILE A O 1
ATOM 1538 N N . ASN A 1 211 ? 43.798 -35.163 4.679 1.00 18.16 212 ASN A N 1
ATOM 1539 C CA . ASN A 1 211 ? 44.863 -36.097 4.214 1.00 15.98 212 ASN A CA 1
ATOM 1540 C C . ASN A 1 211 ? 44.279 -37.405 4.119 1.00 19.04 212 ASN A C 1
ATOM 1541 O O . ASN A 1 211 ? 45.030 -38.570 4.251 1.00 16.71 212 ASN A O 1
ATOM 1546 N N . PHE A 1 212 ? 42.988 -37.630 3.818 1.00 18.75 213 PHE A N 1
ATOM 1547 C CA . PHE A 1 212 ? 42.271 -38.876 3.635 1.00 16.78 213 PHE A CA 1
ATOM 1548 C C . PHE A 1 212 ? 42.393 -39.849 4.753 1.00 16.53 213 PHE A C 1
ATOM 1549 O O . PHE A 1 212 ? 42.344 -41.060 4.705 1.00 19.72 213 PHE A O 1
ATOM 1557 N N . ARG A 1 213 ? 42.143 -39.216 6.006 1.00 17.85 214 ARG A N 1
ATOM 1558 C CA . ARG A 1 213 ? 42.147 -39.881 7.286 1.00 19.73 214 ARG A CA 1
ATOM 1559 C C . ARG A 1 213 ? 41.192 -39.133 8.174 1.00 20.54 214 ARG A C 1
ATOM 1560 O O . ARG A 1 213 ? 41.249 -37.845 8.254 1.00 18.12 214 ARG A O 1
ATOM 1568 N N . ARG A 1 214 ? 40.331 -39.858 8.903 1.00 22.30 215 ARG A N 1
ATOM 1569 C CA . ARG A 1 214 ? 39.460 -39.190 9.885 1.00 23.83 215 ARG A CA 1
ATOM 1570 C C . ARG A 1 214 ? 40.387 -38.688 11.053 1.00 22.03 215 ARG A C 1
ATOM 1571 O O . ARG A 1 214 ? 41.396 -39.338 11.325 1.00 23.77 215 ARG A O 1
ATOM 1579 N N . LEU A 1 215 ? 40.060 -37.563 11.756 1.00 19.41 216 LEU A N 1
ATOM 1580 C CA . LEU A 1 215 ? 40.848 -37.027 12.599 1.00 19.32 216 LEU A CA 1
ATOM 1581 C C . LEU A 1 215 ? 40.546 -37.789 13.976 1.00 20.81 216 LEU A C 1
ATOM 1582 O O . LEU A 1 215 ? 39.340 -38.226 14.167 1.00 22.52 216 LEU A O 1
ATOM 1587 N N . SER A 1 216 ? 41.599 -37.943 14.721 1.00 20.68 217 SER A N 1
ATOM 1588 C CA . SER A 1 216 ? 41.476 -38.542 16.029 1.00 23.10 217 SER A CA 1
ATOM 1589 C C . SER A 1 216 ? 40.873 -37.504 17.140 1.00 20.95 217 SER A C 1
ATOM 1590 O O . SER A 1 216 ? 41.057 -36.265 16.987 1.00 18.70 217 SER A O 1
ATOM 1593 N N . GLU A 1 217 ? 40.544 -38.027 18.301 1.00 22.80 218 GLU A N 1
ATOM 1594 C CA . GLU A 1 217 ? 40.421 -37.042 19.529 1.00 21.15 218 GLU A CA 1
ATOM 1595 C C . GLU A 1 217 ? 41.398 -36.018 19.721 1.00 21.93 218 GLU A C 1
ATOM 1596 O O . GLU A 1 217 ? 41.333 -34.882 19.903 1.00 19.57 218 GLU A O 1
ATOM 1602 N N . GLY A 1 218 ? 42.752 -36.565 19.754 1.00 17.86 219 GLY A N 1
ATOM 1603 C CA . GLY A 1 218 ? 43.782 -35.740 19.763 1.00 18.88 219 GLY A CA 1
ATOM 1604 C C . GLY A 1 218 ? 44.119 -34.608 18.895 1.00 13.65 219 GLY A C 1
ATOM 1605 O O . GLY A 1 218 ? 44.453 -33.501 19.047 1.00 18.64 219 GLY A O 1
ATOM 1606 N N . ASP A 1 219 ? 43.863 -34.919 17.633 1.00 17.40 220 ASP A N 1
ATOM 1607 C CA . ASP A 1 219 ? 43.980 -33.988 16.547 1.00 18.05 220 ASP A CA 1
ATOM 1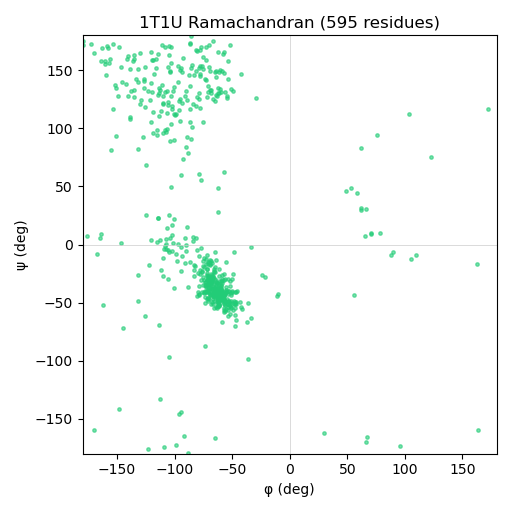608 C C . ASP A 1 219 ? 42.755 -32.953 16.611 1.00 15.05 220 ASP A C 1
ATOM 1609 O O . ASP A 1 219 ? 43.172 -31.853 16.348 1.00 17.53 220 ASP A O 1
ATOM 1614 N N . LEU A 1 220 ? 41.642 -33.472 17.087 1.00 16.59 221 LEU A N 1
ATOM 1615 C CA . LEU A 1 220 ? 40.570 -32.389 17.035 1.00 16.80 221 LEU A CA 1
ATOM 1616 C C . LEU A 1 220 ? 40.881 -31.432 18.273 1.00 16.70 221 LEU A C 1
ATOM 1617 O O . LEU A 1 220 ? 40.711 -30.231 18.032 1.00 18.18 221 LEU A O 1
ATOM 1622 N N . PHE A 1 221 ? 41.462 -31.999 19.387 1.00 15.52 222 PHE A N 1
ATOM 1623 C CA . PHE A 1 221 ? 41.947 -31.134 20.326 1.00 15.72 222 PHE A CA 1
ATOM 1624 C C . PHE A 1 221 ? 42.925 -30.057 20.011 1.00 16.51 222 PHE A C 1
ATOM 1625 O O . PHE A 1 221 ? 42.938 -28.917 20.200 1.00 15.17 222 PHE A O 1
ATOM 1633 N N . THR A 1 222 ? 43.991 -30.561 19.215 1.00 18.19 223 THR A N 1
ATOM 1634 C CA . THR A 1 222 ? 45.025 -29.781 18.508 1.00 18.81 223 THR A CA 1
ATOM 1635 C C . THR A 1 222 ? 44.383 -28.550 17.656 1.00 16.90 223 THR A C 1
ATOM 1636 O O . THR A 1 222 ? 44.757 -27.398 17.815 1.00 19.64 223 THR A O 1
ATOM 1640 N N . GLN A 1 223 ? 43.409 -29.011 16.950 1.00 16.87 224 GLN A N 1
ATOM 1641 C CA . GLN A 1 223 ? 42.716 -28.062 16.005 1.00 17.62 224 GLN A CA 1
ATOM 1642 C C . GLN A 1 223 ? 42.049 -26.967 16.901 1.00 18.01 224 GLN A C 1
ATOM 1643 O O . GLN A 1 223 ? 41.905 -25.815 16.613 1.00 16.74 224 GLN A O 1
ATOM 1649 N N . LEU A 1 224 ? 41.270 -27.346 17.854 1.00 16.16 225 LEU A N 1
ATOM 1650 C CA . LEU A 1 224 ? 40.534 -26.429 18.689 1.00 16.78 225 LEU A CA 1
ATOM 1651 C C . LEU A 1 224 ? 41.337 -25.422 19.564 1.00 17.20 225 LEU A C 1
ATOM 1652 O O . LEU A 1 224 ? 41.112 -24.314 19.729 1.00 17.89 225 LEU A O 1
ATOM 1657 N N . ARG A 1 225 ? 42.595 -25.918 20.001 1.00 16.50 226 ARG A N 1
ATOM 1658 C CA . ARG A 1 225 ? 43.505 -25.061 20.257 1.00 17.40 226 ARG A CA 1
ATOM 1659 C C . ARG A 1 225 ? 43.904 -23.941 19.463 1.00 15.51 226 ARG A C 1
ATOM 1660 O O . ARG A 1 225 ? 44.063 -22.728 19.782 1.00 17.60 226 ARG A O 1
ATOM 1668 N N . LYS A 1 226 ? 44.161 -24.283 18.163 1.00 17.91 227 LYS A N 1
ATOM 1669 C CA . LYS A 1 226 ? 44.348 -23.235 17.217 1.00 15.38 227 LYS A CA 1
ATOM 1670 C C . LYS A 1 226 ? 43.294 -22.266 16.976 1.00 15.48 227 LYS A C 1
ATOM 1671 O O . LYS A 1 226 ? 43.415 -21.067 16.862 1.00 17.26 227 LYS A O 1
ATOM 1677 N N . ILE A 1 227 ? 42.037 -22.770 17.062 1.00 15.96 228 ILE A N 1
ATOM 1678 C CA . ILE A 1 227 ? 40.816 -21.947 17.012 1.00 17.57 228 ILE A CA 1
ATOM 1679 C C . ILE A 1 227 ? 40.805 -21.036 18.117 1.00 16.22 228 ILE A C 1
ATOM 1680 O O . ILE A 1 227 ? 40.508 -19.755 17.930 1.00 16.08 228 ILE A O 1
ATOM 1685 N N . VAL A 1 228 ? 41.015 -21.451 19.473 1.00 18.16 229 VAL A N 1
ATOM 1686 C CA . VAL A 1 228 ? 40.907 -20.498 20.455 1.00 16.79 229 VAL A CA 1
ATOM 1687 C C . VAL A 1 228 ? 41.999 -19.327 20.304 1.00 17.20 229 VAL A C 1
ATOM 1688 O O . VAL A 1 228 ? 41.670 -18.200 20.513 1.00 19.17 229 VAL A O 1
ATOM 1692 N N . LYS A 1 229 ? 43.140 -19.780 19.811 1.00 19.30 230 LYS A N 1
ATOM 1693 C CA . LYS A 1 229 ? 44.194 -18.665 19.539 1.00 22.73 230 LYS A CA 1
ATOM 1694 C C . LYS A 1 229 ? 43.830 -17.783 18.655 1.00 19.81 230 LYS A C 1
ATOM 1695 O O . LYS A 1 229 ? 44.000 -16.519 18.790 1.00 21.14 230 LYS A O 1
ATOM 1701 N N . MET A 1 230 ? 43.283 -18.249 17.476 1.00 18.07 231 MET A N 1
ATOM 1702 C CA . MET A 1 230 ? 42.841 -17.292 16.495 1.00 16.39 231 MET A CA 1
ATOM 1703 C C . MET A 1 230 ? 41.693 -16.448 16.770 1.00 18.26 231 MET A C 1
ATOM 1704 O O . MET A 1 230 ? 41.649 -15.158 16.605 1.00 20.30 231 MET A O 1
ATOM 1709 N N . ALA A 1 231 ? 40.732 -16.994 17.543 1.00 19.16 232 ALA A N 1
ATOM 1710 C CA . ALA A 1 231 ? 39.595 -16.210 17.859 1.00 18.71 232 ALA A CA 1
ATOM 1711 C C . ALA A 1 231 ? 39.684 -15.116 18.871 1.00 24.01 232 ALA A C 1
ATOM 1712 O O . ALA A 1 231 ? 38.893 -14.232 18.903 1.00 25.98 232 ALA A O 1
ATOM 1714 N N . SER A 1 232 ? 40.668 -15.337 19.827 1.00 24.57 233 SER A N 1
ATOM 1715 C CA . SER A 1 232 ? 40.917 -14.430 20.766 1.00 32.46 233 SER A CA 1
ATOM 1716 C C . SER A 1 232 ? 41.891 -13.311 20.299 1.00 27.84 233 SER A C 1
ATOM 1717 O O . SER A 1 232 ? 42.197 -12.395 21.150 1.00 33.18 233 SER A O 1
ATOM 1720 N N . ASN A 1 233 ? 42.305 -13.229 19.015 1.00 25.32 234 ASN A N 1
ATOM 1721 C CA . ASN A 1 233 ? 43.094 -12.111 18.544 1.00 24.86 234 ASN A CA 1
ATOM 1722 C C . ASN A 1 233 ? 42.200 -10.952 18.154 1.00 28.52 234 ASN A C 1
ATOM 1723 O O . ASN A 1 233 ? 41.395 -11.037 17.029 1.00 26.81 234 ASN A O 1
ATOM 1728 N N . GLU A 1 234 ? 42.082 -9.997 18.984 1.00 32.65 235 GLU A N 1
ATOM 1729 C CA . GLU A 1 234 ? 41.247 -8.776 18.777 1.00 33.48 235 GLU A CA 1
ATOM 1730 C C . GLU A 1 234 ? 41.596 -8.234 17.429 1.00 30.94 235 GLU A C 1
ATOM 1731 O O . GLU A 1 234 ? 40.668 -7.689 16.835 1.00 33.25 235 GLU A O 1
ATOM 1737 N N . ASP A 1 235 ? 42.668 -8.309 16.662 1.00 32.68 236 ASP A N 1
ATOM 1738 C CA . ASP A 1 235 ? 42.611 -7.639 15.238 1.00 36.78 236 ASP A CA 1
ATOM 1739 C C . ASP A 1 235 ? 42.190 -8.486 14.055 1.00 30.93 236 ASP A C 1
ATOM 1740 O O . ASP A 1 235 ? 43.101 -8.796 13.284 1.00 46.05 236 ASP A O 1
ATOM 1745 N N . GLU A 1 236 ? 40.970 -8.917 13.769 1.00 41.29 237 GLU A N 1
ATOM 1746 C CA . GLU A 1 236 ? 40.960 -10.165 12.658 1.00 38.21 237 GLU A CA 1
ATOM 1747 C C . GLU A 1 236 ? 39.528 -10.357 13.204 1.00 21.24 237 GLU A C 1
ATOM 1748 O O . GLU A 1 236 ? 38.703 -11.028 12.557 1.00 31.97 237 GLU A O 1
ATOM 1754 N N . ARG A 1 237 ? 39.175 -9.769 14.412 1.00 21.31 238 ARG A N 1
ATOM 1755 C CA . ARG A 1 237 ? 37.829 -10.043 15.005 1.00 22.83 238 ARG A CA 1
ATOM 1756 C C . ARG A 1 237 ? 36.868 -9.415 13.939 1.00 23.46 238 ARG A C 1
ATOM 1757 O O . ARG A 1 237 ? 37.026 -8.271 13.535 1.00 24.68 238 ARG A O 1
ATOM 1765 N N . LEU A 1 238 ? 35.900 -10.232 13.524 1.00 18.83 239 LEU A N 1
ATOM 1766 C CA . LEU A 1 238 ? 34.825 -9.990 12.576 1.00 19.95 239 LEU A CA 1
ATOM 1767 C C . LEU A 1 238 ? 33.483 -9.780 13.349 1.00 17.23 239 LEU A C 1
ATOM 1768 O O . LEU A 1 238 ? 33.405 -10.010 14.583 1.00 19.74 239 LEU A O 1
ATOM 1773 N N . PRO A 1 239 ? 32.631 -8.999 12.788 1.00 19.56 240 PRO A N 1
ATOM 1774 C CA . PRO A 1 239 ? 31.370 -8.577 13.403 1.00 16.23 240 PRO A CA 1
ATOM 1775 C C . PRO A 1 239 ? 30.652 -10.107 13.816 1.00 16.05 240 PRO A C 1
ATOM 1776 O O . PRO A 1 239 ? 30.836 -11.068 13.105 1.00 16.48 240 PRO A O 1
ATOM 1780 N N . PRO A 1 240 ? 29.831 -9.855 14.728 1.00 16.95 241 PRO A N 1
ATOM 1781 C CA . PRO A 1 240 ? 29.097 -11.022 15.295 1.00 19.32 241 PRO A CA 1
ATOM 1782 C C . PRO A 1 240 ? 27.931 -11.551 14.460 1.00 14.29 241 PRO A C 1
ATOM 1783 O O . PRO A 1 240 ? 26.765 -11.367 14.919 1.00 15.51 241 PRO A O 1
ATOM 1787 N N . ILE A 1 241 ? 28.071 -12.032 13.230 1.00 17.39 242 ILE A N 1
ATOM 1788 C CA . ILE A 1 241 ? 27.021 -12.234 12.353 1.00 15.66 242 ILE A CA 1
ATOM 1789 C C . ILE A 1 241 ? 25.863 -13.262 12.929 1.00 14.13 242 ILE A C 1
ATOM 1790 O O . ILE A 1 241 ? 24.726 -13.111 12.663 1.00 15.77 242 ILE A O 1
ATOM 1795 N N . GLY A 1 242 ? 26.406 -14.189 13.800 1.00 15.10 243 GLY A N 1
ATOM 1796 C CA . GLY A 1 242 ? 25.450 -15.132 14.467 1.00 12.74 243 GLY A CA 1
ATOM 1797 C C . GLY A 1 242 ? 24.340 -14.408 15.162 1.00 14.26 243 GLY A C 1
ATOM 1798 O O . GLY A 1 242 ? 23.212 -15.002 15.266 1.00 13.09 243 GLY A O 1
ATOM 1799 N N . LEU A 1 243 ? 24.550 -13.228 15.644 1.00 12.09 244 LEU A N 1
ATOM 1800 C CA . LEU A 1 243 ? 23.483 -12.472 16.302 1.00 14.43 244 LEU A CA 1
ATOM 1801 C C . LEU A 1 243 ? 22.244 -12.386 15.413 1.00 12.01 244 LEU A C 1
ATOM 1802 O O . LEU A 1 243 ? 21.152 -12.340 15.936 1.00 12.89 244 LEU A O 1
ATOM 1807 N N . LEU A 1 244 ? 22.377 -12.183 14.080 1.00 12.50 245 LEU A N 1
ATOM 1808 C CA . LEU A 1 244 ? 21.310 -12.071 13.113 1.00 12.68 245 LEU A CA 1
ATOM 1809 C C . LEU A 1 244 ? 20.297 -13.191 13.133 1.00 13.78 245 LEU A C 1
ATOM 1810 O O . LEU A 1 244 ? 19.161 -12.985 13.083 1.00 14.86 245 LEU A O 1
ATOM 1815 N N . THR A 1 245 ? 20.828 -14.399 13.501 1.00 12.72 246 THR A N 1
ATOM 1816 C CA . THR A 1 245 ? 20.046 -15.623 13.612 1.00 12.86 246 THR A CA 1
ATOM 1817 C C . THR A 1 245 ? 19.121 -15.609 14.812 1.00 11.92 246 THR A C 1
ATOM 1818 O O . THR A 1 245 ? 18.268 -16.610 14.829 1.00 13.11 246 THR A O 1
ATOM 1822 N N . SER A 1 246 ? 19.397 -14.797 15.795 1.00 12.30 247 SER A N 1
ATOM 1823 C CA . SER A 1 246 ? 18.595 -14.709 17.011 1.00 13.50 247 SER A CA 1
ATOM 1824 C C . SER A 1 246 ? 17.202 -13.936 16.794 1.00 9.82 247 SER A C 1
ATOM 1825 O O . SER A 1 246 ? 16.530 -13.960 17.849 1.00 13.91 247 SER A O 1
ATOM 1828 N N . ASP A 1 247 ? 17.079 -13.154 15.745 1.00 13.56 248 ASP A N 1
ATOM 1829 C CA . ASP A 1 247 ? 15.935 -12.240 15.603 1.00 10.37 248 ASP A CA 1
ATOM 1830 C C . ASP A 1 247 ? 14.797 -13.005 14.949 1.00 12.30 248 ASP A C 1
ATOM 1831 O O . ASP A 1 247 ? 14.699 -14.163 14.657 1.00 13.04 248 ASP A O 1
ATOM 1836 N N . GLY A 1 248 ? 13.739 -12.197 14.964 1.00 12.18 249 GLY A N 1
ATOM 1837 C CA . GLY A 1 248 ? 12.623 -12.718 14.358 1.00 13.37 249 GLY A CA 1
ATOM 1838 C C . GLY A 1 248 ? 12.731 -13.129 12.975 1.00 15.56 249 GLY A C 1
ATOM 1839 O O . GLY A 1 248 ? 13.694 -12.860 12.332 1.00 14.06 249 GLY A O 1
ATOM 1840 N N . ARG A 1 249 ? 12.010 -14.182 12.496 1.00 14.80 250 ARG A N 1
ATOM 1841 C CA . ARG A 1 249 ? 12.163 -14.854 11.134 1.00 14.23 250 ARG A CA 1
ATOM 1842 C C . ARG A 1 249 ? 12.219 -13.920 9.975 1.00 12.13 250 ARG A C 1
ATOM 1843 O O . ARG A 1 249 ? 12.996 -14.111 9.119 1.00 15.11 250 ARG A O 1
ATOM 1851 N N . SER A 1 250 ? 11.225 -13.006 10.031 1.00 15.74 251 SER A N 1
ATOM 1852 C CA . SER A 1 250 ? 11.194 -12.143 8.825 1.00 16.70 251 SER A CA 1
ATOM 1853 C C . SER A 1 250 ? 12.273 -11.120 8.932 1.00 15.66 251 SER A C 1
ATOM 1854 O O . SER A 1 250 ? 12.870 -10.858 7.766 1.00 18.65 251 SER A O 1
ATOM 1857 N N . GLU A 1 251 ? 12.757 -10.705 10.005 1.00 14.25 252 GLU A N 1
ATOM 1858 C CA . GLU A 1 251 ? 13.873 -9.795 10.349 1.00 13.09 252 GLU A CA 1
ATOM 1859 C C . GLU A 1 251 ? 15.107 -10.415 9.805 1.00 17.74 252 GLU A C 1
ATOM 1860 O O . GLU A 1 251 ? 15.982 -9.895 9.068 1.00 16.25 252 GLU A O 1
ATOM 1866 N N . TRP A 1 252 ? 15.362 -11.702 10.149 1.00 15.36 253 TRP A N 1
ATOM 1867 C CA . TRP A 1 252 ? 16.525 -12.467 9.609 1.00 13.77 253 TRP A CA 1
ATOM 1868 C C . TRP A 1 252 ? 16.474 -12.778 8.130 1.00 14.74 253 TRP A C 1
ATOM 1869 O O . TRP A 1 252 ? 17.521 -12.707 7.503 1.00 15.59 253 TRP A O 1
ATOM 1880 N N . ALA A 1 253 ? 15.286 -13.100 7.578 1.00 13.48 254 ALA A N 1
ATOM 1881 C CA . ALA A 1 253 ? 15.211 -13.257 6.141 1.00 14.47 254 ALA A CA 1
ATOM 1882 C C . ALA A 1 253 ? 15.704 -11.817 5.546 1.00 14.54 254 ALA A C 1
ATOM 1883 O O . ALA A 1 253 ? 16.393 -12.068 4.577 1.00 19.79 254 ALA A O 1
ATOM 1885 N N . LYS A 1 254 ? 15.263 -10.798 6.022 1.00 16.43 255 LYS A N 1
ATOM 1886 C CA . LYS A 1 254 ? 15.689 -9.522 5.356 1.00 18.58 255 LYS A CA 1
ATOM 1887 C C . LYS A 1 254 ? 17.110 -9.386 5.529 1.00 20.85 255 LYS A C 1
ATOM 1888 O O . LYS A 1 254 ? 17.860 -9.037 4.558 1.00 17.86 255 LYS A O 1
ATOM 1894 N N . ALA A 1 255 ? 17.788 -9.606 6.629 1.00 17.20 256 ALA A N 1
ATOM 1895 C CA . ALA A 1 255 ? 19.187 -9.392 6.924 1.00 14.59 256 ALA A CA 1
ATOM 1896 C C . ALA A 1 255 ? 19.984 -10.352 6.084 1.00 17.52 256 ALA A C 1
ATOM 1897 O O . ALA A 1 255 ? 21.093 -10.039 5.534 1.00 17.61 256 ALA A O 1
ATOM 1899 N N . ARG A 1 256 ? 19.601 -11.691 6.022 1.00 16.75 257 ARG A N 1
ATOM 1900 C CA . ARG A 1 256 ? 20.238 -12.632 5.115 1.00 15.41 257 ARG A CA 1
ATOM 1901 C C . ARG A 1 256 ? 20.250 -12.301 3.694 1.00 20.24 257 ARG A C 1
ATOM 1902 O O . ARG A 1 256 ? 21.273 -12.454 3.095 1.00 18.36 257 ARG A O 1
ATOM 1910 N N . THR A 1 257 ? 19.114 -11.761 3.174 1.00 19.61 258 THR A N 1
ATOM 1911 C CA . THR A 1 257 ? 19.125 -11.340 1.825 1.00 22.64 258 THR A CA 1
ATOM 1912 C C . THR A 1 257 ? 20.173 -10.199 1.633 1.00 19.32 258 THR A C 1
ATOM 1913 O O . THR A 1 257 ? 20.830 -10.499 0.437 1.00 24.96 258 THR A O 1
ATOM 1917 N N . VAL A 1 258 ? 20.285 -9.266 2.470 1.00 21.49 259 VAL A N 1
ATOM 1918 C CA . VAL A 1 258 ? 21.472 -8.279 2.230 1.00 21.83 259 VAL A CA 1
ATOM 1919 C C . VAL A 1 258 ? 22.734 -8.928 2.251 1.00 24.10 259 VAL A C 1
ATOM 1920 O O . VAL A 1 258 ? 23.651 -8.780 1.434 1.00 21.46 259 VAL A O 1
ATOM 1924 N N . LEU A 1 259 ? 23.010 -9.895 3.260 1.00 17.16 260 LEU A N 1
ATOM 1925 C CA . LEU A 1 259 ? 24.276 -10.625 3.152 1.00 17.24 260 LEU A CA 1
ATOM 1926 C C . LEU A 1 259 ? 24.408 -11.335 1.802 1.00 21.76 260 LEU A C 1
ATOM 1927 O O . LEU A 1 259 ? 25.743 -11.281 1.403 1.00 22.54 260 LEU A O 1
ATOM 1932 N N . LEU A 1 260 ? 23.580 -11.935 1.148 1.00 21.45 261 LEU A N 1
ATOM 1933 C CA . LEU A 1 260 ? 23.534 -12.693 -0.092 1.00 19.87 261 LEU A CA 1
ATOM 1934 C C . LEU A 1 260 ? 24.128 -11.763 -1.337 1.00 22.83 261 LEU A C 1
ATOM 1935 O O . LEU A 1 260 ? 24.416 -12.422 -2.178 1.00 23.45 261 LEU A O 1
ATOM 1940 N N . LYS A 1 261 ? 24.206 -10.564 -1.045 1.00 25.17 262 LYS A N 1
ATOM 1941 C CA . LYS A 1 261 ? 24.617 -9.706 -2.223 1.00 29.75 262 LYS A CA 1
ATOM 1942 C C . LYS A 1 261 ? 26.030 -9.845 -2.398 1.00 25.25 262 LYS A C 1
ATOM 1943 O O . LYS A 1 261 ? 26.629 -9.414 -3.482 1.00 31.45 262 LYS A O 1
ATOM 1949 N N . ASP A 1 262 ? 26.849 -10.252 -1.370 1.00 26.34 263 ASP A N 1
ATOM 1950 C CA . ASP A 1 262 ? 28.329 -10.498 -1.491 1.00 22.49 263 ASP A CA 1
ATOM 1951 C C . ASP A 1 262 ? 28.813 -11.780 -1.617 1.00 26.43 263 ASP A C 1
ATOM 1952 O O . ASP A 1 262 ? 28.371 -12.621 -0.829 1.00 24.70 263 ASP A O 1
ATOM 1957 N N . SER A 1 263 ? 29.777 -12.142 -2.513 1.00 24.53 264 SER A N 1
ATOM 1958 C CA . SER A 1 263 ? 30.175 -13.591 -2.720 1.00 24.30 264 SER A CA 1
ATOM 1959 C C . SER A 1 263 ? 30.905 -14.241 -1.530 1.00 21.41 264 SER A C 1
ATOM 1960 O O . SER A 1 263 ? 30.745 -15.362 -1.286 1.00 23.52 264 SER A O 1
ATOM 1963 N N . THR A 1 264 ? 31.689 -13.495 -0.743 1.00 22.42 265 THR A N 1
ATOM 1964 C CA . THR A 1 264 ? 32.327 -13.892 0.417 1.00 21.13 265 THR A CA 1
ATOM 1965 C C . THR A 1 264 ? 31.159 -14.348 1.293 1.00 20.20 265 THR A C 1
ATOM 1966 O O . THR A 1 264 ? 31.461 -15.386 2.036 1.00 22.01 265 THR A O 1
ATOM 1970 N N . ASN A 1 265 ? 30.366 -13.432 1.650 1.00 20.00 266 ASN A N 1
ATOM 1971 C CA . ASN A 1 265 ? 29.168 -13.950 2.375 1.00 19.93 266 ASN A CA 1
ATOM 1972 C C . ASN A 1 265 ? 28.578 -15.055 1.928 1.00 17.23 266 ASN A C 1
ATOM 1973 O O . ASN A 1 265 ? 28.084 -16.021 2.800 1.00 19.45 266 ASN A O 1
ATOM 1978 N N . ARG A 1 266 ? 28.111 -15.295 0.723 1.00 17.75 267 ARG A N 1
ATOM 1979 C CA . ARG A 1 266 ? 27.552 -16.365 0.329 1.00 18.68 267 ARG A CA 1
ATOM 1980 C C . ARG A 1 266 ? 28.215 -17.709 0.575 1.00 20.32 267 ARG A C 1
ATOM 1981 O O . ARG A 1 266 ? 27.794 -18.748 0.788 1.00 21.11 267 ARG A O 1
ATOM 1989 N N . ASP A 1 267 ? 29.595 -17.617 0.364 1.00 21.45 268 ASP A N 1
ATOM 1990 C CA . ASP A 1 267 ? 30.505 -18.729 0.752 1.00 18.58 268 ASP A CA 1
ATOM 1991 C C . ASP A 1 267 ? 30.436 -19.216 2.112 1.00 20.63 268 ASP A C 1
ATOM 1992 O O . ASP A 1 267 ? 30.358 -20.373 2.322 1.00 22.23 268 ASP A O 1
ATOM 1997 N N . SER A 1 268 ? 30.476 -18.174 2.964 1.00 20.77 269 SER A N 1
ATOM 1998 C CA . SER A 1 268 ? 30.498 -18.341 4.416 1.00 17.79 269 SER A CA 1
ATOM 1999 C C . SER A 1 268 ? 29.038 -18.962 4.853 1.00 18.02 269 SER A C 1
ATOM 2000 O O . SER A 1 268 ? 29.033 -20.036 5.674 1.00 15.93 269 SER A O 1
ATOM 2003 N N . LEU A 1 269 ? 28.019 -18.360 4.392 1.00 16.82 270 LEU A N 1
ATOM 2004 C CA . LEU A 1 269 ? 26.691 -18.975 4.686 1.00 18.13 270 LEU A CA 1
ATOM 2005 C C . LEU A 1 269 ? 26.622 -20.368 4.191 1.00 17.57 270 LEU A C 1
ATOM 2006 O O . LEU A 1 269 ? 26.057 -21.371 4.889 1.00 14.74 270 LEU A O 1
ATOM 2011 N N . ASP A 1 270 ? 27.110 -20.775 2.934 1.00 19.63 271 ASP A N 1
ATOM 2012 C CA . ASP A 1 270 ? 27.049 -22.103 2.566 1.00 19.43 271 ASP A CA 1
ATOM 2013 C C . ASP A 1 270 ? 27.771 -23.117 3.424 1.00 15.89 271 ASP A C 1
ATOM 2014 O O . ASP A 1 270 ? 27.338 -24.272 3.632 1.00 18.17 271 ASP A O 1
ATOM 2019 N N . MET A 1 271 ? 28.964 -22.678 3.866 1.00 16.97 272 MET A N 1
ATOM 2020 C CA . MET A 1 271 ? 29.761 -23.527 4.852 1.00 18.19 272 MET A CA 1
ATOM 2021 C C . MET A 1 271 ? 28.841 -23.892 6.027 1.00 15.25 272 MET A C 1
ATOM 2022 O O . MET A 1 271 ? 28.920 -24.981 6.588 1.00 17.51 272 MET A O 1
ATOM 2027 N N . ILE A 1 272 ? 28.232 -22.884 6.606 1.00 14.84 273 ILE A N 1
ATOM 2028 C CA . ILE A 1 272 ? 27.352 -23.085 7.831 1.00 12.88 273 ILE A CA 1
ATOM 2029 C C . ILE A 1 272 ? 26.208 -23.933 7.585 1.00 12.48 273 ILE A C 1
ATOM 2030 O O . ILE A 1 272 ? 25.806 -24.895 8.126 1.00 15.54 273 ILE A O 1
ATOM 2035 N N . GLU A 1 273 ? 25.560 -23.675 6.387 1.00 15.56 274 GLU A N 1
ATOM 2036 C CA . GLU A 1 273 ? 24.458 -24.541 6.024 1.00 15.85 274 GLU A CA 1
ATOM 2037 C C . GLU A 1 273 ? 24.650 -25.990 5.739 1.00 16.83 274 GLU A C 1
ATOM 2038 O O . GLU A 1 273 ? 23.787 -26.812 5.819 1.00 21.00 274 GLU A O 1
ATOM 2044 N N . ARG A 1 274 ? 25.920 -26.281 5.447 1.00 15.13 275 ARG A N 1
ATOM 2045 C CA . ARG A 1 274 ? 26.344 -27.711 5.006 1.00 17.96 275 ARG A CA 1
ATOM 2046 C C . ARG A 1 274 ? 27.024 -28.288 6.191 1.00 20.11 275 ARG A C 1
ATOM 2047 O O . ARG A 1 274 ? 27.634 -29.346 5.920 1.00 21.59 275 ARG A O 1
ATOM 2055 N N . CYS A 1 275 ? 27.319 -27.701 7.285 1.00 15.50 276 CYS A N 1
ATOM 2056 C CA . CYS A 1 275 ? 27.918 -28.351 8.436 1.00 15.46 276 CYS A CA 1
ATOM 2057 C C . CYS A 1 275 ? 27.230 -29.527 9.061 1.00 14.18 276 CYS A C 1
ATOM 2058 O O . CYS A 1 275 ? 25.980 -29.621 8.863 1.00 17.84 276 CYS A O 1
ATOM 2061 N N . ILE A 1 276 ? 27.839 -30.309 9.914 1.00 14.14 277 ILE A N 1
ATOM 2062 C CA . ILE A 1 276 ? 27.174 -31.374 10.675 1.00 16.05 277 ILE A CA 1
ATOM 2063 C C . ILE A 1 276 ? 26.426 -30.769 11.855 1.00 14.85 277 ILE A C 1
ATOM 2064 O O . ILE A 1 276 ? 25.411 -31.237 12.210 1.00 15.15 277 ILE A O 1
ATOM 2069 N N . CYS A 1 277 ? 27.056 -29.848 12.487 1.00 14.69 278 CYS A N 1
ATOM 2070 C CA . CYS A 1 277 ? 26.560 -29.203 13.717 1.00 14.78 278 CYS A CA 1
ATOM 2071 C C . CYS A 1 277 ? 27.447 -28.093 14.040 1.00 15.47 278 CYS A C 1
ATOM 2072 O O . CYS A 1 277 ? 28.571 -27.927 13.557 1.00 14.93 278 CYS A O 1
ATOM 2075 N N . LEU A 1 278 ? 27.078 -27.229 15.081 1.00 13.42 279 LEU A N 1
ATOM 2076 C CA . LEU A 1 278 ? 27.979 -26.237 15.642 1.00 14.60 279 LEU A CA 1
ATOM 2077 C C . LEU A 1 278 ? 28.464 -26.762 17.000 1.00 10.07 279 LEU A C 1
ATOM 2078 O O . LEU A 1 278 ? 27.782 -27.621 17.707 1.00 12.51 279 LEU A O 1
ATOM 2083 N N . VAL A 1 279 ? 29.635 -26.424 17.352 1.00 13.24 280 VAL A N 1
ATOM 2084 C CA . VAL A 1 279 ? 30.242 -26.414 18.642 1.00 15.28 280 VAL A CA 1
ATOM 2085 C C . VAL A 1 279 ? 30.550 -25.112 19.181 1.00 12.07 280 VAL A C 1
ATOM 2086 O O . VAL A 1 279 ? 31.335 -24.429 18.482 1.00 14.37 280 VAL A O 1
ATOM 2090 N N . CYS A 1 280 ? 29.956 -24.603 20.281 1.00 13.31 281 CYS A N 1
ATOM 2091 C CA . CYS A 1 280 ? 30.056 -23.278 20.809 1.00 11.68 281 CYS A CA 1
ATOM 2092 C C . CYS A 1 280 ? 30.965 -23.308 21.874 1.00 13.34 281 CYS A C 1
ATOM 2093 O O . CYS A 1 280 ? 30.559 -23.673 23.009 1.00 14.93 281 CYS A O 1
ATOM 2096 N N . LEU A 1 281 ? 32.184 -22.659 21.782 1.00 13.56 282 LEU A N 1
ATOM 2097 C CA . LEU A 1 281 ? 33.151 -22.548 22.946 1.00 15.18 282 LEU A CA 1
ATOM 2098 C C . LEU A 1 281 ? 32.784 -21.277 23.735 1.00 15.83 282 LEU A C 1
ATOM 2099 O O . LEU A 1 281 ? 33.389 -20.241 23.357 1.00 18.39 282 LEU A O 1
ATOM 2104 N N . ASP A 1 282 ? 31.846 -21.191 24.545 1.00 15.54 283 ASP A N 1
ATOM 2105 C CA . ASP A 1 282 ? 31.343 -20.079 25.325 1.00 16.36 283 ASP A CA 1
ATOM 2106 C C . ASP A 1 282 ? 32.385 -19.611 26.322 1.00 15.91 283 ASP A C 1
ATOM 2107 O O . ASP A 1 282 ? 33.183 -20.371 26.810 1.00 14.85 283 ASP A O 1
ATOM 2112 N N . GLY A 1 283 ? 32.384 -18.363 26.509 1.00 16.72 284 GLY A N 1
ATOM 2113 C CA . GLY A 1 283 ? 33.011 -17.664 27.712 1.00 14.80 284 GLY A CA 1
ATOM 2114 C C . GLY A 1 283 ? 32.463 -17.982 28.987 1.00 22.83 284 GLY A C 1
ATOM 2115 O O . GLY A 1 283 ? 31.304 -18.269 29.132 1.00 17.30 284 GLY A O 1
ATOM 2116 N N . PRO A 1 284 ? 33.100 -17.662 30.031 1.00 18.23 285 PRO A N 1
ATOM 2117 C CA . PRO A 1 284 ? 32.568 -17.780 31.398 1.00 22.60 285 PRO A CA 1
ATOM 2118 C C . PRO A 1 284 ? 31.386 -16.764 31.682 1.00 28.53 285 PRO A C 1
ATOM 2119 O O . PRO A 1 284 ? 31.459 -15.713 31.186 1.00 31.40 285 PRO A O 1
ATOM 2123 N N . GLY A 1 285 ? 30.388 -17.263 32.234 1.00 27.36 286 GLY A N 1
ATOM 2124 C CA . GLY A 1 285 ? 29.347 -16.320 32.683 1.00 37.46 286 GLY A CA 1
ATOM 2125 C C . GLY A 1 285 ? 29.838 -15.944 34.174 1.00 39.17 286 GLY A C 1
ATOM 2126 O O . GLY A 1 285 ? 31.142 -15.824 34.622 1.00 35.32 286 GLY A O 1
ATOM 2127 N N . THR A 1 286 ? 28.806 -15.185 34.273 1.00 49.64 287 THR A N 1
ATOM 2128 C CA . THR A 1 286 ? 28.021 -14.249 34.945 1.00 52.18 287 THR A CA 1
ATOM 2129 C C . THR A 1 286 ? 28.311 -13.943 36.334 1.00 58.17 287 THR A C 1
ATOM 2130 O O . THR A 1 286 ? 28.344 -12.797 36.804 1.00 52.69 287 THR A O 1
ATOM 2134 N N . GLY A 1 287 ? 28.523 -15.043 36.986 1.00 56.94 288 GLY A N 1
ATOM 2135 C CA . GLY A 1 287 ? 28.854 -15.112 38.364 1.00 57.53 288 GLY A CA 1
ATOM 2136 C C . GLY A 1 287 ? 27.824 -15.972 39.126 1.00 53.94 288 GLY A C 1
ATOM 2137 O O . GLY A 1 287 ? 26.876 -15.447 39.713 1.00 45.29 288 GLY A O 1
ATOM 2138 N N . GLU A 1 288 ? 27.535 -17.230 39.267 1.00 51.45 289 GLU A N 1
ATOM 2139 C CA . GLU A 1 288 ? 26.756 -18.306 38.653 1.00 48.83 289 GLU A CA 1
ATOM 2140 C C . GLU A 1 288 ? 26.452 -19.578 39.441 1.00 43.97 289 GLU A C 1
ATOM 2141 O O . GLU A 1 288 ? 26.457 -19.619 40.683 1.00 37.12 289 GLU A O 1
ATOM 2147 N N . LEU A 1 289 ? 25.898 -20.398 39.406 1.00 31.27 290 LEU A N 1
ATOM 2148 C CA . LEU A 1 289 ? 26.197 -21.609 38.582 1.00 31.30 290 LEU A CA 1
ATOM 2149 C C . LEU A 1 289 ? 25.048 -22.598 38.404 1.00 26.83 290 LEU A C 1
ATOM 2150 O O . LEU A 1 289 ? 25.293 -23.779 38.176 1.00 23.48 290 LEU A O 1
ATOM 2155 N N . SER A 1 290 ? 23.889 -22.196 38.905 1.00 22.71 291 SER A N 1
ATOM 2156 C CA . SER A 1 290 ? 22.812 -23.142 39.160 1.00 20.15 291 SER A CA 1
ATOM 2157 C C . SER A 1 290 ? 22.171 -23.629 37.901 1.00 16.11 291 SER A C 1
ATOM 2158 O O . SER A 1 290 ? 22.409 -23.116 36.799 1.00 17.94 291 SER A O 1
ATOM 2161 N N . ASP A 1 291 ? 21.339 -24.633 38.064 1.00 19.02 292 ASP A N 1
ATOM 2162 C CA . ASP A 1 291 ? 20.814 -25.539 37.053 1.00 16.97 292 ASP A CA 1
ATOM 2163 C C . ASP A 1 291 ? 20.028 -24.453 36.225 1.00 16.85 292 ASP A C 1
ATOM 2164 O O . ASP A 1 291 ? 20.039 -24.353 35.136 1.00 15.81 292 ASP A O 1
ATOM 2169 N N . THR A 1 292 ? 19.394 -23.638 37.051 1.00 15.83 293 THR A N 1
ATOM 2170 C CA . THR A 1 292 ? 18.646 -22.537 36.402 1.00 14.05 293 THR A CA 1
ATOM 2171 C C . THR A 1 292 ? 19.483 -21.612 35.499 1.00 14.08 293 THR A C 1
ATOM 2172 O O . THR A 1 292 ? 19.246 -21.168 34.356 1.00 17.25 293 THR A O 1
ATOM 2176 N N . HIS A 1 293 ? 20.675 -21.117 36.140 1.00 16.59 294 HIS A N 1
ATOM 2177 C CA . HIS A 1 293 ? 21.585 -20.268 35.358 1.00 18.99 294 HIS A CA 1
ATOM 2178 C C . HIS A 1 293 ? 22.189 -20.986 34.210 1.00 14.73 294 HIS A C 1
ATOM 2179 O O . HIS A 1 293 ? 22.374 -20.270 33.145 1.00 16.38 294 HIS A O 1
ATOM 2186 N N . ARG A 1 294 ? 22.608 -22.275 34.327 1.00 14.95 295 ARG A N 1
ATOM 2187 C CA . ARG A 1 294 ? 23.204 -22.899 33.153 1.00 13.17 295 ARG A CA 1
ATOM 2188 C C . ARG A 1 294 ? 22.110 -23.048 31.950 1.00 10.80 295 ARG A C 1
ATOM 2189 O O . ARG A 1 294 ? 22.448 -22.873 30.705 1.00 17.74 295 ARG A O 1
ATOM 2197 N N . ALA A 1 295 ? 20.772 -23.217 32.369 1.00 14.58 296 ALA A N 1
ATOM 2198 C CA . ALA A 1 295 ? 19.738 -23.340 31.379 1.00 15.13 296 ALA A CA 1
ATOM 2199 C C . ALA A 1 295 ? 19.544 -22.074 30.681 1.00 10.73 296 ALA A C 1
ATOM 2200 O O . ALA A 1 295 ? 19.358 -21.941 29.362 1.00 15.44 296 ALA A O 1
ATOM 2202 N N . LEU A 1 296 ? 19.718 -20.923 31.421 1.00 16.05 297 LEU A N 1
ATOM 2203 C CA . LEU A 1 296 ? 19.519 -19.581 30.702 1.00 13.90 297 LEU A CA 1
ATOM 2204 C C . LEU A 1 296 ? 20.553 -19.403 29.735 1.00 10.55 297 LEU A C 1
ATOM 2205 O O . LEU A 1 296 ? 20.392 -18.890 28.625 1.00 15.00 297 LEU A O 1
ATOM 2210 N N . GLN A 1 297 ? 21.825 -19.787 29.959 1.00 12.46 298 GLN A N 1
ATOM 2211 C CA . GLN A 1 297 ? 23.019 -19.762 28.986 1.00 12.67 298 GLN A CA 1
ATOM 2212 C C . GLN A 1 297 ? 22.611 -20.603 27.728 1.00 11.76 298 GLN A C 1
ATOM 2213 O O . GLN A 1 297 ? 22.966 -20.132 26.679 1.00 15.53 298 GLN A O 1
ATOM 2219 N N . LEU A 1 298 ? 22.104 -21.769 27.966 1.00 13.84 299 LEU A N 1
ATOM 2220 C CA . LEU A 1 298 ? 21.791 -22.743 26.858 1.00 11.64 299 LEU A CA 1
ATOM 2221 C C . LEU A 1 298 ? 20.608 -22.030 26.131 1.00 13.54 299 LEU A C 1
ATOM 2222 O O . LEU A 1 298 ? 20.560 -22.331 24.931 1.00 13.02 299 LEU A O 1
ATOM 2227 N N . LEU A 1 299 ? 19.606 -21.454 26.692 1.00 13.90 300 LEU A N 1
ATOM 2228 C CA . LEU A 1 299 ? 18.467 -20.980 25.951 1.00 12.80 300 LEU A CA 1
ATOM 2229 C C . LEU A 1 299 ? 18.805 -19.713 25.091 1.00 11.43 300 LEU A C 1
ATOM 2230 O O . LEU A 1 299 ? 18.311 -19.673 23.986 1.00 13.42 300 LEU A O 1
ATOM 2235 N N . HIS A 1 300 ? 19.556 -18.805 25.507 1.00 12.44 301 HIS A N 1
ATOM 2236 C CA . HIS A 1 300 ? 19.749 -17.527 24.833 1.00 12.24 301 HIS A CA 1
ATOM 2237 C C . HIS A 1 300 ? 21.143 -16.971 24.989 1.00 13.32 301 HIS A C 1
ATOM 2238 O O . HIS A 1 300 ? 21.403 -15.817 24.605 1.00 13.77 301 HIS A O 1
ATOM 2245 N N . GLY A 1 301 ? 22.050 -17.621 25.649 1.00 14.61 302 GLY A N 1
ATOM 2246 C CA . GLY A 1 301 ? 23.436 -17.231 25.930 1.00 15.34 302 GLY A CA 1
ATOM 2247 C C . GLY A 1 301 ? 23.570 -16.063 26.786 1.00 15.75 302 GLY A C 1
ATOM 2248 O O . GLY A 1 301 ? 24.754 -15.673 26.944 1.00 15.87 302 GLY A O 1
ATOM 2249 N N . GLY A 1 302 ? 22.611 -15.530 27.348 1.00 18.27 303 GLY A N 1
ATOM 2250 C CA . GLY A 1 302 ? 22.874 -14.286 28.076 1.00 19.08 303 GLY A CA 1
ATOM 2251 C C . GLY A 1 302 ? 22.767 -13.097 27.382 1.00 21.31 303 GLY A C 1
ATOM 2252 O O . GLY A 1 302 ? 23.191 -11.895 27.930 1.00 18.88 303 GLY A O 1
ATOM 2253 N N . GLY A 1 303 ? 22.566 -13.029 26.059 1.00 15.68 304 GLY A N 1
ATOM 2254 C CA . GLY A 1 303 ? 22.521 -11.914 25.266 1.00 18.69 304 GLY A CA 1
ATOM 2255 C C . GLY A 1 303 ? 23.926 -11.542 24.521 1.00 22.17 304 GLY A C 1
ATOM 2256 O O . GLY A 1 303 ? 24.929 -12.259 24.805 1.00 16.97 304 GLY A O 1
ATOM 2257 N N . CYS A 1 304 ? 23.876 -10.346 23.847 1.00 21.55 305 CYS A N 1
ATOM 2258 C CA . CYS A 1 304 ? 24.893 -9.568 23.155 1.00 28.57 305 CYS A CA 1
ATOM 2259 C C . CYS A 1 304 ? 26.247 -9.714 23.839 1.00 29.34 305 CYS A C 1
ATOM 2260 O O . CYS A 1 304 ? 27.238 -10.184 23.226 1.00 30.87 305 CYS A O 1
ATOM 2263 N N . SER A 1 305 ? 26.326 -9.262 25.079 1.00 21.77 306 SER A N 1
ATOM 2264 C CA . SER A 1 305 ? 27.557 -9.093 25.909 1.00 26.57 306 SER A CA 1
ATOM 2265 C C . SER A 1 305 ? 28.118 -10.332 26.531 1.00 26.53 306 SER A C 1
ATOM 2266 O O . SER A 1 305 ? 29.219 -10.366 27.080 1.00 25.08 306 SER A O 1
ATOM 2269 N N . LEU A 1 306 ? 27.358 -11.371 26.437 1.00 17.28 307 LEU A N 1
ATOM 2270 C CA . LEU A 1 306 ? 27.774 -12.639 26.975 1.00 16.81 307 LEU A CA 1
ATOM 2271 C C . LEU A 1 306 ? 28.009 -13.654 25.861 1.00 15.83 307 LEU A C 1
ATOM 2272 O O . LEU A 1 306 ? 28.668 -13.304 24.890 1.00 19.44 307 LEU A O 1
ATOM 2277 N N . ASN A 1 307 ? 27.505 -14.864 25.961 1.00 12.34 308 ASN A N 1
ATOM 2278 C CA . ASN A 1 307 ? 27.484 -15.633 24.814 1.00 16.17 308 ASN A CA 1
ATOM 2279 C C . ASN A 1 307 ? 26.306 -15.734 23.654 1.00 13.64 308 ASN A C 1
ATOM 2280 O O . ASN A 1 307 ? 26.303 -16.655 22.825 1.00 14.85 308 ASN A O 1
ATOM 2285 N N . GLY A 1 308 ? 25.396 -14.714 23.721 1.00 14.83 309 GLY A N 1
ATOM 2286 C CA . GLY A 1 308 ? 24.206 -14.817 22.797 1.00 15.94 309 GLY A CA 1
ATOM 2287 C C . GLY A 1 308 ? 24.484 -14.633 21.432 1.00 13.08 309 GLY A C 1
ATOM 2288 O O . GLY A 1 308 ? 23.615 -15.063 20.620 1.00 12.25 309 GLY A O 1
ATOM 2289 N N . ALA A 1 309 ? 25.600 -14.109 20.968 1.00 14.81 310 ALA A N 1
ATOM 2290 C CA . ALA A 1 309 ? 25.962 -14.047 19.505 1.00 14.20 310 ALA A CA 1
ATOM 2291 C C . ALA A 1 309 ? 26.854 -15.225 19.258 1.00 14.44 310 ALA A C 1
ATOM 2292 O O . ALA A 1 309 ? 27.168 -15.288 18.014 1.00 12.67 310 ALA A O 1
ATOM 2294 N N . ASN A 1 310 ? 27.244 -16.120 20.076 1.00 12.15 311 ASN A N 1
ATOM 2295 C CA . ASN A 1 310 ? 28.186 -17.240 19.733 1.00 14.17 311 ASN A CA 1
ATOM 2296 C C . ASN A 1 310 ? 27.327 -18.437 19.361 1.00 13.36 311 ASN A C 1
ATOM 2297 O O . ASN A 1 310 ? 27.535 -19.487 19.957 1.00 12.27 311 ASN A O 1
ATOM 2302 N N . ARG A 1 311 ? 26.505 -18.248 18.327 1.00 13.98 312 ARG A N 1
ATOM 2303 C CA . ARG A 1 311 ? 25.367 -19.114 18.037 1.00 12.37 312 ARG A CA 1
ATOM 2304 C C . ARG A 1 311 ? 25.030 -19.011 16.551 1.00 13.17 312 ARG A C 1
ATOM 2305 O O . ARG A 1 311 ? 25.338 -18.047 15.956 1.00 13.66 312 ARG A O 1
ATOM 2313 N N . TRP A 1 312 ? 24.346 -19.965 16.043 1.00 12.20 313 TRP A N 1
ATOM 2314 C CA . TRP A 1 312 ? 23.707 -19.929 14.800 1.00 13.29 313 TRP A CA 1
ATOM 2315 C C . TRP A 1 312 ? 22.484 -20.803 14.782 1.00 12.71 313 TRP A C 1
ATOM 2316 O O . TRP A 1 312 ? 22.476 -21.972 14.629 1.00 12.15 313 TRP A O 1
ATOM 2327 N N . TYR A 1 313 ? 21.347 -20.123 15.094 1.00 10.73 314 TYR A N 1
ATOM 2328 C CA . TYR A 1 313 ? 20.145 -20.771 15.423 1.00 9.92 314 TYR A CA 1
ATOM 2329 C C . TYR A 1 313 ? 19.471 -21.600 14.304 1.00 10.73 314 TYR A C 1
ATOM 2330 O O . TYR A 1 313 ? 18.613 -22.456 14.608 1.00 11.49 314 TYR A O 1
ATOM 2339 N N . ASP A 1 314 ? 19.764 -21.274 13.004 1.00 12.46 315 ASP A N 1
ATOM 2340 C CA . ASP A 1 314 ? 19.110 -22.028 12.024 1.00 10.27 315 ASP A CA 1
ATOM 2341 C C . ASP A 1 314 ? 19.626 -23.459 11.820 1.00 11.70 315 ASP A C 1
ATOM 2342 O O . ASP A 1 314 ? 18.997 -24.338 11.324 1.00 11.84 315 ASP A O 1
ATOM 2347 N N . LYS A 1 315 ? 20.818 -23.774 12.441 1.00 10.93 316 LYS A N 1
ATOM 2348 C CA . LYS A 1 315 ? 21.481 -25.122 12.377 1.00 12.63 316 LYS A CA 1
ATOM 2349 C C . LYS A 1 315 ? 20.886 -26.006 13.515 1.00 12.93 316 LYS A C 1
ATOM 2350 O O . LYS A 1 315 ? 20.667 -25.547 14.663 1.00 12.52 316 LYS A O 1
ATOM 2356 N N . SER A 1 316 ? 20.547 -27.301 13.273 1.00 11.07 317 SER A N 1
ATOM 2357 C CA . SER A 1 316 ? 19.729 -28.038 14.194 1.00 12.43 317 SER A CA 1
ATOM 2358 C C . SER A 1 316 ? 20.231 -28.380 15.469 1.00 13.10 317 SER A C 1
ATOM 2359 O O . SER A 1 316 ? 19.548 -28.391 16.542 1.00 12.54 317 SER A O 1
ATOM 2362 N N . LEU A 1 317 ? 21.621 -28.558 15.614 1.00 14.79 318 LEU A N 1
ATOM 2363 C CA . LEU A 1 317 ? 22.285 -28.888 16.898 1.00 10.25 318 LEU A CA 1
ATOM 2364 C C . LEU A 1 317 ? 23.396 -27.977 17.138 1.00 12.46 318 LEU A C 1
ATOM 2365 O O . LEU A 1 317 ? 24.328 -27.849 16.291 1.00 13.04 318 LEU A O 1
ATOM 2370 N N . GLN A 1 318 ? 23.386 -27.214 18.278 1.00 12.10 319 GLN A N 1
ATOM 2371 C CA . GLN A 1 318 ? 24.561 -26.378 18.640 1.00 14.09 319 GLN A CA 1
ATOM 2372 C C . GLN A 1 318 ? 25.018 -26.869 19.984 1.00 13.33 319 GLN A C 1
ATOM 2373 O O . GLN A 1 318 ? 24.304 -26.761 21.047 1.00 13.03 319 GLN A O 1
ATOM 2379 N N . PHE A 1 319 ? 26.113 -27.604 20.039 1.00 12.71 320 PHE A N 1
ATOM 2380 C CA . PHE A 1 319 ? 26.588 -28.093 21.367 1.00 12.76 320 PHE A CA 1
ATOM 2381 C C . PHE A 1 319 ? 27.424 -27.051 22.068 1.00 14.74 320 PHE A C 1
ATOM 2382 O O . PHE A 1 319 ? 28.443 -26.636 21.511 1.00 17.28 320 PHE A O 1
ATOM 2390 N N . VAL A 1 320 ? 27.077 -26.624 23.180 1.00 13.65 321 VAL A N 1
ATOM 2391 C CA . VAL A 1 320 ? 27.726 -25.553 24.058 1.00 12.26 321 VAL A CA 1
ATOM 2392 C C . VAL A 1 320 ? 28.645 -26.322 25.011 1.00 12.69 321 VAL A C 1
ATOM 2393 O O . VAL A 1 320 ? 28.301 -27.199 25.716 1.00 13.84 321 VAL A O 1
ATOM 2397 N N . VAL A 1 321 ? 29.915 -25.927 24.911 1.00 14.93 322 VAL A N 1
ATOM 2398 C CA . VAL A 1 321 ? 30.988 -26.295 25.856 1.00 16.60 322 VAL A CA 1
ATOM 2399 C C . VAL A 1 321 ? 31.702 -25.041 26.346 1.00 15.45 322 VAL A C 1
ATOM 2400 O O . VAL A 1 321 ? 32.502 -24.512 25.683 1.00 15.17 322 VAL A O 1
ATOM 2404 N N . GLY A 1 322 ? 31.181 -24.557 27.498 1.00 14.26 323 GLY A N 1
ATOM 2405 C CA . GLY A 1 322 ? 31.456 -23.294 28.106 1.00 14.03 323 GLY A CA 1
ATOM 2406 C C . GLY A 1 322 ? 32.751 -23.390 28.947 1.00 13.31 323 GLY A C 1
ATOM 2407 O O . GLY A 1 322 ? 32.993 -24.438 29.516 1.00 15.19 323 GLY A O 1
ATOM 2408 N N . ARG A 1 323 ? 33.581 -22.337 29.041 1.00 12.70 324 ARG A N 1
ATOM 2409 C CA . ARG A 1 323 ? 34.853 -22.319 29.714 1.00 15.28 324 ARG A CA 1
ATOM 2410 C C . ARG A 1 323 ? 34.624 -22.658 31.158 1.00 13.67 324 ARG A C 1
ATOM 2411 O O . ARG A 1 323 ? 35.592 -23.290 31.732 1.00 17.37 324 ARG A O 1
ATOM 2419 N N . ASP A 1 324 ? 33.568 -22.259 31.760 1.00 16.76 325 ASP A N 1
ATOM 2420 C CA . ASP A 1 324 ? 33.137 -22.367 33.134 1.00 17.79 325 ASP A CA 1
ATOM 2421 C C . ASP A 1 324 ? 32.554 -23.744 33.379 1.00 19.07 325 ASP A C 1
ATOM 2422 O O . ASP A 1 324 ? 32.219 -24.045 34.527 1.00 24.54 325 ASP A O 1
ATOM 2427 N N . GLY A 1 325 ? 32.394 -24.635 32.375 1.00 17.73 326 GLY A N 1
ATOM 2428 C CA . GLY A 1 325 ? 31.705 -25.905 32.810 1.00 17.84 326 GLY A CA 1
ATOM 2429 C C . GLY A 1 325 ? 30.294 -26.043 32.386 1.00 15.70 326 GLY A C 1
ATOM 2430 O O . GLY A 1 325 ? 29.671 -27.029 32.593 1.00 17.51 326 GLY A O 1
ATOM 2431 N N . THR A 1 326 ? 29.629 -24.905 31.854 1.00 16.25 327 THR A N 1
ATOM 2432 C CA . THR A 1 326 ? 28.152 -25.008 31.391 1.00 12.73 327 THR A CA 1
ATOM 2433 C C . THR A 1 326 ? 28.367 -25.629 30.004 1.00 15.05 327 THR A C 1
ATOM 2434 O O . THR A 1 326 ? 28.794 -25.058 29.073 1.00 15.02 327 THR A O 1
ATOM 2438 N N . CYS A 1 327 ? 27.649 -26.645 29.942 1.00 15.43 328 CYS A N 1
ATOM 2439 C CA . CYS A 1 327 ? 27.596 -27.523 28.743 1.00 13.38 328 CYS A CA 1
ATOM 2440 C C . CYS A 1 327 ? 26.080 -27.985 28.422 1.00 14.25 328 CYS A C 1
ATOM 2441 O O . CYS A 1 327 ? 25.402 -28.367 29.376 1.00 14.20 328 CYS A O 1
ATOM 2444 N N . GLY A 1 328 ? 25.883 -28.196 27.211 1.00 14.30 329 GLY A N 1
ATOM 2445 C CA . GLY A 1 328 ? 24.604 -28.822 26.748 1.00 13.98 329 GLY A CA 1
ATOM 2446 C C . GLY A 1 328 ? 24.379 -28.639 25.287 1.00 11.84 329 GLY A C 1
ATOM 2447 O O . GLY A 1 328 ? 25.359 -28.542 24.593 1.00 13.97 329 GLY A O 1
ATOM 2448 N N . VAL A 1 329 ? 23.181 -28.741 24.764 1.00 11.50 330 VAL A N 1
ATOM 2449 C CA . VAL A 1 329 ? 22.837 -28.628 23.404 1.00 10.73 330 VAL A CA 1
ATOM 2450 C C . VAL A 1 329 ? 21.537 -27.798 23.212 1.00 12.36 330 VAL A C 1
ATOM 2451 O O . VAL A 1 329 ? 20.588 -27.987 23.942 1.00 13.06 330 VAL A O 1
ATOM 2455 N N . VAL A 1 330 ? 21.654 -26.864 22.270 1.00 10.94 331 VAL A N 1
ATOM 2456 C CA . VAL A 1 330 ? 20.505 -26.074 21.838 1.00 11.15 331 VAL A CA 1
ATOM 2457 C C . VAL A 1 330 ? 20.017 -26.612 20.551 1.00 14.61 331 VAL A C 1
ATOM 2458 O O . VAL A 1 330 ? 20.812 -26.807 19.577 1.00 14.35 331 VAL A O 1
ATOM 2462 N N . CYS A 1 331 ? 18.669 -26.885 20.313 1.00 12.25 332 CYS A N 1
ATOM 2463 C CA . CYS A 1 331 ? 18.051 -27.638 19.313 1.00 12.72 332 CYS A CA 1
ATOM 2464 C C . CYS A 1 331 ? 17.248 -26.716 18.451 1.00 13.83 332 CYS A C 1
ATOM 2465 O O . CYS A 1 331 ? 16.363 -26.131 19.089 1.00 16.38 332 CYS A O 1
ATOM 2468 N N . GLU A 1 332 ? 17.256 -26.751 17.127 1.00 12.94 333 GLU A N 1
ATOM 2469 C CA . GLU A 1 332 ? 16.279 -26.167 16.221 1.00 10.20 333 GLU A CA 1
ATOM 2470 C C . GLU A 1 332 ? 15.294 -27.237 16.150 1.00 13.58 333 GLU A C 1
ATOM 2471 O O . GLU A 1 332 ? 15.479 -28.330 15.645 1.00 15.25 333 GLU A O 1
ATOM 2477 N N . HIS A 1 333 ? 14.003 -26.976 16.632 1.00 14.73 334 HIS A N 1
ATOM 2478 C CA . HIS A 1 333 ? 12.930 -28.056 16.843 1.00 17.35 334 HIS A CA 1
ATOM 2479 C C . HIS A 1 333 ? 12.325 -28.468 15.472 1.00 13.46 334 HIS A C 1
ATOM 2480 O O . HIS A 1 333 ? 11.568 -29.505 15.490 1.00 15.31 334 HIS A O 1
ATOM 2487 N N . SER A 1 334 ? 12.364 -27.707 14.459 1.00 13.55 335 SER A N 1
ATOM 2488 C CA . SER A 1 334 ? 11.616 -28.170 13.224 1.00 14.00 335 SER A CA 1
ATOM 2489 C C . SER A 1 334 ? 11.936 -29.501 12.724 1.00 12.79 335 SER A C 1
ATOM 2490 O O . SER A 1 334 ? 10.868 -30.105 12.379 1.00 12.98 335 SER A O 1
ATOM 2493 N N . PRO A 1 335 ? 13.117 -30.050 12.652 1.00 11.02 336 PRO A N 1
ATOM 2494 C CA . PRO A 1 335 ? 13.320 -31.365 12.056 1.00 12.33 336 PRO A CA 1
ATOM 2495 C C . PRO A 1 335 ? 13.050 -32.535 12.971 1.00 14.82 336 PRO A C 1
ATOM 2496 O O . PRO A 1 335 ? 12.969 -33.720 12.423 1.00 14.68 336 PRO A O 1
ATOM 2500 N N . PHE A 1 336 ? 12.982 -32.489 14.312 1.00 13.70 337 PHE A N 1
ATOM 2501 C CA . PHE A 1 336 ? 12.836 -33.568 15.141 1.00 12.41 337 PHE A CA 1
ATOM 2502 C C . PHE A 1 336 ? 12.428 -33.180 16.506 1.00 12.29 337 PHE A C 1
ATOM 2503 O O . PHE A 1 336 ? 12.544 -31.976 16.878 1.00 13.73 337 PHE A O 1
ATOM 2511 N N . ASP A 1 337 ? 11.806 -34.153 17.275 1.00 14.08 338 ASP A N 1
ATOM 2512 C CA . ASP A 1 337 ? 11.292 -33.848 18.661 1.00 15.45 338 ASP A CA 1
ATOM 2513 C C . ASP A 1 337 ? 12.246 -34.292 19.679 1.00 12.68 338 ASP A C 1
ATOM 2514 O O . ASP A 1 337 ? 13.408 -34.742 19.568 1.00 13.29 338 ASP A O 1
ATOM 2519 N N . GLY A 1 338 ? 11.712 -34.158 20.899 1.00 15.57 339 GLY A N 1
ATOM 2520 C CA . GLY A 1 338 ? 12.586 -34.330 22.032 1.00 18.16 339 GLY A CA 1
ATOM 2521 C C . GLY A 1 338 ? 13.118 -35.767 22.381 1.00 19.47 339 GLY A C 1
ATOM 2522 O O . GLY A 1 338 ? 14.197 -35.798 22.936 1.00 15.31 339 GLY A O 1
ATOM 2523 N N . ILE A 1 339 ? 12.357 -36.743 22.063 1.00 12.09 340 ILE A N 1
ATOM 2524 C CA . ILE A 1 339 ? 12.765 -38.049 22.383 1.00 15.85 340 ILE A CA 1
ATOM 2525 C C . ILE A 1 339 ? 13.973 -38.477 21.441 1.00 17.93 340 ILE A C 1
ATOM 2526 O O . ILE A 1 339 ? 14.968 -39.035 21.944 1.00 17.33 340 ILE A O 1
ATOM 2531 N N . VAL A 1 340 ? 13.983 -38.181 20.240 1.00 14.83 341 VAL A N 1
ATOM 2532 C CA . VAL A 1 340 ? 15.172 -38.329 19.292 1.00 12.67 341 VAL A CA 1
ATOM 2533 C C . VAL A 1 340 ? 16.229 -37.479 19.592 1.00 13.71 341 VAL A C 1
ATOM 2534 O O . VAL A 1 340 ? 17.374 -37.996 19.730 1.00 14.93 341 VAL A O 1
ATOM 2538 N N . LEU A 1 341 ? 16.106 -36.263 20.053 1.00 14.13 342 LEU A N 1
ATOM 2539 C CA . LEU A 1 341 ? 17.151 -35.405 20.540 1.00 13.62 342 LEU A CA 1
ATOM 2540 C C . LEU A 1 341 ? 17.794 -36.022 21.884 1.00 12.89 342 LEU A C 1
ATOM 2541 O O . LEU A 1 341 ? 19.050 -36.164 21.854 1.00 13.47 342 LEU A O 1
ATOM 2546 N N . VAL A 1 342 ? 17.040 -36.553 22.751 1.00 13.05 343 VAL A N 1
ATOM 2547 C CA . VAL A 1 342 ? 17.549 -37.115 23.884 1.00 18.09 343 VAL A CA 1
ATOM 2548 C C . VAL A 1 342 ? 18.291 -38.509 23.515 1.00 15.83 343 VAL A C 1
ATOM 2549 O O . VAL A 1 342 ? 19.454 -38.697 24.204 1.00 16.90 343 VAL A O 1
ATOM 2553 N N . GLN A 1 343 ? 17.770 -39.237 22.590 1.00 17.01 344 GLN A N 1
ATOM 2554 C CA . GLN A 1 343 ? 18.479 -40.553 22.251 1.00 15.91 344 GLN A CA 1
ATOM 2555 C C . GLN A 1 343 ? 19.717 -40.233 21.636 1.00 13.74 344 GLN A C 1
ATOM 2556 O O . GLN A 1 343 ? 20.846 -40.946 22.050 1.00 16.59 344 GLN A O 1
ATOM 2562 N N . CYS A 1 344 ? 19.873 -39.257 20.836 1.00 14.42 345 CYS A N 1
ATOM 2563 C CA . CYS A 1 344 ? 21.063 -38.909 20.160 1.00 14.90 345 CYS A CA 1
ATOM 2564 C C . CYS A 1 344 ? 22.105 -38.455 21.286 1.00 18.18 345 CYS A C 1
ATOM 2565 O O . CYS A 1 344 ? 23.284 -38.852 21.470 1.00 17.89 345 CYS A O 1
ATOM 2568 N N . THR A 1 345 ? 21.705 -37.451 22.149 1.00 13.38 346 THR A N 1
ATOM 2569 C CA . THR A 1 345 ? 22.515 -36.884 23.136 1.00 13.21 346 THR A CA 1
ATOM 2570 C C . THR A 1 345 ? 23.022 -37.953 24.206 1.00 13.77 346 THR A C 1
ATOM 2571 O O . THR A 1 345 ? 24.225 -37.869 24.542 1.00 15.21 346 THR A O 1
ATOM 2575 N N . GLU A 1 346 ? 22.128 -38.832 24.485 1.00 14.10 347 GLU A N 1
ATOM 2576 C CA . GLU A 1 346 ? 22.624 -39.874 25.498 1.00 17.63 347 GLU A CA 1
ATOM 2577 C C . GLU A 1 346 ? 23.680 -40.880 24.851 1.00 19.04 347 GLU A C 1
ATOM 2578 O O . GLU A 1 346 ? 24.586 -41.185 25.557 1.00 17.63 347 GLU A O 1
ATOM 2584 N N . HIS A 1 347 ? 23.501 -41.087 23.596 1.00 16.73 348 HIS A N 1
ATOM 2585 C CA . HIS A 1 347 ? 24.463 -41.964 22.886 1.00 16.45 348 HIS A CA 1
ATOM 2586 C C . HIS A 1 347 ? 25.798 -41.196 22.944 1.00 17.07 348 HIS A C 1
ATOM 2587 O O . HIS A 1 347 ? 27.056 -41.771 23.265 1.00 19.52 348 HIS A O 1
ATOM 2594 N N . LEU A 1 348 ? 25.973 -39.877 22.734 1.00 15.58 349 LEU A N 1
ATOM 2595 C CA . LEU A 1 348 ? 27.166 -39.081 22.764 1.00 16.67 349 LEU A CA 1
ATOM 2596 C C . LEU A 1 348 ? 27.793 -39.109 24.158 1.00 17.22 349 LEU A C 1
ATOM 2597 O O . LEU A 1 348 ? 28.948 -39.279 24.317 1.00 18.12 349 LEU A O 1
ATOM 2602 N N . LEU A 1 349 ? 27.006 -38.939 25.183 1.00 14.64 350 LEU A N 1
ATOM 2603 C CA . LEU A 1 349 ? 27.453 -38.951 26.656 1.00 17.42 350 LEU A CA 1
ATOM 2604 C C . LEU A 1 349 ? 28.004 -40.291 26.870 1.00 17.23 350 LEU A C 1
ATOM 2605 O O . LEU A 1 349 ? 29.118 -40.257 27.675 1.00 17.90 350 LEU A O 1
ATOM 2610 N N . LYS A 1 350 ? 27.291 -41.274 26.442 1.00 15.59 351 LYS A N 1
ATOM 2611 C CA . LYS A 1 350 ? 27.816 -42.679 26.609 1.00 17.05 351 LYS A CA 1
ATOM 2612 C C . LYS A 1 350 ? 29.098 -42.936 25.946 1.00 20.18 351 LYS A C 1
ATOM 2613 O O . LYS A 1 350 ? 29.982 -43.487 26.817 1.00 23.62 351 LYS A O 1
ATOM 2619 N N . HIS A 1 351 ? 29.337 -42.469 24.815 1.00 20.70 352 HIS A N 1
ATOM 2620 C CA . HIS A 1 351 ? 30.534 -42.485 24.125 1.00 20.04 352 HIS A CA 1
ATOM 2621 C C . HIS A 1 351 ? 31.553 -41.798 24.873 1.00 19.69 352 HIS A C 1
ATOM 2622 O O . HIS A 1 351 ? 32.869 -42.233 24.828 1.00 23.75 352 HIS A O 1
ATOM 2629 N N . MET A 1 352 ? 31.360 -40.557 25.475 1.00 18.58 353 MET A N 1
ATOM 2630 C CA . MET A 1 352 ? 32.367 -39.809 26.194 1.00 19.94 353 MET A CA 1
ATOM 2631 C C . MET A 1 352 ? 32.632 -40.457 27.501 1.00 21.45 353 MET A C 1
ATOM 2632 O O . MET A 1 352 ? 33.820 -40.077 28.028 1.00 32.38 353 MET A O 1
ATOM 2637 N N . MET A 1 353 ? 31.828 -41.361 28.080 1.00 19.10 354 MET A N 1
ATOM 2638 C CA . MET A 1 353 ? 32.285 -42.083 29.261 1.00 26.23 354 MET A CA 1
ATOM 2639 C C . MET A 1 353 ? 32.912 -43.419 28.881 1.00 28.81 354 MET A C 1
ATOM 2640 O O . MET A 1 353 ? 33.268 -44.212 29.789 1.00 40.94 354 MET A O 1
ATOM 2645 N N . THR A 1 354 ? 32.955 -43.810 27.612 1.00 27.91 355 THR A N 1
ATOM 2646 C CA . THR A 1 354 ? 33.495 -45.145 27.284 1.00 38.24 355 THR A CA 1
ATOM 2647 C C . THR A 1 354 ? 34.944 -45.042 26.946 1.00 42.49 355 THR A C 1
ATOM 2648 O O . THR A 1 354 ? 35.364 -43.990 26.437 1.00 41.73 355 THR A O 1
ATOM 2652 N N . SER A 1 355 ? 35.769 -46.024 27.147 1.00 51.73 356 SER A N 1
ATOM 2653 C CA . SER A 1 355 ? 37.181 -45.824 26.800 1.00 57.60 356 SER A CA 1
ATOM 2654 C C . SER A 1 355 ? 37.742 -47.162 26.721 1.00 61.16 356 SER A C 1
ATOM 2655 O O . SER A 1 355 ? 38.386 -47.664 25.810 1.00 63.85 356 SER A O 1
ATOM 2658 N N . ASN A 1 356 ? 37.384 -47.662 27.869 1.00 64.82 357 ASN A N 1
ATOM 2659 C CA . ASN A 1 356 ? 37.555 -48.955 28.238 1.00 70.46 357 ASN A CA 1
ATOM 2660 C C . ASN A 1 356 ? 37.641 -49.766 26.983 1.00 76.68 357 ASN A C 1
ATOM 2661 O O . ASN A 1 356 ? 38.461 -50.657 26.830 1.00 80.10 357 ASN A O 1
ATOM 2666 N N . LYS A 1 357 ? 37.053 -49.310 25.879 1.00 78.91 358 LYS A N 1
ATOM 2667 C CA . LYS A 1 357 ? 37.598 -49.959 24.571 1.00 79.99 358 LYS A CA 1
ATOM 2668 C C . LYS A 1 357 ? 38.438 -49.154 23.493 1.00 80.61 358 LYS A C 1
ATOM 2669 O O . LYS A 1 357 ? 39.171 -49.794 22.722 1.00 76.33 358 LYS A O 1
ATOM 2675 N N . LYS A 1 358 ? 38.353 -47.791 23.416 1.00 79.08 359 LYS A N 1
ATOM 2676 C CA . LYS A 1 358 ? 38.945 -46.884 22.335 1.00 80.48 359 LYS A CA 1
ATOM 2677 C C . LYS A 1 358 ? 40.462 -46.822 22.118 1.00 81.61 359 LYS A C 1
ATOM 2678 O O . LYS A 1 358 ? 40.957 -45.813 21.646 1.00 81.86 359 LYS A O 1
ATOM 2684 N N . LEU A 1 359 ? 41.171 -47.887 22.417 1.00 83.30 360 LEU A N 1
ATOM 2685 C CA . LEU A 1 359 ? 42.683 -48.029 22.373 1.00 83.11 360 LEU A CA 1
ATOM 2686 C C . LEU A 1 359 ? 43.558 -47.173 21.340 1.00 83.68 360 LEU A C 1
ATOM 2687 O O . LEU A 1 359 ? 43.333 -47.118 20.133 1.00 80.71 360 LEU A O 1
ATOM 2692 N N . VAL A 1 360 ? 44.607 -46.433 22.016 1.00 79.63 361 VAL A N 1
ATOM 2693 C CA . VAL A 1 360 ? 45.781 -45.580 22.149 1.00 79.40 361 VAL A CA 1
ATOM 2694 C C . VAL A 1 360 ? 45.479 -44.163 21.673 1.00 80.10 361 VAL A C 1
ATOM 2695 O O . VAL A 1 360 ? 44.374 -43.613 21.652 1.00 79.83 361 VAL A O 1
ATOM 2699 N N . ARG A 1 361 ? 46.540 -43.223 21.510 1.00 82.90 362 ARG A N 1
ATOM 2700 C CA . ARG A 1 361 ? 46.415 -41.609 21.513 1.00 82.09 362 ARG A CA 1
ATOM 2701 C C . ARG A 1 361 ? 46.297 -40.866 20.109 1.00 78.58 362 ARG A C 1
ATOM 2702 O O . ARG A 1 361 ? 45.701 -41.424 19.187 1.00 76.99 362 ARG A O 1
ATOM 2710 N N . ALA A 1 362 ? 46.876 -39.597 19.952 1.00 73.16 363 ALA A N 1
ATOM 2711 C CA . ALA A 1 362 ? 46.571 -38.878 18.648 1.00 63.52 363 ALA A CA 1
ATOM 2712 C C . ALA A 1 362 ? 47.123 -39.671 17.472 1.00 65.90 363 ALA A C 1
ATOM 2713 O O . ALA A 1 362 ? 47.560 -39.175 16.420 1.00 56.14 363 ALA A O 1
ATOM 2715 N N . ASP A 1 363 ? 46.657 -40.946 17.759 1.00 68.58 364 ASP A N 1
ATOM 2716 C CA . ASP A 1 363 ? 46.530 -42.241 17.032 1.00 72.40 364 ASP A CA 1
ATOM 2717 C C . ASP A 1 363 ? 46.531 -42.010 15.562 1.00 71.83 364 ASP A C 1
ATOM 2718 O O . ASP A 1 363 ? 46.925 -42.837 14.752 1.00 75.16 364 ASP A O 1
ATOM 2723 N N . SER A 1 364 ? 46.074 -40.847 15.268 1.00 64.03 365 SER A N 1
ATOM 2724 C CA . SER A 1 364 ? 46.672 -40.526 13.803 1.00 61.37 365 SER A CA 1
ATOM 2725 C C . SER A 1 364 ? 47.682 -39.470 13.339 1.00 52.88 365 SER A C 1
ATOM 2726 O O . SER A 1 364 ? 48.750 -39.915 12.936 1.00 41.11 365 SER A O 1
ATOM 2729 N N . VAL A 1 365 ? 47.483 -38.116 13.280 1.00 30.75 366 VAL A N 1
ATOM 2730 C CA . VAL A 1 365 ? 48.703 -37.551 12.714 1.00 41.66 366 VAL A CA 1
ATOM 2731 C C . VAL A 1 365 ? 48.702 -36.031 12.832 1.00 37.87 366 VAL A C 1
ATOM 2732 O O . VAL A 1 365 ? 48.093 -35.360 13.621 1.00 48.47 366 VAL A O 1
ATOM 2736 N N . SER A 1 366 ? 49.578 -35.526 11.922 1.00 41.42 367 SER A N 1
ATOM 2737 C CA . SER A 1 366 ? 49.551 -34.314 11.319 1.00 57.44 367 SER A CA 1
ATOM 2738 C C . SER A 1 366 ? 50.520 -33.771 10.315 1.00 58.77 367 SER A C 1
ATOM 2739 O O . SER A 1 366 ? 51.565 -34.345 10.006 1.00 58.18 367 SER A O 1
ATOM 2742 N N . GLU A 1 367 ? 50.101 -32.658 9.916 1.00 57.91 368 GLU A N 1
ATOM 2743 C CA . GLU A 1 367 ? 50.710 -31.709 9.034 1.00 53.67 368 GLU A CA 1
ATOM 2744 C C . GLU A 1 367 ? 49.826 -30.556 9.286 1.00 46.44 368 GLU A C 1
ATOM 2745 O O . GLU A 1 367 ? 50.005 -29.434 8.830 1.00 50.21 368 GLU A O 1
ATOM 2751 N N . LEU A 1 368 ? 48.812 -30.942 10.031 1.00 36.98 369 LEU A N 1
ATOM 2752 C CA . LEU A 1 368 ? 47.363 -30.458 9.741 1.00 29.92 369 LEU A CA 1
ATOM 2753 C C . LEU A 1 368 ? 47.467 -28.940 9.405 1.00 26.75 369 LEU A C 1
ATOM 2754 O O . LEU A 1 368 ? 48.299 -28.212 9.948 1.00 31.27 369 LEU A O 1
ATOM 2759 N N . PRO A 1 369 ? 46.546 -28.532 8.478 1.00 20.17 370 PRO A N 1
ATOM 2760 C CA . PRO A 1 369 ? 46.322 -27.174 8.319 1.00 19.97 370 PRO A CA 1
ATOM 2761 C C . PRO A 1 369 ? 45.385 -26.321 9.361 1.00 21.92 370 PRO A C 1
ATOM 2762 O O . PRO A 1 369 ? 44.426 -27.083 9.745 1.00 25.77 370 PRO A O 1
ATOM 2766 N N . ALA A 1 370 ? 45.612 -25.101 9.519 1.00 23.56 371 ALA A N 1
ATOM 2767 C CA . ALA A 1 370 ? 44.913 -24.617 10.630 1.00 27.43 371 ALA A CA 1
ATOM 2768 C C . ALA A 1 370 ? 43.410 -24.453 10.101 1.00 22.96 371 ALA A C 1
ATOM 2769 O O . ALA A 1 370 ? 43.103 -24.130 8.959 1.00 21.85 371 ALA A O 1
ATOM 2771 N N . PRO A 1 371 ? 42.512 -24.545 11.066 1.00 20.28 372 PRO A N 1
ATOM 2772 C CA . PRO A 1 371 ? 41.031 -24.340 10.716 1.00 20.62 372 PRO A CA 1
ATOM 2773 C C . PRO A 1 371 ? 40.788 -22.864 10.165 1.00 19.94 372 PRO A C 1
ATOM 2774 O O . PRO A 1 371 ? 41.403 -21.928 10.748 1.00 23.03 372 PRO A O 1
ATOM 2778 N N . ARG A 1 372 ? 40.027 -22.791 9.060 1.00 19.49 373 ARG A N 1
ATOM 2779 C CA . ARG A 1 372 ? 39.761 -21.496 8.470 1.00 22.36 373 ARG A CA 1
ATOM 2780 C C . ARG A 1 372 ? 38.707 -20.709 9.188 1.00 19.64 373 ARG A C 1
ATOM 2781 O O . ARG A 1 372 ? 37.638 -21.198 9.373 1.00 18.96 373 ARG A O 1
ATOM 2789 N N . ARG A 1 373 ? 38.856 -19.425 9.232 1.00 22.83 374 ARG A N 1
ATOM 2790 C CA . ARG A 1 373 ? 38.021 -18.513 9.893 1.00 18.17 374 ARG A CA 1
ATOM 2791 C C . ARG A 1 373 ? 37.010 -18.189 8.724 1.00 18.04 374 ARG A C 1
ATOM 2792 O O . ARG A 1 373 ? 37.506 -17.697 7.587 1.00 22.76 374 ARG A O 1
ATOM 2800 N N . LEU A 1 374 ? 35.667 -18.196 8.871 1.00 16.88 375 LEU A N 1
ATOM 2801 C CA . LEU A 1 374 ? 34.712 -17.729 7.853 1.00 19.66 375 LEU A CA 1
ATOM 2802 C C . LEU A 1 374 ? 34.829 -16.271 7.796 1.00 19.79 375 LEU A C 1
ATOM 2803 O O . LEU A 1 374 ? 34.671 -15.556 8.720 1.00 19.77 375 LEU A O 1
ATOM 2808 N N . ARG A 1 375 ? 34.974 -15.609 6.577 1.00 16.41 376 ARG A N 1
ATOM 2809 C CA . ARG A 1 375 ? 35.034 -14.207 6.574 1.00 19.10 376 ARG A CA 1
ATOM 2810 C C . ARG A 1 375 ? 33.587 -13.650 6.071 1.00 17.37 376 ARG A C 1
ATOM 2811 O O . ARG A 1 375 ? 32.750 -14.283 5.554 1.00 19.74 376 ARG A O 1
ATOM 2819 N N . TRP A 1 376 ? 33.510 -12.367 6.257 1.00 19.26 377 TRP A N 1
ATOM 2820 C CA . TRP A 1 376 ? 32.319 -11.638 6.102 1.00 21.92 377 TRP A CA 1
ATOM 2821 C C . TRP A 1 376 ? 32.606 -10.200 5.528 1.00 22.33 377 TRP A C 1
ATOM 2822 O O . TRP A 1 376 ? 33.600 -9.673 6.039 1.00 23.01 377 TRP A O 1
ATOM 2833 N N . LYS A 1 377 ? 31.711 -9.838 4.642 1.00 23.07 378 LYS A N 1
ATOM 2834 C CA . LYS A 1 377 ? 31.725 -8.308 4.245 1.00 22.70 378 LYS A CA 1
ATOM 2835 C C . LYS A 1 377 ? 30.529 -7.521 4.590 1.00 25.43 378 LYS A C 1
ATOM 2836 O O . LYS A 1 377 ? 29.574 -7.956 4.079 1.00 28.72 378 LYS A O 1
ATOM 2842 N N . CYS A 1 378 ? 30.579 -6.887 5.722 1.00 22.54 379 CYS A N 1
ATOM 2843 C CA . CYS A 1 378 ? 29.393 -6.409 6.426 1.00 21.23 379 CYS A CA 1
ATOM 2844 C C . CYS A 1 378 ? 29.254 -4.772 6.075 1.00 21.39 379 CYS A C 1
ATOM 2845 O O . CYS A 1 378 ? 30.043 -3.954 6.386 1.00 24.56 379 CYS A O 1
ATOM 2848 N N . SER A 1 379 ? 28.234 -4.510 5.328 1.00 23.68 380 SER A N 1
ATOM 2849 C CA . SER A 1 379 ? 27.920 -3.179 4.638 1.00 22.66 380 SER A CA 1
ATOM 2850 C C . SER A 1 379 ? 27.431 -2.520 5.796 1.00 29.25 380 SER A C 1
ATOM 2851 O O . SER A 1 379 ? 26.965 -2.971 6.927 1.00 22.34 380 SER A O 1
ATOM 2854 N N . PRO A 1 380 ? 27.274 -1.203 5.715 1.00 27.46 381 PRO A N 1
ATOM 2855 C CA . PRO A 1 380 ? 26.484 -0.409 6.580 1.00 24.00 381 PRO A CA 1
ATOM 2856 C C . PRO A 1 380 ? 25.028 -0.833 6.944 1.00 22.19 381 PRO A C 1
ATOM 2857 O O . PRO A 1 380 ? 24.659 -0.699 8.199 1.00 21.87 381 PRO A O 1
ATOM 2861 N N . GLU A 1 381 ? 24.352 -1.302 5.990 1.00 20.22 382 GLU A N 1
ATOM 2862 C CA . GLU A 1 381 ? 23.074 -1.818 6.135 1.00 18.97 382 GLU A CA 1
ATOM 2863 C C . GLU A 1 381 ? 23.195 -2.954 7.184 1.00 25.75 382 GLU A C 1
ATOM 2864 O O . GLU A 1 381 ? 22.240 -3.051 8.048 1.00 19.51 382 GLU A O 1
ATOM 2870 N N . THR A 1 382 ? 24.053 -3.918 6.937 1.00 21.77 383 THR A N 1
ATOM 2871 C CA . THR A 1 382 ? 24.066 -5.041 7.772 1.00 22.16 383 THR A CA 1
ATOM 2872 C C . THR A 1 382 ? 24.518 -4.677 9.147 1.00 15.03 383 THR A C 1
ATOM 2873 O O . THR A 1 382 ? 24.108 -5.168 10.223 1.00 17.91 383 THR A O 1
ATOM 2877 N N . GLN A 1 383 ? 25.411 -3.617 9.502 1.00 14.97 384 GLN A N 1
ATOM 2878 C CA . GLN A 1 383 ? 25.901 -2.994 10.773 1.00 14.47 384 GLN A CA 1
ATOM 2879 C C . GLN A 1 383 ? 24.598 -2.622 11.503 1.00 11.74 384 GLN A C 1
ATOM 2880 O O . GLN A 1 383 ? 24.424 -2.746 12.696 1.00 17.39 384 GLN A O 1
ATOM 2886 N N . GLY A 1 384 ? 23.705 -1.868 10.852 1.00 16.05 385 GLY A N 1
ATOM 2887 C CA . GLY A 1 384 ? 22.375 -1.498 11.351 1.00 18.82 385 GLY A CA 1
ATOM 2888 C C . GLY A 1 384 ? 21.549 -2.781 11.808 1.00 17.66 385 GLY A C 1
ATOM 2889 O O . GLY A 1 384 ? 20.954 -2.696 12.880 1.00 17.29 385 GLY A O 1
ATOM 2890 N N . HIS A 1 385 ? 21.425 -3.761 11.011 1.00 15.60 386 HIS A N 1
ATOM 2891 C CA . HIS A 1 385 ? 20.707 -5.139 11.154 1.00 12.93 386 HIS A CA 1
ATOM 2892 C C . HIS A 1 385 ? 21.349 -5.575 12.495 1.00 15.30 386 HIS A C 1
ATOM 2893 O O . HIS A 1 385 ? 20.578 -6.105 13.408 1.00 17.82 386 HIS A O 1
ATOM 2900 N N . LEU A 1 386 ? 22.658 -5.598 12.657 1.00 12.96 387 LEU A N 1
ATOM 2901 C CA . LEU A 1 386 ? 23.255 -6.032 14.078 1.00 14.71 387 LEU A CA 1
ATOM 2902 C C . LEU A 1 386 ? 22.873 -5.316 15.244 1.00 16.42 387 LEU A C 1
ATOM 2903 O O . LEU A 1 386 ? 22.580 -5.863 16.250 1.00 14.76 387 LEU A O 1
ATOM 2908 N N . ALA A 1 387 ? 22.852 -4.024 15.137 1.00 16.71 388 ALA A N 1
ATOM 2909 C CA . ALA A 1 387 ? 22.433 -3.198 16.181 1.00 14.98 388 ALA A CA 1
ATOM 2910 C C . ALA A 1 387 ? 20.883 -3.457 16.632 1.00 13.80 388 ALA A C 1
ATOM 2911 O O . ALA A 1 387 ? 20.709 -3.536 17.875 1.00 17.32 388 ALA A O 1
ATOM 2913 N N . SER A 1 388 ? 20.041 -3.612 15.732 1.00 16.55 389 SER A N 1
ATOM 2914 C CA . SER A 1 388 ? 18.645 -3.884 16.046 1.00 13.62 389 SER A CA 1
ATOM 2915 C C . SER A 1 388 ? 18.524 -5.279 16.548 1.00 17.01 389 SER A C 1
ATOM 2916 O O . SER A 1 388 ? 17.855 -5.371 17.533 1.00 15.13 389 SER A O 1
ATOM 2919 N N . SER A 1 389 ? 19.241 -6.226 15.941 1.00 14.12 390 SER A N 1
ATOM 2920 C CA . SER A 1 389 ? 19.158 -7.610 16.522 1.00 14.10 390 SER A CA 1
ATOM 2921 C C . SER A 1 389 ? 19.730 -7.649 17.934 1.00 14.42 390 SER A C 1
ATOM 2922 O O . SER A 1 389 ? 19.267 -8.462 18.839 1.00 13.85 390 SER A O 1
ATOM 2925 N N . ALA A 1 390 ? 20.701 -6.868 18.257 1.00 12.27 391 ALA A N 1
ATOM 2926 C CA . ALA A 1 390 ? 21.191 -6.790 19.642 1.00 11.33 391 ALA A CA 1
ATOM 2927 C C . ALA A 1 390 ? 20.154 -6.561 20.580 1.00 11.99 391 ALA A C 1
ATOM 2928 O O . ALA A 1 390 ? 19.960 -7.035 21.758 1.00 15.71 391 ALA A O 1
ATOM 2930 N N . GLU A 1 391 ? 19.465 -5.444 20.416 1.00 11.23 392 GLU A N 1
ATOM 2931 C CA . GLU A 1 391 ? 18.267 -4.943 21.103 1.00 13.69 392 GLU A CA 1
ATOM 2932 C C . GLU A 1 391 ? 17.149 -5.937 21.247 1.00 13.76 392 GLU A C 1
ATOM 2933 O O . GLU A 1 391 ? 16.772 -6.238 22.447 1.00 15.06 392 GLU A O 1
ATOM 2939 N N . LYS A 1 392 ? 16.707 -6.525 20.112 1.00 12.86 393 LYS A N 1
ATOM 2940 C CA . LYS A 1 392 ? 15.659 -7.567 20.211 1.00 13.35 393 LYS A CA 1
ATOM 2941 C C . LYS A 1 392 ? 16.137 -8.734 21.119 1.00 15.25 393 LYS A C 1
ATOM 2942 O O . LYS A 1 392 ? 15.373 -9.192 21.983 1.00 12.86 393 LYS A O 1
ATOM 2948 N N . LEU A 1 393 ? 17.404 -9.245 20.937 1.00 14.48 394 LEU A N 1
ATOM 2949 C CA . LEU A 1 393 ? 17.869 -10.372 21.719 1.00 12.82 394 LEU A CA 1
ATOM 2950 C C . LEU A 1 393 ? 17.858 -10.011 23.153 1.00 15.26 394 LEU A C 1
ATOM 2951 O O . LEU A 1 393 ? 17.456 -10.723 24.182 1.00 14.39 394 LEU A O 1
ATOM 2956 N N . GLN A 1 394 ? 18.255 -8.739 23.446 1.00 14.92 395 GLN A N 1
ATOM 2957 C CA . GLN A 1 394 ? 18.303 -8.158 24.830 1.00 14.41 395 GLN A CA 1
ATOM 2958 C C . GLN A 1 394 ? 16.910 -8.184 25.543 1.00 14.09 395 GLN A C 1
ATOM 2959 O O . GLN A 1 394 ? 16.862 -8.344 26.750 1.00 13.70 395 GLN A O 1
ATOM 2965 N N . ARG A 1 395 ? 15.797 -8.029 24.790 1.00 13.93 396 ARG A N 1
ATOM 2966 C CA . ARG A 1 395 ? 14.542 -7.988 25.267 1.00 14.31 396 ARG A CA 1
ATOM 2967 C C . ARG A 1 395 ? 14.168 -9.477 25.606 1.00 15.31 396 ARG A C 1
ATOM 2968 O O . ARG A 1 395 ? 13.403 -9.674 26.582 1.00 15.98 396 ARG A O 1
ATOM 2976 N N . ILE A 1 396 ? 14.559 -10.441 24.738 1.00 14.31 397 ILE A N 1
ATOM 2977 C CA . ILE A 1 396 ? 14.177 -11.887 25.094 1.00 11.48 397 ILE A CA 1
ATOM 2978 C C . ILE A 1 396 ? 14.937 -12.273 26.365 1.00 13.99 397 ILE A C 1
ATOM 2979 O O . ILE A 1 396 ? 14.220 -12.895 27.230 1.00 15.75 397 ILE A O 1
ATOM 29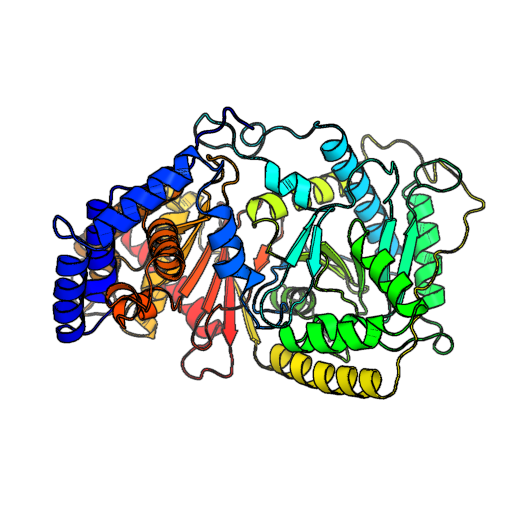84 N N . VAL A 1 397 ? 16.200 -11.917 26.550 1.00 14.58 398 VAL A N 1
ATOM 2985 C CA . VAL A 1 397 ? 16.954 -12.232 27.732 1.00 14.67 398 VAL A CA 1
ATOM 2986 C C . VAL A 1 397 ? 16.182 -11.680 29.021 1.00 14.08 398 VAL A C 1
ATOM 2987 O O . VAL A 1 397 ? 15.961 -12.329 30.066 1.00 16.97 398 VAL A O 1
ATOM 2991 N N . LYS A 1 398 ? 15.743 -10.371 28.969 1.00 15.65 399 LYS A N 1
ATOM 2992 C CA . LYS A 1 398 ? 15.086 -9.737 30.099 1.00 16.94 399 LYS A CA 1
ATOM 2993 C C . LYS A 1 398 ? 13.707 -10.265 30.389 1.00 17.21 399 LYS A C 1
ATOM 2994 O O . LYS A 1 398 ? 13.209 -10.229 31.457 1.00 19.94 399 LYS A O 1
ATOM 3000 N N . ASN A 1 399 ? 13.023 -10.791 29.338 1.00 13.73 400 ASN A N 1
ATOM 3001 C CA . ASN A 1 399 ? 11.615 -11.203 29.450 1.00 13.74 400 ASN A CA 1
ATOM 3002 C C . ASN A 1 399 ? 11.433 -12.569 29.923 1.00 15.45 400 ASN A C 1
ATOM 3003 O O . ASN A 1 399 ? 10.372 -12.929 30.419 1.00 15.00 400 ASN A O 1
ATOM 3008 N N . LEU A 1 400 ? 12.473 -13.386 29.911 1.00 15.67 401 LEU A N 1
ATOM 3009 C CA . LEU A 1 400 ? 12.162 -14.774 30.256 1.00 14.19 401 LEU A CA 1
ATOM 3010 C C . LEU A 1 400 ? 12.293 -15.018 31.698 1.00 14.78 401 LEU A C 1
ATOM 3011 O O . LEU A 1 400 ? 13.325 -14.632 32.477 1.00 19.71 401 LEU A O 1
ATOM 3016 N N . ASP A 1 401 ? 11.305 -15.574 32.411 1.00 11.59 402 ASP A N 1
ATOM 3017 C CA . ASP A 1 401 ? 11.181 -15.963 33.797 1.00 12.48 402 ASP A CA 1
ATOM 3018 C C . ASP A 1 401 ? 11.224 -17.410 33.909 1.00 12.22 402 ASP A C 1
ATOM 3019 O O . ASP A 1 401 ? 10.380 -18.135 33.292 1.00 15.04 402 ASP A O 1
ATOM 3024 N N . PHE A 1 402 ? 12.375 -17.950 34.265 1.00 12.52 403 PHE A N 1
ATOM 3025 C CA . PHE A 1 402 ? 12.683 -19.382 34.329 1.00 12.59 403 PHE A CA 1
ATOM 3026 C C . PHE A 1 402 ? 13.107 -20.036 35.546 1.00 12.71 403 PHE A C 1
ATOM 3027 O O . PHE A 1 402 ? 13.957 -19.329 36.180 1.00 14.67 403 PHE A O 1
ATOM 3035 N N . ILE A 1 403 ? 12.654 -21.179 35.847 1.00 12.06 404 ILE A N 1
ATOM 3036 C CA . ILE A 1 403 ? 13.107 -21.893 37.125 1.00 13.46 404 ILE A CA 1
ATOM 3037 C C . ILE A 1 403 ? 13.191 -23.286 36.754 1.00 13.99 404 ILE A C 1
ATOM 3038 O O . ILE A 1 403 ? 12.301 -23.968 36.195 1.00 14.76 404 ILE A O 1
ATOM 3043 N N . VAL A 1 404 ? 14.231 -23.947 37.204 1.00 13.50 405 VAL A N 1
ATOM 3044 C CA . VAL A 1 404 ? 14.408 -25.371 37.418 1.00 12.16 405 VAL A CA 1
ATOM 3045 C C . VAL A 1 404 ? 13.930 -25.858 38.790 1.00 16.01 405 VAL A C 1
ATOM 3046 O O . VAL A 1 404 ? 14.642 -25.385 39.729 1.00 20.55 405 VAL A O 1
ATOM 3050 N N . TYR A 1 405 ? 12.827 -26.523 38.860 1.00 17.24 406 TYR A N 1
ATOM 3051 C CA . TYR A 1 405 ? 12.233 -26.857 40.137 1.00 15.14 406 TYR A CA 1
ATOM 3052 C C . TYR A 1 405 ? 12.461 -28.329 40.340 1.00 16.91 406 TYR A C 1
ATOM 3053 O O . TYR A 1 405 ? 11.788 -29.148 39.697 1.00 16.16 406 TYR A O 1
ATOM 3062 N N . LYS A 1 406 ? 13.282 -28.886 41.313 1.00 18.45 407 LYS A N 1
ATOM 3063 C CA . LYS A 1 406 ? 13.394 -30.200 41.548 1.00 16.37 407 LYS A CA 1
ATOM 3064 C C . LYS A 1 406 ? 12.461 -30.686 42.688 1.00 22.62 407 LYS A C 1
ATOM 3065 O O . LYS A 1 406 ? 12.628 -30.253 43.747 1.00 23.97 407 LYS A O 1
ATOM 3071 N N . PHE A 1 407 ? 11.447 -31.344 42.456 1.00 15.59 408 PHE A N 1
ATOM 3072 C CA . PHE A 1 407 ? 10.494 -31.949 43.222 1.00 16.51 408 PHE A CA 1
ATOM 3073 C C . PHE A 1 407 ? 11.156 -33.227 43.783 1.00 18.69 408 PHE A C 1
ATOM 3074 O O . PHE A 1 407 ? 11.167 -34.188 43.073 1.00 19.30 408 PHE A O 1
ATOM 3082 N N . ASP A 1 408 ? 11.515 -33.189 45.120 1.00 21.98 409 ASP A N 1
ATOM 3083 C CA . ASP A 1 408 ? 12.348 -34.361 45.716 1.00 21.88 409 ASP A CA 1
ATOM 3084 C C . ASP A 1 408 ? 11.534 -35.088 46.676 1.00 21.72 409 ASP A C 1
ATOM 3085 O O . ASP A 1 408 ? 12.015 -36.101 47.256 1.00 20.07 409 ASP A O 1
ATOM 3090 N N . ASN A 1 409 ? 10.321 -34.822 46.889 1.00 23.76 410 ASN A N 1
ATOM 3091 C CA . ASN A 1 409 ? 9.545 -35.566 47.798 1.00 23.99 410 ASN A CA 1
ATOM 3092 C C . ASN A 1 409 ? 9.068 -36.883 47.433 1.00 26.54 410 ASN A C 1
ATOM 3093 O O . ASN A 1 409 ? 9.222 -37.981 48.295 1.00 25.07 410 ASN A O 1
ATOM 3098 N N . TYR A 1 410 ? 9.026 -37.287 46.156 1.00 22.00 411 TYR A N 1
ATOM 3099 C CA . TYR A 1 410 ? 8.728 -38.542 45.513 1.00 18.81 411 TYR A CA 1
ATOM 3100 C C . TYR A 1 410 ? 8.823 -38.505 44.031 1.00 19.14 411 TYR A C 1
ATOM 3101 O O . TYR A 1 410 ? 8.942 -37.390 43.620 1.00 19.75 411 TYR A O 1
ATOM 3110 N N . GLY A 1 411 ? 8.721 -39.616 43.499 1.00 18.78 412 GLY A N 1
ATOM 3111 C CA . GLY A 1 411 ? 8.680 -39.702 41.991 1.00 16.72 412 GLY A CA 1
ATOM 3112 C C . GLY A 1 411 ? 7.891 -40.784 41.420 1.00 17.04 412 GLY A C 1
ATOM 3113 O O . GLY A 1 411 ? 6.826 -41.179 41.926 1.00 17.79 412 GLY A O 1
ATOM 3114 N N . LYS A 1 412 ? 8.302 -41.424 40.357 1.00 18.25 413 LYS A N 1
ATOM 3115 C CA . LYS A 1 412 ? 7.730 -42.528 39.724 1.00 17.40 413 LYS A CA 1
ATOM 3116 C C . LYS A 1 412 ? 7.352 -43.769 40.576 1.00 15.52 413 LYS A C 1
ATOM 3117 O O . LYS A 1 412 ? 6.343 -44.385 40.427 1.00 17.65 413 LYS A O 1
ATOM 3123 N N . THR A 1 413 ? 8.330 -43.917 41.407 1.00 20.63 414 THR A N 1
ATOM 3124 C CA . THR A 1 413 ? 8.066 -45.192 42.289 1.00 22.37 414 THR A CA 1
ATOM 3125 C C . THR A 1 413 ? 6.792 -45.078 43.138 1.00 25.07 414 THR A C 1
ATOM 3126 O O . THR A 1 413 ? 6.008 -46.135 43.063 1.00 22.81 414 THR A O 1
ATOM 3130 N N . PHE A 1 414 ? 6.567 -43.973 43.884 1.00 21.09 415 PHE A N 1
ATOM 3131 C CA . PHE A 1 414 ? 5.388 -43.813 44.421 1.00 18.43 415 PHE A CA 1
ATOM 3132 C C . PHE A 1 414 ? 4.256 -43.957 43.827 1.00 16.44 415 PHE A C 1
ATOM 3133 O O . PHE A 1 414 ? 3.094 -44.446 44.029 1.00 19.95 415 PHE A O 1
ATOM 3141 N N . ILE A 1 415 ? 4.200 -43.171 42.525 1.00 19.37 416 ILE A N 1
ATOM 3142 C CA . ILE A 1 415 ? 3.067 -43.113 41.707 1.00 19.09 416 ILE A CA 1
ATOM 3143 C C . ILE A 1 415 ? 2.614 -44.427 41.065 1.00 19.06 416 ILE A C 1
ATOM 3144 O O . ILE A 1 415 ? 1.462 -44.823 41.159 1.00 18.78 416 ILE A O 1
ATOM 3149 N N . LYS A 1 416 ? 3.633 -45.220 40.643 1.00 17.15 417 LYS A N 1
ATOM 3150 C CA . LYS A 1 416 ? 3.361 -46.529 40.049 1.00 21.57 417 LYS A CA 1
ATOM 3151 C C . LYS A 1 416 ? 2.844 -47.555 41.305 1.00 22.05 417 LYS A C 1
ATOM 3152 O O . LYS A 1 416 ? 2.036 -48.290 40.859 1.00 24.58 417 LYS A O 1
ATOM 3158 N N . LYS A 1 417 ? 3.317 -47.183 42.477 1.00 21.36 418 LYS A N 1
ATOM 3159 C CA . LYS A 1 417 ? 2.779 -48.096 43.674 1.00 24.69 418 LYS A CA 1
ATOM 3160 C C . LYS A 1 417 ? 1.474 -47.780 43.958 1.00 27.15 418 LYS A C 1
ATOM 3161 O O . LYS A 1 417 ? 0.633 -48.780 44.221 1.00 31.44 418 LYS A O 1
ATOM 3167 N N . GLN A 1 418 ? 0.873 -46.665 43.502 1.00 27.76 419 GLN A N 1
ATOM 3168 C CA . GLN A 1 418 ? -0.495 -46.384 43.395 1.00 29.35 419 GLN A CA 1
ATOM 3169 C C . GLN A 1 418 ? -1.375 -46.825 42.284 1.00 24.21 419 GLN A C 1
ATOM 3170 O O . GLN A 1 418 ? -2.574 -46.673 42.315 1.00 28.37 419 GLN A O 1
ATOM 3176 N N . LYS A 1 419 ? -0.816 -47.583 41.480 1.00 23.42 420 LYS A N 1
ATOM 3177 C CA . LYS A 1 419 ? -1.305 -48.045 40.209 1.00 24.76 420 LYS A CA 1
ATOM 3178 C C . LYS A 1 419 ? -1.845 -46.980 39.306 1.00 25.73 420 LYS A C 1
ATOM 3179 O O . LYS A 1 419 ? -2.619 -47.161 38.330 1.00 28.17 420 LYS A O 1
ATOM 3185 N N . TYR A 1 420 ? -1.006 -45.976 39.287 1.00 21.00 421 TYR A N 1
ATOM 3186 C CA . TYR A 1 420 ? -1.298 -44.761 38.299 1.00 21.81 421 TYR A CA 1
ATOM 3187 C C . TYR A 1 420 ? -0.051 -44.553 37.446 1.00 21.40 421 TYR A C 1
ATOM 3188 O O . TYR A 1 420 ? 1.021 -44.804 37.746 1.00 20.54 421 TYR A O 1
ATOM 3197 N N . SER A 1 421 ? -0.417 -44.029 36.309 1.00 19.48 422 SER A N 1
ATOM 3198 C CA . SER A 1 421 ? 0.602 -43.549 35.355 1.00 17.22 422 SER A CA 1
ATOM 3199 C C . SER A 1 421 ? 1.324 -42.347 35.691 1.00 19.42 422 SER A C 1
ATOM 3200 O O . SER A 1 421 ? 0.642 -41.351 36.011 1.00 17.20 422 SER A O 1
ATOM 3203 N N . PRO A 1 422 ? 2.718 -42.248 35.715 1.00 18.94 423 PRO A N 1
ATOM 3204 C CA . PRO A 1 422 ? 3.420 -41.138 36.128 1.00 17.17 423 PRO A CA 1
ATOM 3205 C C . PRO A 1 422 ? 3.034 -39.918 35.303 1.00 16.56 423 PRO A C 1
ATOM 3206 O O . PRO A 1 422 ? 2.760 -38.718 35.891 1.00 15.98 423 PRO A O 1
ATOM 3210 N N . ASP A 1 423 ? 2.954 -40.078 33.975 1.00 14.72 424 ASP A N 1
ATOM 3211 C CA . ASP A 1 423 ? 2.728 -38.960 33.081 1.00 13.32 424 ASP A CA 1
ATOM 3212 C C . ASP A 1 423 ? 1.337 -38.471 33.525 1.00 11.93 424 ASP A C 1
ATOM 3213 O O . ASP A 1 423 ? 1.110 -37.122 33.558 1.00 13.95 424 ASP A O 1
ATOM 3218 N N . GLY A 1 424 ? 0.318 -39.257 33.569 1.00 14.33 425 GLY A N 1
ATOM 3219 C CA . GLY A 1 424 ? -1.025 -38.784 33.738 1.00 15.43 425 GLY A CA 1
ATOM 3220 C C . GLY A 1 424 ? -1.202 -38.091 35.006 1.00 15.44 425 GLY A C 1
ATOM 3221 O O . GLY A 1 424 ? -1.837 -37.070 35.182 1.00 15.77 425 GLY A O 1
ATOM 3222 N N . PHE A 1 425 ? -0.577 -38.637 36.133 1.00 13.39 426 PHE A N 1
ATOM 3223 C CA . PHE A 1 425 ? -0.607 -38.035 37.373 1.00 12.56 426 PHE A CA 1
ATOM 3224 C C . PHE A 1 425 ? 0.010 -36.683 37.503 1.00 14.98 426 PHE A C 1
ATOM 3225 O O . PHE A 1 425 ? -0.530 -35.719 38.033 1.00 14.61 426 PHE A O 1
ATOM 3233 N N . ILE A 1 426 ? 1.176 -36.482 36.802 1.00 14.04 427 ILE A N 1
ATOM 3234 C CA . ILE A 1 426 ? 1.824 -35.182 36.617 1.00 13.38 427 ILE A CA 1
ATOM 3235 C C . ILE A 1 426 ? 0.879 -34.203 35.886 1.00 11.62 427 ILE A C 1
ATOM 3236 O O . ILE A 1 426 ? 0.776 -33.061 36.306 1.00 14.31 427 ILE A O 1
ATOM 3241 N N . GLN A 1 427 ? 0.307 -34.630 34.855 1.00 12.55 428 GLN A N 1
ATOM 3242 C CA . GLN A 1 427 ? -0.649 -33.800 34.068 1.00 13.28 428 GLN A CA 1
ATOM 3243 C C . GLN A 1 427 ? -1.776 -33.311 34.873 1.00 14.71 428 GLN A C 1
ATOM 3244 O O . GLN A 1 427 ? -2.086 -32.145 34.914 1.00 12.56 428 GLN A O 1
ATOM 3250 N N . VAL A 1 428 ? -2.333 -34.186 35.722 1.00 12.50 429 VAL A N 1
ATOM 3251 C CA . VAL A 1 428 ? -3.466 -33.762 36.584 1.00 13.10 429 VAL A CA 1
ATOM 3252 C C . VAL A 1 428 ? -2.765 -32.811 37.610 1.00 14.82 429 VAL A C 1
ATOM 3253 O O . VAL A 1 428 ? -3.484 -31.745 38.065 1.00 13.94 429 VAL A O 1
ATOM 3257 N N . ALA A 1 429 ? -1.578 -32.999 38.317 1.00 15.48 430 ALA A N 1
ATOM 3258 C CA . ALA A 1 429 ? -0.987 -32.122 39.207 1.00 16.94 430 ALA A CA 1
ATOM 3259 C C . ALA A 1 429 ? -0.776 -30.747 38.468 1.00 14.82 430 ALA A C 1
ATOM 3260 O O . ALA A 1 429 ? -0.969 -29.694 39.211 1.00 14.63 430 ALA A O 1
ATOM 3262 N N . LEU A 1 430 ? -0.392 -30.620 37.215 1.00 14.08 431 LEU A N 1
ATOM 3263 C CA . LEU A 1 430 ? -0.352 -29.373 36.543 1.00 10.99 431 LEU A CA 1
ATOM 3264 C C . LEU A 1 430 ? -1.597 -28.541 36.444 1.00 13.21 431 LEU A C 1
ATOM 3265 O O . LEU A 1 430 ? -1.684 -27.346 36.538 1.00 13.49 431 LEU A O 1
ATOM 3270 N N . GLN A 1 431 ? -2.650 -29.297 36.149 1.00 13.98 432 GLN A N 1
ATOM 3271 C CA . GLN A 1 431 ? -4.039 -28.748 36.104 1.00 12.20 432 GLN A CA 1
ATOM 3272 C C . GLN A 1 431 ? -4.310 -28.242 37.567 1.00 12.07 432 GLN A C 1
ATOM 3273 O O . GLN A 1 431 ? -4.976 -27.087 37.561 1.00 14.92 432 GLN A O 1
ATOM 3279 N N . LEU A 1 432 ? -4.126 -29.004 38.651 1.00 13.48 433 LEU A N 1
ATOM 3280 C CA . LEU A 1 432 ? -4.483 -28.454 39.963 1.00 12.53 433 LEU A CA 1
ATOM 3281 C C . LEU A 1 432 ? -3.610 -27.341 40.182 1.00 13.02 433 LEU A C 1
ATOM 3282 O O . LEU A 1 432 ? -4.128 -26.307 40.862 1.00 17.03 433 LEU A O 1
ATOM 3287 N N . ALA A 1 433 ? -2.377 -27.155 39.828 1.00 14.80 434 ALA A N 1
ATOM 3288 C CA . ALA A 1 433 ? -1.505 -25.988 40.098 1.00 16.49 434 ALA A CA 1
ATOM 3289 C C . ALA A 1 433 ? -2.020 -24.725 39.540 1.00 17.68 434 ALA A C 1
ATOM 3290 O O . ALA A 1 433 ? -2.209 -23.668 40.183 1.00 16.72 434 ALA A O 1
ATOM 3292 N N . TYR A 1 434 ? -2.529 -24.982 38.292 1.00 13.82 435 TYR A N 1
ATOM 3293 C CA . TYR A 1 434 ? -3.073 -23.889 37.452 1.00 12.72 435 TYR A CA 1
ATOM 3294 C C . TYR A 1 434 ? -4.405 -23.434 38.119 1.00 15.30 435 TYR A C 1
ATOM 3295 O O . TYR A 1 434 ? -4.620 -22.140 38.335 1.00 19.30 435 TYR A O 1
ATOM 3304 N N . TYR A 1 435 ? -5.274 -24.327 38.609 1.00 14.70 436 TYR A N 1
ATOM 3305 C CA . TYR A 1 435 ? -6.563 -23.930 39.095 1.00 16.10 436 TYR A CA 1
ATOM 3306 C C . TYR A 1 435 ? -6.337 -23.271 40.413 1.00 16.22 436 TYR A C 1
ATOM 3307 O O . TYR A 1 435 ? -7.023 -22.273 40.739 1.00 17.26 436 TYR A O 1
ATOM 3316 N N . ARG A 1 436 ? -5.422 -23.776 41.338 1.00 15.83 437 ARG A N 1
ATOM 3317 C CA . ARG A 1 436 ? -5.309 -23.168 42.648 1.00 19.15 437 ARG A CA 1
ATOM 3318 C C . ARG A 1 436 ? -4.638 -21.824 42.478 1.00 22.10 437 ARG A C 1
ATOM 3319 O O . ARG A 1 436 ? -5.127 -20.845 43.338 1.00 23.38 437 ARG A O 1
ATOM 3327 N N . LEU A 1 437 ? -4.039 -21.264 41.422 1.00 17.10 438 LEU A N 1
ATOM 3328 C CA . LEU A 1 437 ? -3.601 -19.996 41.139 1.00 18.28 438 LEU A CA 1
ATOM 3329 C C . LEU A 1 437 ? -4.616 -19.102 40.523 1.00 19.69 438 LEU A C 1
ATOM 3330 O O . LEU A 1 437 ? -4.632 -17.818 40.662 1.00 20.96 438 LEU A O 1
ATOM 3335 N N . TYR A 1 438 ? -5.470 -19.670 39.661 1.00 17.15 439 TYR A N 1
ATOM 3336 C CA . TYR A 1 438 ? -6.245 -18.886 38.668 1.00 16.06 439 TYR A CA 1
ATOM 3337 C C . TYR A 1 438 ? -7.773 -19.082 38.809 1.00 18.76 439 TYR A C 1
ATOM 3338 O O . TYR A 1 438 ? -8.588 -18.342 38.053 1.00 15.89 439 TYR A O 1
ATOM 3347 N N . GLN A 1 439 ? -8.189 -20.171 39.516 1.00 18.74 440 GLN A N 1
ATOM 3348 C CA . GLN A 1 439 ? -9.573 -20.516 39.770 1.00 19.66 440 GLN A CA 1
ATOM 3349 C C . GLN A 1 439 ? -10.379 -20.791 38.458 1.00 19.74 440 GLN A C 1
ATOM 3350 O O . GLN A 1 439 ? -11.575 -20.714 38.339 1.00 21.59 440 GLN A O 1
ATOM 3356 N N . ARG A 1 440 ? -9.604 -21.325 37.346 1.00 13.99 441 ARG A N 1
ATOM 3357 C CA . ARG A 1 440 ? -10.183 -21.780 36.157 1.00 14.94 441 ARG A CA 1
ATOM 3358 C C . ARG A 1 440 ? -9.014 -22.769 35.607 1.00 16.32 441 ARG A C 1
ATOM 3359 O O . ARG A 1 440 ? -7.910 -22.551 35.932 1.00 17.39 441 ARG A O 1
ATOM 3367 N N . LEU A 1 441 ? -9.497 -23.487 34.574 1.00 16.36 442 LEU A N 1
ATOM 3368 C CA . LEU A 1 441 ? -8.510 -24.302 33.689 1.00 15.77 442 LEU A CA 1
ATOM 3369 C C . LEU A 1 441 ? -8.427 -23.506 32.484 1.00 14.60 442 LEU A C 1
ATOM 3370 O O . LEU A 1 441 ? -9.199 -22.664 32.044 1.00 17.67 442 LEU A O 1
ATOM 3375 N N . VAL A 1 442 ? -7.375 -23.786 31.672 1.00 12.98 443 VAL A N 1
ATOM 3376 C CA . VAL A 1 442 ? -7.184 -23.118 30.359 1.00 12.19 443 VAL A CA 1
ATOM 3377 C C . VAL A 1 442 ? -6.764 -24.235 29.300 1.00 15.68 443 VAL A C 1
ATOM 3378 O O . VAL A 1 442 ? -6.298 -25.291 29.646 1.00 14.17 443 VAL A O 1
ATOM 3382 N N . PRO A 1 443 ? -6.969 -23.959 28.085 1.00 15.51 444 PRO A N 1
ATOM 3383 C CA . PRO A 1 443 ? -6.428 -24.915 26.951 1.00 13.56 444 PRO A CA 1
ATOM 3384 C C . PRO A 1 443 ? -5.045 -25.178 27.251 1.00 11.53 444 PRO A C 1
ATOM 3385 O O . PRO A 1 443 ? -4.126 -24.373 27.358 1.00 12.85 444 PRO A O 1
ATOM 3389 N N . THR A 1 444 ? -4.756 -26.487 27.173 1.00 12.25 445 THR A N 1
ATOM 3390 C CA . THR A 1 444 ? -3.356 -27.067 27.562 1.00 10.09 445 THR A CA 1
ATOM 3391 C C . THR A 1 444 ? -2.932 -27.971 26.531 1.00 11.45 445 THR A C 1
ATOM 3392 O O . THR A 1 444 ? -3.784 -28.729 25.935 1.00 13.55 445 THR A O 1
ATOM 3396 N N . TYR A 1 445 ? -1.696 -27.940 26.267 1.00 11.49 446 TYR A N 1
ATOM 3397 C CA . TYR A 1 445 ? -0.971 -28.711 25.120 1.00 8.91 446 TYR A CA 1
ATOM 3398 C C . TYR A 1 445 ? -0.147 -29.669 25.988 1.00 11.10 446 TYR A C 1
ATOM 3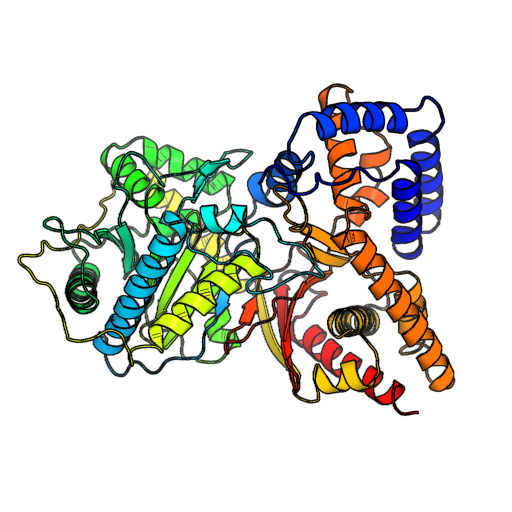399 O O . TYR A 1 445 ? 0.623 -29.334 26.868 1.00 12.04 446 TYR A O 1
ATOM 3408 N N . GLU A 1 446 ? -0.158 -30.974 25.633 1.00 11.54 447 GLU A N 1
ATOM 3409 C CA . GLU A 1 446 ? 0.789 -31.931 26.002 1.00 10.74 447 GLU A CA 1
ATOM 3410 C C . GLU A 1 446 ? 1.085 -32.707 24.708 1.00 9.36 447 GLU A C 1
ATOM 3411 O O . GLU A 1 446 ? 0.341 -33.383 23.989 1.00 10.87 447 GLU A O 1
ATOM 3417 N N . SER A 1 447 ? 2.389 -32.773 24.392 1.00 11.06 448 SER A N 1
ATOM 3418 C CA . SER A 1 447 ? 2.957 -33.523 23.187 1.00 13.08 448 SER A CA 1
ATOM 3419 C C . SER A 1 447 ? 2.695 -35.004 23.257 1.00 10.15 448 SER A C 1
ATOM 3420 O O . SER A 1 447 ? 3.011 -35.548 24.509 1.00 13.25 448 SER A O 1
ATOM 3423 N N . ALA A 1 448 ? 2.190 -35.707 22.298 1.00 15.23 449 ALA A N 1
ATOM 3424 C CA . ALA A 1 448 ? 1.997 -37.121 22.257 1.00 12.97 449 ALA A CA 1
ATOM 3425 C C . ALA A 1 448 ? 2.643 -37.524 20.930 1.00 12.69 449 ALA A C 1
ATOM 3426 O O . ALA A 1 448 ? 2.279 -37.162 19.907 1.00 14.52 449 ALA A O 1
ATOM 3428 N N . SER A 1 449 ? 3.597 -38.490 21.144 1.00 13.19 450 SER A N 1
ATOM 3429 C CA . SER A 1 449 ? 4.217 -38.972 19.827 1.00 13.84 450 SER A CA 1
ATOM 3430 C C . SER A 1 449 ? 3.331 -39.820 19.074 1.00 12.67 450 SER A C 1
ATOM 3431 O O . SER A 1 449 ? 2.664 -40.815 19.667 1.00 15.47 450 SER A O 1
ATOM 3434 N N . ILE A 1 450 ? 3.371 -39.658 17.714 1.00 13.02 451 ILE A N 1
ATOM 3435 C CA . ILE A 1 450 ? 2.645 -40.468 16.765 1.00 14.38 451 ILE A CA 1
ATOM 3436 C C . ILE A 1 450 ? 3.759 -41.208 15.988 1.00 12.32 451 ILE A C 1
ATOM 3437 O O . ILE A 1 450 ? 3.476 -41.518 14.747 1.00 14.08 451 ILE A O 1
ATOM 3442 N N . ARG A 1 451 ? 4.933 -41.391 16.490 1.00 14.22 452 ARG A N 1
ATOM 3443 C CA . ARG A 1 451 ? 6.056 -42.098 15.751 1.00 14.86 452 ARG A CA 1
ATOM 3444 C C . ARG A 1 451 ? 5.684 -43.535 15.513 1.00 19.00 452 ARG A C 1
ATOM 3445 O O . ARG A 1 451 ? 6.485 -44.100 14.603 1.00 18.19 452 ARG A O 1
ATOM 3453 N N . ARG A 1 452 ? 4.588 -44.098 16.007 1.00 15.50 453 ARG A N 1
ATOM 3454 C CA . ARG A 1 452 ? 4.259 -45.420 15.495 1.00 16.94 453 ARG A CA 1
ATOM 3455 C C . ARG A 1 452 ? 3.932 -45.378 14.010 1.00 17.51 453 ARG A C 1
ATOM 3456 O O . ARG A 1 452 ? 3.790 -46.488 13.241 1.00 19.54 453 ARG A O 1
ATOM 3464 N N . PHE A 1 453 ? 3.527 -44.272 13.474 1.00 15.63 454 PHE A N 1
ATOM 3465 C CA . PHE A 1 453 ? 3.194 -44.045 12.130 1.00 15.18 454 PHE A CA 1
ATOM 3466 C C . PHE A 1 453 ? 4.235 -43.546 11.245 1.00 15.55 454 PHE A C 1
ATOM 3467 O O . PHE A 1 453 ? 5.059 -42.834 11.643 1.00 15.37 454 PHE A O 1
ATOM 3475 N N . GLN A 1 454 ? 4.032 -43.727 9.815 1.00 15.60 455 GLN A N 1
ATOM 3476 C CA . GLN A 1 454 ? 5.072 -43.232 8.878 1.00 17.25 455 GLN A CA 1
ATOM 3477 C C . GLN A 1 454 ? 5.182 -41.742 9.051 1.00 15.99 455 GLN A C 1
ATOM 3478 O O . GLN A 1 454 ? 4.158 -41.028 9.102 1.00 16.64 455 GLN A O 1
ATOM 3484 N N . GLU A 1 455 ? 6.429 -41.237 9.228 1.00 15.89 456 GLU A N 1
ATOM 3485 C CA . GLU A 1 455 ? 6.691 -39.798 9.238 1.00 13.68 456 GLU A CA 1
ATOM 3486 C C . GLU A 1 455 ? 6.124 -39.187 10.510 1.00 14.06 456 GLU A C 1
ATOM 3487 O O . GLU A 1 455 ? 6.171 -38.013 10.590 1.00 16.95 456 GLU A O 1
ATOM 3493 N N . GLY A 1 456 ? 5.715 -40.022 11.373 1.00 13.54 457 GLY A N 1
ATOM 3494 C CA . GLY A 1 456 ? 4.955 -39.367 12.508 1.00 14.87 457 GLY A CA 1
ATOM 3495 C C . GLY A 1 456 ? 5.730 -38.510 13.469 1.00 16.34 457 GLY A C 1
ATOM 3496 O O . GLY A 1 456 ? 6.854 -38.872 13.995 1.00 13.44 457 GLY A O 1
ATOM 3497 N N . ARG A 1 457 ? 5.150 -37.363 13.710 1.00 11.06 458 ARG A N 1
ATOM 3498 C CA . ARG A 1 457 ? 5.734 -36.395 14.771 1.00 12.01 458 ARG A CA 1
ATOM 3499 C C . ARG A 1 457 ? 4.929 -36.381 16.033 1.00 11.10 458 ARG A C 1
ATOM 3500 O O . ARG A 1 457 ? 5.158 -37.380 16.772 1.00 13.14 458 ARG A O 1
ATOM 3508 N N . VAL A 1 458 ? 4.079 -35.496 16.191 1.00 12.58 459 VAL A N 1
ATOM 3509 C CA . VAL A 1 458 ? 3.304 -35.472 17.501 1.00 12.36 459 VAL A CA 1
ATOM 3510 C C . VAL A 1 458 ? 1.845 -35.072 17.098 1.00 10.89 459 VAL A C 1
ATOM 3511 O O . VAL A 1 458 ? 1.463 -34.471 16.147 1.00 12.62 459 VAL A O 1
ATOM 3515 N N . ASP A 1 459 ? 0.937 -35.414 18.031 1.00 10.44 460 ASP A N 1
ATOM 3516 C CA . ASP A 1 459 ? -0.431 -34.798 18.232 1.00 10.72 460 ASP A CA 1
ATOM 3517 C C . ASP A 1 459 ? -0.631 -34.229 19.676 1.00 12.61 460 ASP A C 1
ATOM 3518 O O . ASP A 1 459 ? 0.360 -34.338 20.336 1.00 13.83 460 ASP A O 1
ATOM 3523 N N . ASN A 1 460 ? -1.723 -33.778 19.954 1.00 10.10 461 ASN A N 1
ATOM 3524 C CA . ASN A 1 460 ? -1.846 -33.045 21.221 1.00 10.96 461 ASN A CA 1
ATOM 3525 C C . ASN A 1 460 ? -2.700 -33.886 22.154 1.00 11.07 461 ASN A C 1
ATOM 3526 O O . ASN A 1 460 ? -3.815 -34.274 21.796 1.00 12.57 461 ASN A O 1
ATOM 3531 N N . ILE A 1 461 ? -2.360 -34.044 23.500 1.00 11.26 462 ILE A N 1
ATOM 3532 C CA . ILE A 1 461 ? -3.217 -34.535 24.535 1.00 10.18 462 ILE A CA 1
ATOM 3533 C C . ILE A 1 461 ? -3.839 -33.329 25.263 1.00 12.44 462 ILE A C 1
ATOM 3534 O O . ILE A 1 461 ? -3.036 -32.552 25.806 1.00 12.13 462 ILE A O 1
ATOM 3539 N N . ARG A 1 462 ? -5.196 -33.136 25.196 1.00 12.59 463 ARG A N 1
ATOM 3540 C CA . ARG A 1 462 ? -5.735 -31.940 25.841 1.00 12.22 463 ARG A CA 1
ATOM 3541 C C . ARG A 1 462 ? -6.083 -32.304 27.376 1.00 12.85 463 ARG A C 1
ATOM 3542 O O . ARG A 1 462 ? -7.206 -32.744 27.663 1.00 14.86 463 ARG A O 1
ATOM 3550 N N . SER A 1 463 ? -5.081 -32.019 28.112 1.00 11.80 464 SER A N 1
ATOM 3551 C CA . SER A 1 463 ? -5.218 -32.495 29.523 1.00 10.23 464 SER A CA 1
ATOM 3552 C C . SER A 1 463 ? -6.258 -31.645 30.354 1.00 12.89 464 SER A C 1
ATOM 3553 O O . SER A 1 463 ? -6.506 -32.091 31.540 1.00 12.29 464 SER A O 1
ATOM 3556 N N . ALA A 1 464 ? -6.705 -30.532 29.918 1.00 12.14 465 ALA A N 1
ATOM 3557 C CA . ALA A 1 464 ? -7.641 -29.643 30.620 1.00 14.86 465 ALA A CA 1
ATOM 3558 C C . ALA A 1 464 ? -9.086 -30.238 30.501 1.00 13.37 465 ALA A C 1
ATOM 3559 O O . ALA A 1 464 ? -9.952 -29.677 29.921 1.00 12.93 465 ALA A O 1
ATOM 3561 N N . THR A 1 465 ? -9.336 -31.494 30.910 1.00 13.74 466 THR A N 1
ATOM 3562 C CA . THR A 1 465 ? -10.517 -32.280 30.783 1.00 14.01 466 THR A CA 1
ATOM 3563 C C . THR A 1 465 ? -11.560 -31.796 31.788 1.00 13.18 466 THR A C 1
ATOM 3564 O O . THR A 1 465 ? -11.355 -31.192 32.714 1.00 15.11 466 THR A O 1
ATOM 3568 N N . PRO A 1 466 ? -12.793 -32.062 31.251 1.00 15.24 467 PRO A N 1
ATOM 3569 C CA . PRO A 1 466 ? -13.910 -31.817 32.319 1.00 15.48 467 PRO A CA 1
ATOM 3570 C C . PRO A 1 466 ? -13.801 -32.570 33.580 1.00 16.73 467 PRO A C 1
ATOM 3571 O O . PRO A 1 466 ? -14.123 -32.142 34.712 1.00 18.22 467 PRO A O 1
ATOM 3575 N N . GLU A 1 467 ? -13.204 -33.808 33.499 1.00 13.57 468 GLU A N 1
ATOM 3576 C CA . GLU A 1 467 ? -12.992 -34.521 34.730 1.00 16.07 468 GLU A CA 1
ATOM 3577 C C . GLU A 1 467 ? -11.924 -33.994 35.579 1.00 15.07 468 GLU A C 1
ATOM 3578 O O . GLU A 1 467 ? -11.934 -33.962 36.879 1.00 16.57 468 GLU A O 1
ATOM 3584 N N . ALA A 1 468 ? -10.848 -33.419 34.987 1.00 14.78 469 ALA A N 1
ATOM 3585 C CA . ALA A 1 468 ? -9.827 -32.634 35.828 1.00 14.40 469 ALA A CA 1
ATOM 3586 C C . ALA A 1 468 ? -10.542 -31.494 36.390 1.00 13.20 469 ALA A C 1
ATOM 3587 O O . ALA A 1 468 ? -10.179 -31.179 37.604 1.00 13.58 469 ALA A O 1
ATOM 3589 N N . LEU A 1 469 ? -11.380 -30.738 35.764 1.00 15.13 470 LEU A N 1
ATOM 3590 C CA . LEU A 1 469 ? -12.058 -29.523 36.430 1.00 13.26 470 LEU A CA 1
ATOM 3591 C C . LEU A 1 469 ? -12.883 -30.056 37.486 1.00 16.05 470 LEU A C 1
ATOM 3592 O O . LEU A 1 469 ? -12.752 -29.404 38.776 1.00 16.41 470 LEU A O 1
ATOM 3597 N N . ALA A 1 470 ? -13.600 -31.099 37.434 1.00 14.76 471 ALA A N 1
ATOM 3598 C CA . ALA A 1 470 ? -14.417 -31.766 38.527 1.00 20.59 471 ALA A CA 1
ATOM 3599 C C . ALA A 1 470 ? -13.499 -31.944 39.903 1.00 18.01 471 ALA A C 1
ATOM 3600 O O . ALA A 1 470 ? -13.834 -31.657 40.983 1.00 19.85 471 ALA A O 1
ATOM 3602 N N . PHE A 1 471 ? -12.355 -32.534 39.531 1.00 17.85 472 PHE A N 1
ATOM 3603 C CA . PHE A 1 471 ? -11.427 -32.855 40.757 1.00 14.46 472 PHE A CA 1
ATOM 3604 C C . PHE A 1 471 ? -10.837 -31.635 41.330 1.00 18.52 472 PHE A C 1
ATOM 3605 O O . PHE A 1 471 ? -10.853 -31.381 42.461 1.00 17.68 472 PHE A O 1
ATOM 3613 N N . VAL A 1 472 ? -10.236 -30.643 40.538 1.00 16.68 473 VAL A N 1
ATOM 3614 C CA . VAL A 1 472 ? -9.584 -29.508 41.116 1.00 13.90 473 VAL A CA 1
ATOM 3615 C C . VAL A 1 472 ? -10.537 -28.592 41.819 1.00 16.78 473 VAL A C 1
ATOM 3616 O O . VAL A 1 472 ? -10.013 -27.895 42.668 1.00 19.68 473 VAL A O 1
ATOM 3620 N N . GLN A 1 473 ? -11.835 -28.634 41.308 1.00 20.97 474 GLN A N 1
ATOM 3621 C CA . GLN A 1 473 ? -12.845 -27.655 42.079 1.00 21.09 474 GLN A CA 1
ATOM 3622 C C . GLN A 1 473 ? -13.011 -28.290 43.497 1.00 26.39 474 GLN A C 1
ATOM 3623 O O . GLN A 1 473 ? -13.506 -27.377 44.341 1.00 24.95 474 GLN A O 1
ATOM 3629 N N . ALA A 1 474 ? -12.707 -29.508 43.801 1.00 25.45 475 ALA A N 1
ATOM 3630 C CA . ALA A 1 474 ? -12.736 -29.957 45.418 1.00 25.17 475 ALA A CA 1
ATOM 3631 C C . ALA A 1 474 ? -11.761 -29.469 46.259 1.00 29.55 475 ALA A C 1
ATOM 3632 O O . ALA A 1 474 ? -11.577 -29.877 47.280 1.00 26.45 475 ALA A O 1
ATOM 3634 N N . MET A 1 475 ? -10.679 -28.918 45.696 1.00 29.03 476 MET A N 1
ATOM 3635 C CA . MET A 1 475 ? -9.455 -28.913 46.574 1.00 19.71 476 MET A CA 1
ATOM 3636 C C . MET A 1 475 ? -8.870 -27.586 46.758 1.00 32.89 476 MET A C 1
ATOM 3637 O O . MET A 1 475 ? -7.663 -27.337 46.847 1.00 38.73 476 MET A O 1
ATOM 3642 N N . THR A 1 476 ? -9.806 -26.680 46.591 1.00 31.57 477 THR A N 1
ATOM 3643 C CA . THR A 1 476 ? -9.669 -25.258 46.609 1.00 44.25 477 THR A CA 1
ATOM 3644 C C . THR A 1 476 ? -11.063 -24.798 46.769 1.00 43.30 477 THR A C 1
ATOM 3645 O O . THR A 1 476 ? -11.432 -23.722 46.283 1.00 42.35 477 THR A O 1
ATOM 3649 N N . ASP A 1 477 ? -11.880 -25.663 47.013 1.00 58.15 478 ASP A N 1
ATOM 3650 C CA . ASP A 1 477 ? -13.102 -25.082 46.780 1.00 63.56 478 ASP A CA 1
ATOM 3651 C C . ASP A 1 477 ? -14.021 -25.759 47.534 1.00 61.61 478 ASP A C 1
ATOM 3652 O O . ASP A 1 477 ? -14.806 -26.632 47.195 1.00 57.06 478 ASP A O 1
ATOM 3657 N N . HIS A 1 478 ? -13.850 -25.229 48.635 1.00 58.20 479 HIS A N 1
ATOM 3658 C CA . HIS A 1 478 ? -14.733 -25.822 49.584 1.00 54.91 479 HIS A CA 1
ATOM 3659 C C . HIS A 1 478 ? -14.381 -27.298 49.694 1.00 49.98 479 HIS A C 1
ATOM 3660 O O . HIS A 1 478 ? -14.914 -28.258 49.128 1.00 44.46 479 HIS A O 1
ATOM 3667 N N . LYS A 1 479 ? -13.375 -27.234 50.542 1.00 52.06 480 LYS A N 1
ATOM 3668 C CA . LYS A 1 479 ? -12.453 -28.113 51.175 1.00 51.33 480 LYS A CA 1
ATOM 3669 C C . LYS A 1 479 ? -12.839 -28.292 52.628 1.00 52.32 480 LYS A C 1
ATOM 3670 O O . LYS A 1 479 ? -12.573 -29.329 53.222 1.00 52.73 480 LYS A O 1
ATOM 3676 N N . ALA A 1 480 ? -13.469 -27.233 53.184 1.00 69.76 481 ALA A N 1
ATOM 3677 C CA . ALA A 1 480 ? -13.733 -27.406 54.466 1.00 70.12 481 ALA A CA 1
ATOM 3678 C C . ALA A 1 480 ? -14.102 -28.844 54.589 1.00 65.90 481 ALA A C 1
ATOM 3679 O O . ALA A 1 480 ? -13.408 -29.633 55.229 1.00 69.00 481 ALA A O 1
ATOM 3681 N N . ALA A 1 481 ? -15.229 -29.168 53.971 1.00 61.61 482 ALA A N 1
ATOM 3682 C CA . ALA A 1 481 ? -15.843 -30.346 54.318 1.00 59.34 482 ALA A CA 1
ATOM 3683 C C . ALA A 1 481 ? -15.328 -31.262 53.334 1.00 48.86 482 ALA A C 1
ATOM 3684 O O . ALA A 1 481 ? -14.541 -31.006 52.622 1.00 54.50 482 ALA A O 1
ATOM 3686 N N . MET A 1 482 ? -16.176 -32.110 52.983 1.00 50.90 483 MET A N 1
ATOM 3687 C CA . MET A 1 482 ? -15.851 -32.786 51.731 1.00 36.73 483 MET A CA 1
ATOM 3688 C C . MET A 1 482 ? -14.684 -33.843 52.094 1.00 32.56 483 MET A C 1
ATOM 3689 O O . MET A 1 482 ? -13.631 -33.543 52.185 1.00 28.97 483 MET A O 1
ATOM 3694 N N . PRO A 1 483 ? -15.170 -35.023 52.344 1.00 29.27 484 PRO A N 1
ATOM 3695 C CA . PRO A 1 483 ? -14.322 -36.153 52.617 1.00 30.72 484 PRO A CA 1
ATOM 3696 C C . PRO A 1 483 ? -13.147 -36.490 51.649 1.00 30.35 484 PRO A C 1
ATOM 3697 O O . PRO A 1 483 ? -13.431 -36.299 50.506 1.00 26.77 484 PRO A O 1
ATOM 3701 N N . ALA A 1 484 ? -11.953 -36.758 52.247 1.00 28.51 485 ALA A N 1
ATOM 3702 C CA . ALA A 1 484 ? -10.878 -36.958 51.302 1.00 25.68 485 ALA A CA 1
ATOM 3703 C C . ALA A 1 484 ? -11.283 -38.105 50.416 1.00 28.09 485 ALA A C 1
ATOM 3704 O O . ALA A 1 484 ? -10.830 -38.154 49.220 1.00 26.35 485 ALA A O 1
ATOM 3706 N N . SER A 1 485 ? -12.053 -39.158 50.812 1.00 28.13 486 SER A N 1
ATOM 3707 C CA . SER A 1 485 ? -12.343 -40.318 49.977 1.00 28.66 486 SER A CA 1
ATOM 3708 C C . SER A 1 485 ? -13.126 -39.917 48.732 1.00 25.55 486 SER A C 1
ATOM 3709 O O . SER A 1 485 ? -12.991 -40.537 47.645 1.00 27.13 486 SER A O 1
ATOM 3712 N N . GLU A 1 486 ? -13.939 -38.955 48.837 1.00 25.91 487 GLU A N 1
ATOM 3713 C CA . GLU A 1 486 ? -14.716 -38.447 47.848 1.00 23.97 487 GLU A CA 1
ATOM 3714 C C . GLU A 1 486 ? -13.674 -37.855 46.627 1.00 26.59 487 GLU A C 1
ATOM 3715 O O . GLU A 1 486 ? -13.957 -37.687 45.538 1.00 24.89 487 GLU A O 1
ATOM 3721 N N . LYS A 1 487 ? -12.824 -37.032 47.424 1.00 21.32 488 LYS A N 1
ATOM 3722 C CA . LYS A 1 487 ? -11.793 -36.360 46.515 1.00 17.97 488 LYS A CA 1
ATOM 3723 C C . LYS A 1 487 ? -11.048 -37.441 45.703 1.00 28.36 488 LYS A C 1
ATOM 3724 O O . LYS A 1 487 ? -10.665 -37.113 44.607 1.00 22.50 488 LYS A O 1
ATOM 3730 N N . LEU A 1 488 ? -10.736 -38.538 46.365 1.00 23.35 489 LEU A N 1
ATOM 3731 C CA . LEU A 1 488 ? -9.893 -39.526 45.772 1.00 21.40 489 LEU A CA 1
ATOM 3732 C C . LEU A 1 488 ? -10.567 -40.108 44.576 1.00 19.96 489 LEU A C 1
ATOM 3733 O O . LEU A 1 488 ? -9.969 -40.371 43.533 1.00 22.83 489 LEU A O 1
ATOM 3738 N N . GLN A 1 489 ? -11.844 -40.317 44.766 1.00 25.81 490 GLN A N 1
ATOM 3739 C CA . GLN A 1 489 ? -12.737 -40.935 43.624 1.00 21.59 490 GLN A CA 1
ATOM 3740 C C . GLN A 1 489 ? -12.600 -39.811 42.465 1.00 21.84 490 GLN A C 1
ATOM 3741 O O . GLN A 1 489 ? -12.488 -40.313 41.427 1.00 23.74 490 GLN A O 1
ATOM 3747 N N . LEU A 1 490 ? -12.699 -38.549 42.734 1.00 21.60 491 LEU A N 1
ATOM 3748 C CA . LEU A 1 490 ? -12.646 -37.459 41.598 1.00 19.66 491 LEU A CA 1
ATOM 3749 C C . LEU A 1 490 ? -11.185 -37.690 41.014 1.00 18.68 491 LEU A C 1
ATOM 3750 O O . LEU A 1 490 ? -11.208 -37.478 39.643 1.00 18.91 491 LEU A O 1
ATOM 3755 N N . LEU A 1 491 ? -10.151 -37.947 41.813 1.00 19.76 492 LEU A N 1
ATOM 3756 C CA . LEU A 1 491 ? -8.804 -38.055 41.329 1.00 19.27 492 LEU A CA 1
ATOM 3757 C C . LEU A 1 491 ? -8.765 -39.209 40.380 1.00 24.30 492 LEU A C 1
ATOM 3758 O O . LEU A 1 491 ? -8.212 -39.096 39.289 1.00 19.09 492 LEU A O 1
ATOM 3763 N N . GLN A 1 492 ? -9.335 -40.323 40.790 1.00 19.52 493 GLN A N 1
ATOM 3764 C CA . GLN A 1 492 ? -9.411 -41.520 39.963 1.00 19.33 493 GLN A CA 1
ATOM 3765 C C . GLN A 1 492 ? -10.147 -41.241 38.658 1.00 19.95 493 GLN A C 1
ATOM 3766 O O . GLN A 1 492 ? -9.459 -41.767 37.632 1.00 20.41 493 GLN A O 1
ATOM 3772 N N . THR A 1 493 ? -11.199 -40.647 38.540 1.00 19.30 494 THR A N 1
ATOM 3773 C CA . THR A 1 493 ? -11.958 -40.363 37.404 1.00 17.23 494 THR A CA 1
ATOM 3774 C C . THR A 1 493 ? -11.030 -39.446 36.268 1.00 20.30 494 THR A C 1
ATOM 3775 O O . THR A 1 493 ? -11.008 -39.738 35.243 1.00 18.98 494 THR A O 1
ATOM 3779 N N . ALA A 1 494 ? -10.488 -38.465 37.013 1.00 20.77 495 ALA A N 1
ATOM 3780 C CA . ALA A 1 494 ? -9.598 -37.543 36.126 1.00 14.69 495 ALA A CA 1
ATOM 3781 C C . ALA A 1 494 ? -8.467 -38.416 35.680 1.00 20.57 495 ALA A C 1
ATOM 3782 O O . ALA A 1 494 ? -8.078 -38.155 34.473 1.00 15.80 495 ALA A O 1
ATOM 3784 N N . MET A 1 495 ? -7.849 -39.244 36.421 1.00 17.56 496 MET A N 1
ATOM 3785 C CA . MET A 1 495 ? -6.754 -40.116 35.796 1.00 18.63 496 MET A CA 1
ATOM 3786 C C . MET A 1 495 ? -7.188 -40.928 34.778 1.00 17.38 496 MET A C 1
ATOM 3787 O O . MET A 1 495 ? -6.420 -41.152 33.747 1.00 18.21 496 MET A O 1
ATOM 3792 N N . GLN A 1 496 ? -8.297 -41.628 34.987 1.00 20.79 497 GLN A N 1
ATOM 3793 C CA . GLN A 1 496 ? -8.848 -42.395 33.858 1.00 16.97 497 GLN A CA 1
ATOM 3794 C C . GLN A 1 496 ? -9.130 -41.579 32.601 1.00 17.12 497 GLN A C 1
ATOM 3795 O O . GLN A 1 496 ? -8.731 -42.132 31.495 1.00 17.81 497 GLN A O 1
ATOM 3801 N N . ALA A 1 497 ? -9.553 -40.414 32.672 1.00 18.28 498 ALA A N 1
ATOM 3802 C CA . ALA A 1 497 ? -9.827 -39.603 31.577 1.00 14.0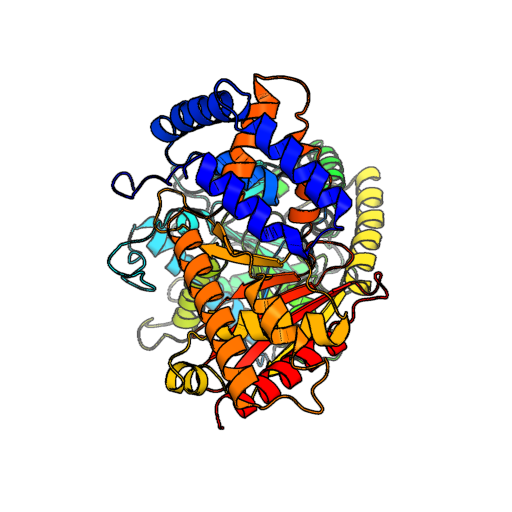9 498 ALA A CA 1
ATOM 3803 C C . ALA A 1 497 ? -8.456 -39.163 30.852 1.00 16.51 498 ALA A C 1
ATOM 3804 O O . ALA A 1 497 ? -8.428 -39.102 29.621 1.00 17.75 498 ALA A O 1
ATOM 3806 N N . GLN A 1 498 ? -7.526 -38.883 31.602 1.00 16.83 499 GLN A N 1
ATOM 3807 C CA . GLN A 1 498 ? -6.160 -38.524 31.155 1.00 10.92 499 GLN A CA 1
ATOM 3808 C C . GLN A 1 498 ? -5.533 -39.690 30.502 1.00 16.62 499 GLN A C 1
ATOM 3809 O O . GLN A 1 498 ? -5.037 -39.510 29.271 1.00 16.56 499 GLN A O 1
ATOM 3815 N N . THR A 1 499 ? -5.573 -40.876 31.101 1.00 15.66 500 THR A N 1
ATOM 3816 C CA . THR A 1 499 ? -5.062 -42.071 30.446 1.00 14.85 500 THR A CA 1
ATOM 3817 C C . THR A 1 499 ? -5.834 -42.366 29.172 1.00 11.70 500 THR A C 1
ATOM 3818 O O . THR A 1 499 ? -5.196 -42.665 28.136 1.00 17.39 500 THR A O 1
ATOM 3822 N N . GLU A 1 500 ? -7.203 -42.308 29.092 1.00 13.65 501 GLU A N 1
ATOM 3823 C CA . GLU A 1 500 ? -7.914 -42.504 27.835 1.00 13.31 501 GLU A CA 1
ATOM 3824 C C . GLU A 1 500 ? -7.491 -41.470 26.797 1.00 14.69 501 GLU A C 1
ATOM 3825 O O . GLU A 1 500 ? -7.256 -41.855 25.621 1.00 15.89 501 GLU A O 1
ATOM 3831 N N . TYR A 1 501 ? -7.380 -40.110 27.047 1.00 14.73 502 TYR A N 1
ATOM 3832 C CA . TYR A 1 501 ? -7.046 -39.141 25.931 1.00 13.04 502 TYR A CA 1
ATOM 3833 C C . TYR A 1 501 ? -5.654 -39.524 25.414 1.00 11.36 502 TYR A C 1
ATOM 3834 O O . TYR A 1 501 ? -5.345 -39.317 24.190 1.00 13.03 502 TYR A O 1
ATOM 3843 N N . THR A 1 502 ? -4.709 -39.941 26.355 1.00 13.19 503 THR A N 1
ATOM 3844 C CA . THR A 1 502 ? -3.277 -40.218 25.982 1.00 11.02 503 THR A CA 1
ATOM 3845 C C . THR A 1 502 ? -3.294 -41.342 24.824 1.00 11.93 503 THR A C 1
ATOM 3846 O O . THR A 1 502 ? -2.692 -41.245 23.824 1.00 14.93 503 THR A O 1
ATOM 3850 N N . VAL A 1 503 ? -4.099 -42.482 25.216 1.00 16.20 504 VAL A N 1
ATOM 3851 C CA . VAL A 1 503 ? -4.175 -43.540 24.076 1.00 14.12 504 VAL A CA 1
ATOM 3852 C C . VAL A 1 503 ? -4.746 -43.145 22.870 1.00 15.21 504 VAL A C 1
ATOM 3853 O O . VAL A 1 503 ? -4.219 -43.500 21.752 1.00 16.55 504 VAL A O 1
ATOM 3857 N N . MET A 1 504 ? -5.745 -42.291 22.915 1.00 13.72 505 MET A N 1
ATOM 3858 C CA . MET A 1 504 ? -6.395 -41.755 21.849 1.00 14.16 505 MET A CA 1
ATOM 3859 C C . MET A 1 504 ? -5.319 -41.017 20.941 1.00 14.68 505 MET A C 1
ATOM 3860 O O . MET A 1 504 ? -5.234 -41.173 19.802 1.00 14.92 505 MET A O 1
ATOM 3865 N N . ALA A 1 505 ? -4.620 -40.124 21.664 1.00 13.51 506 ALA A N 1
ATOM 3866 C CA . ALA A 1 505 ? -3.673 -39.306 20.805 1.00 12.69 506 ALA A CA 1
ATOM 3867 C C . ALA A 1 505 ? -2.586 -40.124 20.198 1.00 11.78 506 ALA A C 1
ATOM 3868 O O . ALA A 1 505 ? -2.157 -39.904 19.091 1.00 13.62 506 ALA A O 1
ATOM 3870 N N . ILE A 1 506 ? -1.921 -41.041 21.004 1.00 13.10 507 ILE A N 1
ATOM 3871 C CA . ILE A 1 506 ? -0.758 -41.857 20.411 1.00 11.92 507 ILE A CA 1
ATOM 3872 C C . ILE A 1 506 ? -1.222 -42.811 19.430 1.00 14.36 507 ILE A C 1
ATOM 3873 O O . ILE A 1 506 ? -0.274 -43.187 18.553 1.00 15.48 507 ILE A O 1
ATOM 3878 N N . THR A 1 507 ? -2.496 -43.099 19.304 1.00 14.60 508 THR A N 1
ATOM 3879 C CA . THR A 1 507 ? -2.981 -44.011 18.145 1.00 11.81 508 THR A CA 1
ATOM 3880 C C . THR A 1 507 ? -3.597 -43.226 17.040 1.00 16.92 508 THR A C 1
ATOM 3881 O O . THR A 1 507 ? -4.264 -43.835 16.171 1.00 16.13 508 THR A O 1
ATOM 3885 N N . GLY A 1 508 ? -3.413 -41.895 16.906 1.00 13.35 509 GLY A N 1
ATOM 3886 C CA . GLY A 1 508 ? -3.957 -41.160 15.819 1.00 14.12 509 GLY A CA 1
ATOM 3887 C C . GLY A 1 508 ? -5.328 -40.794 15.798 1.00 12.57 509 GLY A C 1
ATOM 3888 O O . GLY A 1 508 ? -5.824 -40.285 14.858 1.00 15.93 509 GLY A O 1
ATOM 3889 N N . MET A 1 509 ? -5.999 -41.012 16.959 1.00 15.12 510 MET A N 1
ATOM 3890 C CA . MET A 1 509 ? -7.427 -40.761 17.124 1.00 12.92 510 MET A CA 1
ATOM 3891 C C . MET A 1 509 ? -7.820 -39.485 17.854 1.00 13.38 510 MET A C 1
ATOM 3892 O O . MET A 1 509 ? -8.988 -39.279 18.145 1.00 14.36 510 MET A O 1
ATOM 3897 N N . ALA A 1 510 ? -6.871 -38.609 18.150 1.00 12.49 511 ALA A N 1
ATOM 3898 C CA . ALA A 1 510 ? -7.325 -37.350 18.870 1.00 12.98 511 ALA A CA 1
ATOM 3899 C C . ALA A 1 510 ? -7.620 -36.340 17.767 1.00 13.28 511 ALA A C 1
ATOM 3900 O O . ALA A 1 510 ? -8.066 -36.662 16.617 1.00 14.19 511 ALA A O 1
ATOM 3902 N N . ILE A 1 511 ? -7.757 -35.024 18.039 1.00 13.12 512 ILE A N 1
ATOM 3903 C CA . ILE A 1 511 ? -8.441 -34.042 17.237 1.00 12.29 512 ILE A CA 1
ATOM 3904 C C . ILE A 1 511 ? -7.591 -32.984 16.529 1.00 8.42 512 ILE A C 1
ATOM 3905 O O . ILE A 1 511 ? -7.978 -32.380 15.538 1.00 12.03 512 ILE A O 1
ATOM 3910 N N . ASP A 1 512 ? -6.468 -32.676 17.057 1.00 12.16 513 ASP A N 1
ATOM 3911 C CA . ASP A 1 512 ? -5.767 -31.450 16.658 1.00 11.94 513 ASP A CA 1
ATOM 3912 C C . ASP A 1 512 ? -5.274 -31.469 15.203 1.00 9.12 513 ASP A C 1
ATOM 3913 O O . ASP A 1 512 ? -5.585 -30.614 14.412 1.00 11.54 513 ASP A O 1
ATOM 3918 N N . ASN A 1 513 ? -4.585 -32.531 14.917 1.00 10.72 514 ASN A N 1
ATOM 3919 C CA . ASN A 1 513 ? -4.066 -32.808 13.645 1.00 10.06 514 ASN A CA 1
ATOM 3920 C C . ASN A 1 513 ? -5.247 -32.927 12.514 1.00 9.28 514 ASN A C 1
ATOM 3921 O O . ASN A 1 513 ? -5.153 -32.345 11.423 1.00 11.56 514 ASN A O 1
ATOM 3926 N N . HIS A 1 514 ? -6.369 -33.572 12.881 1.00 10.39 515 HIS A N 1
ATOM 3927 C CA . HIS A 1 514 ? -7.526 -33.704 12.022 1.00 14.55 515 HIS A CA 1
ATOM 3928 C C . HIS A 1 514 ? -8.102 -32.307 11.692 1.00 12.29 515 HIS A C 1
ATOM 3929 O O . HIS A 1 514 ? -8.288 -31.920 10.538 1.00 12.46 515 HIS A O 1
ATOM 3936 N N . LEU A 1 515 ? -8.354 -31.572 12.759 1.00 11.54 516 LEU A N 1
ATOM 3937 C CA . LEU A 1 515 ? -8.928 -30.228 12.542 1.00 9.94 516 LEU A CA 1
ATOM 3938 C C . LEU A 1 515 ? -8.014 -29.331 11.750 1.00 12.63 516 LEU A C 1
ATOM 3939 O O . LEU A 1 515 ? -8.428 -28.627 10.828 1.00 14.76 516 LEU A O 1
ATOM 3944 N N . LEU A 1 516 ? -6.634 -29.440 11.970 1.00 11.23 517 LEU A N 1
ATOM 3945 C CA . LEU A 1 516 ? -5.720 -28.726 11.169 1.00 10.14 517 LEU A CA 1
ATOM 3946 C C . LEU A 1 516 ? -5.883 -29.057 9.688 1.00 12.89 517 LEU A C 1
ATOM 3947 O O . LEU A 1 516 ? -5.844 -28.118 8.924 1.00 12.89 517 LEU A O 1
ATOM 3952 N N . ALA A 1 517 ? -5.923 -30.380 9.448 1.00 15.18 518 ALA A N 1
ATOM 3953 C CA . ALA A 1 517 ? -5.927 -30.680 7.973 1.00 15.47 518 ALA A CA 1
ATOM 3954 C C . ALA A 1 517 ? -7.261 -30.276 7.291 1.00 13.45 518 ALA A C 1
ATOM 3955 O O . ALA A 1 517 ? -7.252 -29.704 6.211 1.00 18.38 518 ALA A O 1
ATOM 3957 N N . LEU A 1 518 ? -8.347 -30.403 7.991 1.00 13.67 519 LEU A N 1
ATOM 3958 C CA . LEU A 1 518 ? -9.672 -29.884 7.461 1.00 15.57 519 LEU A CA 1
ATOM 3959 C C . LEU A 1 518 ? -9.542 -28.432 7.228 1.00 17.87 519 LEU A C 1
ATOM 3960 O O . LEU A 1 518 ? -10.043 -27.874 6.247 1.00 16.54 519 LEU A O 1
ATOM 3965 N N . ARG A 1 519 ? -8.924 -27.674 8.185 1.00 14.68 520 ARG A N 1
ATOM 3966 C CA . ARG A 1 519 ? -8.829 -26.181 8.117 1.00 13.54 520 ARG A CA 1
ATOM 3967 C C . ARG A 1 519 ? -8.019 -25.770 6.902 1.00 17.10 520 ARG A C 1
ATOM 3968 O O . ARG A 1 519 ? -8.363 -24.829 6.206 1.00 17.50 520 ARG A O 1
ATOM 3976 N N . GLU A 1 520 ? -6.947 -26.515 6.678 1.00 16.39 521 GLU A N 1
ATOM 3977 C CA . GLU A 1 520 ? -5.967 -26.285 5.479 1.00 15.31 521 GLU A CA 1
ATOM 3978 C C . GLU A 1 520 ? -6.603 -26.724 4.222 1.00 19.12 521 GLU A C 1
ATOM 3979 O O . GLU A 1 520 ? -6.372 -25.930 3.229 1.00 19.56 521 GLU A O 1
ATOM 3985 N N . LEU A 1 521 ? -7.338 -27.690 4.269 1.00 19.09 522 LEU A N 1
ATOM 3986 C CA . LEU A 1 521 ? -7.946 -28.198 2.986 1.00 19.94 522 LEU A CA 1
ATOM 3987 C C . LEU A 1 521 ? -9.023 -27.192 2.709 1.00 21.42 522 LEU A C 1
ATOM 3988 O O . LEU A 1 521 ? -9.338 -26.785 1.391 1.00 26.93 522 LEU A O 1
ATOM 3993 N N . ALA A 1 522 ? -9.777 -26.562 3.691 1.00 18.20 523 ALA A N 1
ATOM 3994 C CA . ALA A 1 522 ? -10.725 -25.460 3.428 1.00 16.93 523 ALA A CA 1
ATOM 3995 C C . ALA A 1 522 ? -10.151 -24.263 2.670 1.00 21.77 523 ALA A C 1
ATOM 3996 O O . ALA A 1 522 ? -10.854 -23.518 1.901 1.00 29.03 523 ALA A O 1
ATOM 3998 N N . ARG A 1 523 ? -8.963 -23.954 3.132 1.00 26.76 524 ARG A N 1
ATOM 3999 C CA . ARG A 1 523 ? -8.159 -22.820 2.773 1.00 24.22 524 ARG A CA 1
ATOM 4000 C C . ARG A 1 523 ? -7.855 -22.870 1.362 1.00 37.18 524 ARG A C 1
ATOM 4001 O O . ARG A 1 523 ? -7.802 -21.885 0.631 1.00 40.21 524 ARG A O 1
ATOM 4009 N N . ASP A 1 524 ? -7.645 -24.066 1.009 1.00 39.80 525 ASP A N 1
ATOM 4010 C CA . ASP A 1 524 ? -7.362 -24.339 -0.361 1.00 46.53 525 ASP A CA 1
ATOM 4011 C C . ASP A 1 524 ? -8.443 -24.290 -1.413 1.00 48.83 525 ASP A C 1
ATOM 4012 O O . ASP A 1 524 ? -8.603 -23.222 -2.017 1.00 47.47 525 ASP A O 1
ATOM 4017 N N . LEU A 1 525 ? -9.206 -25.369 -1.691 1.00 50.51 526 LEU A N 1
ATOM 4018 C CA . LEU A 1 525 ? -9.713 -25.248 -3.118 1.00 57.01 526 LEU A CA 1
ATOM 4019 C C . LEU A 1 525 ? -11.059 -24.703 -2.699 1.00 55.65 526 LEU A C 1
ATOM 4020 O O . LEU A 1 525 ? -11.774 -24.182 -3.556 1.00 58.03 526 LEU A O 1
ATOM 4025 N N . CYS A 1 526 ? -11.451 -24.788 -1.446 1.00 56.29 527 CYS A N 1
ATOM 4026 C CA . CYS A 1 526 ? -12.820 -24.384 -1.199 1.00 57.67 527 CYS A CA 1
ATOM 4027 C C . CYS A 1 526 ? -12.977 -23.013 -0.571 1.00 56.73 527 CYS A C 1
ATOM 4028 O O . CYS A 1 526 ? -13.699 -22.864 0.422 1.00 53.71 527 CYS A O 1
ATOM 4031 N N . LYS A 1 527 ? -12.325 -22.007 -1.109 1.00 62.14 528 LYS A N 1
ATOM 4032 C CA . LYS A 1 527 ? -12.753 -20.687 -0.681 1.00 58.39 528 LYS A CA 1
ATOM 4033 C C . LYS A 1 527 ? -12.581 -20.122 0.711 1.00 57.06 528 LYS A C 1
ATOM 4034 O O . LYS A 1 527 ? -11.828 -20.615 1.554 1.00 60.01 528 LYS A O 1
ATOM 4040 N N . GLU A 1 528 ? -13.340 -19.016 0.889 1.00 59.12 529 GLU A N 1
ATOM 4041 C CA . GLU A 1 528 ? -13.147 -17.966 1.993 1.00 56.06 529 GLU A CA 1
ATOM 4042 C C . GLU A 1 528 ? -13.473 -18.708 3.304 1.00 52.37 529 GLU A C 1
ATOM 4043 O O . GLU A 1 528 ? -13.891 -19.868 3.229 1.00 48.44 529 GLU A O 1
ATOM 4049 N N . PRO A 1 529 ? -13.305 -18.077 4.514 1.00 48.04 530 PRO A N 1
ATOM 4050 C CA . PRO A 1 529 ? -13.075 -19.066 5.539 1.00 41.21 530 PRO A CA 1
ATOM 4051 C C . PRO A 1 529 ? -14.290 -19.388 6.183 1.00 31.05 530 PRO A C 1
ATOM 4052 O O . PRO A 1 529 ? -15.294 -18.713 6.254 1.00 37.91 530 PRO A O 1
ATOM 4056 N N . PRO A 1 530 ? -14.265 -20.660 6.632 1.00 26.45 531 PRO A N 1
ATOM 4057 C CA . PRO A 1 530 ? -15.471 -21.131 7.124 1.00 30.52 531 PRO A CA 1
ATOM 4058 C C . PRO A 1 530 ? -15.726 -20.707 8.489 1.00 24.42 531 PRO A C 1
ATOM 4059 O O . PRO A 1 530 ? -14.792 -20.542 9.273 1.00 21.68 531 PRO A O 1
ATOM 4063 N N . GLU A 1 531 ? -16.959 -20.524 8.886 1.00 20.83 532 GLU A N 1
ATOM 4064 C CA . GLU A 1 531 ? -17.437 -20.249 10.153 1.00 18.79 532 GLU A CA 1
ATOM 4065 C C . GLU A 1 531 ? -16.782 -21.201 11.348 1.00 15.49 532 GLU A C 1
ATOM 4066 O O . GLU A 1 531 ? -16.348 -20.650 12.329 1.00 19.31 532 GLU A O 1
ATOM 4072 N N . MET A 1 532 ? -16.663 -22.458 10.923 1.00 15.15 533 MET A N 1
ATOM 4073 C CA . MET A 1 532 ? -16.114 -23.472 11.907 1.00 14.83 533 MET A CA 1
ATOM 4074 C C . MET A 1 532 ? -14.797 -23.058 12.413 1.00 16.04 533 MET A C 1
ATOM 4075 O O . MET A 1 532 ? -14.457 -23.252 13.505 1.00 16.21 533 MET A O 1
ATOM 4080 N N . PHE A 1 533 ? -13.869 -22.513 11.565 1.00 16.07 534 PHE A N 1
ATOM 4081 C CA . PHE A 1 533 ? -12.467 -22.183 11.945 1.00 11.93 534 PHE A CA 1
ATOM 4082 C C . PHE A 1 533 ? -12.259 -20.655 12.291 1.00 15.39 534 PHE A C 1
ATOM 4083 O O . PHE A 1 533 ? -11.208 -20.296 12.810 1.00 15.48 534 PHE A O 1
ATOM 4091 N N . MET A 1 534 ? -13.253 -19.854 12.045 1.00 19.73 535 MET A N 1
ATOM 4092 C CA . MET A 1 534 ? -13.247 -18.443 12.410 1.00 18.19 535 MET A CA 1
ATOM 4093 C C . MET A 1 534 ? -13.899 -18.223 13.769 1.00 17.36 535 MET A C 1
ATOM 4094 O O . MET A 1 534 ? -13.864 -17.160 14.363 1.00 18.94 535 MET A O 1
ATOM 4099 N N . ASP A 1 535 ? -14.499 -19.331 14.181 1.00 16.36 536 ASP A N 1
ATOM 4100 C CA . ASP A 1 535 ? -15.147 -19.343 15.489 1.00 14.87 536 ASP A CA 1
ATOM 4101 C C . ASP A 1 535 ? -14.170 -19.073 16.582 1.00 16.07 536 ASP A C 1
ATOM 4102 O O . ASP A 1 535 ? -13.173 -19.697 16.751 1.00 15.93 536 ASP A O 1
ATOM 4107 N N . GLU A 1 536 ? -14.555 -18.105 17.603 1.00 15.31 537 GLU A N 1
ATOM 4108 C CA . GLU A 1 536 ? -13.657 -17.831 18.750 1.00 16.22 537 GLU A CA 1
ATOM 4109 C C . GLU A 1 536 ? -13.371 -19.002 19.626 1.00 14.79 537 GLU A C 1
ATOM 4110 O O . GLU A 1 536 ? -12.257 -19.125 20.096 1.00 15.28 537 GLU A O 1
ATOM 4116 N N . THR A 1 537 ? -14.275 -20.040 19.572 1.00 14.53 538 THR A N 1
ATOM 4117 C CA . THR A 1 537 ? -13.954 -21.324 20.261 1.00 14.87 538 THR A CA 1
ATOM 4118 C C . THR A 1 537 ? -12.828 -22.030 19.646 1.00 14.60 538 THR A C 1
ATOM 4119 O O . THR A 1 537 ? -12.005 -22.493 20.477 1.00 15.08 538 THR A O 1
ATOM 4123 N N . TYR A 1 538 ? -12.785 -22.063 18.351 1.00 13.58 539 TYR A N 1
ATOM 4124 C CA . TYR A 1 538 ? -11.688 -22.701 17.672 1.00 13.73 539 TYR A CA 1
ATOM 4125 C C . TYR A 1 538 ? -10.366 -21.947 17.873 1.00 14.97 539 TYR A C 1
ATOM 4126 O O . TYR A 1 538 ? -9.319 -22.568 18.281 1.00 14.24 539 TYR A O 1
ATOM 4135 N N . LEU A 1 539 ? -10.407 -20.669 17.905 1.00 12.89 540 LEU A N 1
ATOM 4136 C CA . LEU A 1 539 ? -9.202 -19.974 18.112 1.00 15.49 540 LEU A CA 1
ATOM 4137 C C . LEU A 1 539 ? -8.662 -20.034 19.510 1.00 14.25 540 LEU A C 1
ATOM 4138 O O . LEU A 1 539 ? -7.450 -20.311 19.734 1.00 13.77 540 LEU A O 1
ATOM 4143 N N . MET A 1 540 ? -9.574 -19.949 20.536 1.00 14.63 541 MET A N 1
ATOM 4144 C CA . MET A 1 540 ? -9.237 -20.166 21.930 1.00 17.16 541 MET A CA 1
ATOM 4145 C C . MET A 1 540 ? -8.684 -21.542 22.210 1.00 12.52 541 MET A C 1
ATOM 4146 O O . MET A 1 540 ? -7.784 -21.727 22.969 1.00 13.69 541 MET A O 1
ATOM 4151 N N . SER A 1 541 ? -9.211 -22.464 21.365 1.00 13.11 542 SER A N 1
ATOM 4152 C CA . SER A 1 541 ? -8.750 -23.825 21.605 1.00 12.03 542 SER A CA 1
ATOM 4153 C C . SER A 1 541 ? -7.320 -24.099 21.359 1.00 13.57 542 SER A C 1
ATOM 4154 O O . SER A 1 541 ? -6.689 -25.048 21.939 1.00 13.55 542 SER A O 1
ATOM 4157 N N . ASN A 1 542 ? -6.608 -23.304 20.522 1.00 12.25 543 ASN A N 1
ATOM 4158 C CA . ASN A 1 542 ? -5.284 -23.385 20.169 1.00 12.01 543 ASN A CA 1
ATOM 4159 C C . ASN A 1 542 ? -4.311 -22.355 20.744 1.00 12.60 543 ASN A C 1
ATOM 4160 O O . ASN A 1 542 ? -3.162 -22.319 20.184 1.00 17.31 543 ASN A O 1
ATOM 4165 N N . ARG A 1 543 ? -4.892 -21.684 21.779 1.00 12.79 544 ARG A N 1
ATOM 4166 C CA . ARG A 1 543 ? -4.068 -20.680 22.424 1.00 14.65 544 ARG A CA 1
ATOM 4167 C C . ARG A 1 543 ? -3.543 -21.418 23.770 1.00 10.61 544 ARG A C 1
ATOM 4168 O O . ARG A 1 543 ? -4.319 -21.483 24.800 1.00 15.12 544 ARG A O 1
ATOM 4176 N N . PHE A 1 544 ? -2.364 -22.134 23.763 1.00 9.58 545 PHE A N 1
ATOM 4177 C CA . PHE A 1 544 ? -1.992 -23.068 24.791 1.00 10.99 545 PHE A CA 1
ATOM 4178 C C . PHE A 1 544 ? -1.317 -22.248 25.909 1.00 11.60 545 PHE A C 1
ATOM 4179 O O . PHE A 1 544 ? -0.053 -22.155 25.998 1.00 11.81 545 PHE A O 1
ATOM 4187 N N . VAL A 1 545 ? -2.139 -21.786 26.889 1.00 12.24 546 VAL A N 1
ATOM 4188 C CA . VAL A 1 545 ? -1.590 -21.050 27.941 1.00 12.98 546 VAL A CA 1
ATOM 4189 C C . VAL A 1 545 ? -0.767 -21.916 28.923 1.00 11.69 546 VAL A C 1
ATOM 4190 O O . VAL A 1 545 ? 0.219 -21.450 29.549 1.00 13.69 546 VAL A O 1
ATOM 4194 N N . LEU A 1 546 ? -1.104 -23.214 28.856 1.00 10.94 547 LEU A N 1
ATOM 4195 C CA . LEU A 1 546 ? -0.294 -24.259 29.491 1.00 10.73 547 LEU A CA 1
ATOM 4196 C C . LEU A 1 546 ? 0.320 -25.144 28.375 1.00 14.10 547 LEU A C 1
ATOM 4197 O O . LEU A 1 546 ? -0.411 -25.897 27.716 1.00 12.58 547 LEU A O 1
ATOM 4202 N N . SER A 1 547 ? 1.665 -25.062 28.171 1.00 9.84 548 SER A N 1
ATOM 4203 C CA . SER A 1 547 ? 2.207 -25.920 27.098 1.00 9.90 548 SER A CA 1
ATOM 4204 C C . SER A 1 547 ? 3.260 -26.848 27.719 1.00 9.95 548 SER A C 1
ATOM 4205 O O . SER A 1 547 ? 4.247 -26.324 28.310 1.00 11.76 548 SER A O 1
ATOM 4208 N N . THR A 1 548 ? 3.119 -28.154 27.563 1.00 10.58 549 THR A N 1
ATOM 4209 C CA . THR A 1 548 ? 3.829 -29.150 28.435 1.00 10.98 549 THR A CA 1
ATOM 4210 C C . THR A 1 548 ? 4.413 -30.274 27.515 1.00 9.72 549 THR A C 1
ATOM 4211 O O . THR A 1 548 ? 3.841 -30.584 26.416 1.00 11.80 549 THR A O 1
ATOM 4215 N N . SER A 1 549 ? 5.373 -30.906 28.123 1.00 13.33 550 SER A N 1
ATOM 4216 C CA . SER A 1 549 ? 5.863 -32.213 27.443 1.00 10.75 550 SER A CA 1
ATOM 4217 C C . SER A 1 549 ? 6.564 -32.871 28.658 1.00 11.72 550 SER A C 1
ATOM 4218 O O . SER A 1 549 ? 7.305 -32.369 29.453 1.00 14.41 550 SER A O 1
ATOM 4221 N N . GLN A 1 550 ? 6.621 -34.242 28.509 1.00 12.51 551 GLN A N 1
ATOM 4222 C CA . GLN A 1 550 ? 7.476 -35.136 29.233 1.00 13.64 551 GLN A CA 1
ATOM 4223 C C . GLN A 1 550 ? 8.703 -35.396 28.422 1.00 12.82 551 GLN A C 1
ATOM 4224 O O . GLN A 1 550 ? 8.580 -35.824 27.217 1.00 14.84 551 GLN A O 1
ATOM 4230 N N . VAL A 1 551 ? 9.836 -35.167 28.960 1.00 16.01 552 VAL A N 1
ATOM 4231 C CA . VAL A 1 551 ? 11.176 -35.384 28.186 1.00 12.52 552 VAL A CA 1
ATOM 4232 C C . VAL A 1 551 ? 11.989 -36.218 29.263 1.00 11.60 552 VAL A C 1
ATOM 4233 O O . VAL A 1 551 ? 12.751 -35.647 30.005 1.00 14.98 552 VAL A O 1
ATOM 4237 N N . PRO A 1 552 ? 11.732 -37.546 29.296 1.00 12.61 553 PRO A N 1
ATOM 4238 C CA . PRO A 1 552 ? 12.445 -38.372 30.317 1.00 15.88 553 PRO A CA 1
ATOM 4239 C C . PRO A 1 552 ? 13.988 -38.623 29.878 1.00 12.47 553 PRO A C 1
ATOM 4240 O O . PRO A 1 552 ? 14.113 -38.774 28.633 1.00 17.75 553 PRO A O 1
ATOM 4244 N N . THR A 1 553 ? 14.825 -38.834 30.829 1.00 13.84 554 THR A N 1
ATOM 4245 C CA . THR A 1 553 ? 16.234 -39.181 30.594 1.00 17.55 554 THR A CA 1
ATOM 4246 C C . THR A 1 553 ? 16.603 -40.260 31.466 1.00 15.12 554 THR A C 1
ATOM 4247 O O . THR A 1 553 ? 15.912 -40.714 32.266 1.00 22.95 554 THR A O 1
ATOM 4251 N N . THR A 1 554 ? 17.725 -40.815 31.008 1.00 19.45 555 THR A N 1
ATOM 4252 C CA . THR A 1 554 ? 18.679 -41.732 31.793 1.00 22.25 555 THR A CA 1
ATOM 4253 C C . THR A 1 554 ? 19.944 -41.033 32.336 1.00 22.89 555 THR A C 1
ATOM 4254 O O . THR A 1 554 ? 20.212 -41.029 33.717 1.00 22.75 555 THR A O 1
ATOM 4258 N N . MET A 1 555 ? 20.333 -40.222 31.513 1.00 18.90 556 MET A N 1
ATOM 4259 C CA . MET A 1 555 ? 21.479 -39.356 31.865 1.00 18.35 556 MET A CA 1
ATOM 4260 C C . MET A 1 555 ? 21.034 -38.365 32.756 1.00 19.15 556 MET A C 1
ATOM 4261 O O . MET A 1 555 ? 19.886 -37.792 32.726 1.00 17.61 556 MET A O 1
ATOM 4266 N N . GLU A 1 556 ? 21.928 -37.717 33.498 1.00 15.23 557 GLU A N 1
ATOM 4267 C CA . GLU A 1 556 ? 21.666 -36.636 34.439 1.00 21.97 557 GLU A CA 1
ATOM 4268 C C . GLU A 1 556 ? 21.751 -35.277 33.754 1.00 24.24 557 GLU A C 1
ATOM 4269 O O . GLU A 1 556 ? 22.802 -34.517 33.724 1.00 30.68 557 GLU A O 1
ATOM 4275 N N . MET A 1 557 ? 20.638 -34.937 33.156 1.00 16.41 558 MET A N 1
ATOM 4276 C CA . MET A 1 557 ? 20.379 -33.825 32.074 1.00 16.95 558 MET A CA 1
ATOM 4277 C C . MET A 1 557 ? 18.868 -33.524 32.089 1.00 13.18 558 MET A C 1
ATOM 4278 O O . MET A 1 557 ? 18.051 -34.296 32.472 1.00 14.50 558 MET A O 1
ATOM 4283 N N . PHE A 1 558 ? 18.580 -32.314 31.593 1.00 15.32 559 PHE A N 1
ATOM 4284 C CA . PHE A 1 558 ? 17.160 -31.930 31.608 1.00 15.45 559 PHE A CA 1
ATOM 4285 C C . PHE A 1 558 ? 16.905 -31.048 30.331 1.00 13.26 559 PHE A C 1
ATOM 4286 O O . PHE A 1 558 ? 17.814 -30.279 29.851 1.00 14.49 559 PHE A O 1
ATOM 4294 N N . CYS A 1 559 ? 15.606 -31.113 29.882 1.00 15.07 560 CYS A N 1
ATOM 4295 C CA . CYS A 1 559 ? 15.206 -30.333 28.595 1.00 13.00 560 CYS A CA 1
ATOM 4296 C C . CYS A 1 559 ? 14.368 -29.112 29.283 1.00 10.69 560 CYS A C 1
ATOM 4297 O O . CYS A 1 559 ? 13.529 -29.329 30.055 1.00 13.89 560 CYS A O 1
ATOM 4300 N N . CYS A 1 560 ? 14.415 -27.979 28.470 1.00 12.79 561 CYS A N 1
ATOM 4301 C CA . CYS A 1 560 ? 13.600 -26.762 28.787 1.00 11.90 561 CYS A CA 1
ATOM 4302 C C . CYS A 1 560 ? 13.243 -26.118 27.478 1.00 13.56 5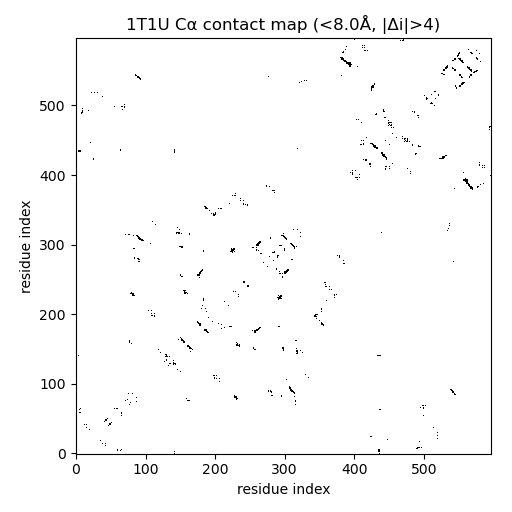61 CYS A C 1
ATOM 4303 O O . CYS A 1 560 ? 14.010 -26.096 26.531 1.00 13.71 561 CYS A O 1
ATOM 4306 N N . TYR A 1 561 ? 12.308 -25.118 27.634 1.00 11.87 562 TYR A N 1
ATOM 4307 C CA . TYR A 1 561 ? 11.808 -24.296 26.499 1.00 10.32 562 TYR A CA 1
ATOM 4308 C C . TYR A 1 561 ? 10.989 -23.149 27.168 1.00 11.90 562 TYR A C 1
ATOM 4309 O O . TYR A 1 561 ? 10.414 -23.281 28.200 1.00 12.75 562 TYR A O 1
ATOM 4318 N N . GLY A 1 562 ? 10.768 -22.177 26.289 1.00 12.95 563 GLY A N 1
ATOM 4319 C CA . GLY A 1 562 ? 9.894 -21.042 26.684 1.00 11.18 563 GLY A CA 1
ATOM 4320 C C . GLY A 1 562 ? 8.385 -21.300 26.466 1.00 13.10 563 GLY A C 1
ATOM 4321 O O . GLY A 1 562 ? 8.009 -22.362 25.845 1.00 12.38 563 GLY A O 1
ATOM 4322 N N . PRO A 1 563 ? 7.492 -20.396 26.777 1.00 11.31 564 PRO A N 1
ATOM 4323 C CA . PRO A 1 563 ? 6.123 -20.546 26.584 1.00 13.28 564 PRO A CA 1
ATOM 4324 C C . PRO A 1 563 ? 5.824 -20.266 25.182 1.00 10.20 564 PRO A C 1
ATOM 4325 O O . PRO A 1 563 ? 6.724 -19.762 24.476 1.00 11.84 564 PRO A O 1
ATOM 4329 N N . VAL A 1 564 ? 4.602 -20.637 24.737 1.00 11.93 565 VAL A N 1
ATOM 4330 C CA . VAL A 1 564 ? 4.128 -20.550 23.417 1.00 10.28 565 VAL A CA 1
ATOM 4331 C C . VAL A 1 564 ? 3.047 -19.417 23.180 1.00 11.54 565 VAL A C 1
ATOM 4332 O O . VAL A 1 564 ? 2.853 -19.094 21.949 1.00 13.92 565 VAL A O 1
ATOM 4336 N N . VAL A 1 565 ? 2.635 -18.740 24.169 1.00 14.46 566 VAL A N 1
ATOM 4337 C CA . VAL A 1 565 ? 1.785 -17.576 24.070 1.00 13.75 566 VAL A CA 1
ATOM 4338 C C . VAL A 1 565 ? 2.292 -16.611 25.092 1.00 14.25 566 VAL A C 1
ATOM 4339 O O . VAL A 1 565 ? 2.860 -16.886 26.077 1.00 13.55 566 VAL A O 1
ATOM 4343 N N . PRO A 1 566 ? 1.902 -15.280 24.959 1.00 14.60 567 PRO A N 1
ATOM 4344 C CA . PRO A 1 566 ? 2.439 -14.294 25.858 1.00 11.54 567 PRO A CA 1
ATOM 4345 C C . PRO A 1 566 ? 1.973 -14.452 27.342 1.00 12.15 567 PRO A C 1
ATOM 4346 O O . PRO A 1 566 ? 2.832 -13.979 28.109 1.00 14.19 567 PRO A O 1
ATOM 4350 N N . ASN A 1 567 ? 0.810 -14.940 27.490 1.00 12.81 568 ASN A N 1
ATOM 4351 C CA . ASN A 1 567 ? 0.338 -15.093 28.770 1.00 11.81 568 ASN A CA 1
ATOM 4352 C C . ASN A 1 567 ? 0.438 -16.543 29.337 1.00 14.87 568 ASN A C 1
ATOM 4353 O O . ASN A 1 567 ? -0.232 -16.908 30.167 1.00 14.69 568 ASN A O 1
ATOM 4358 N N . GLY A 1 568 ? 1.393 -17.293 28.678 1.00 13.88 569 GLY A N 1
ATOM 4359 C CA . GLY A 1 568 ? 1.576 -18.739 28.942 1.00 12.45 569 GLY A CA 1
ATOM 4360 C C . GLY A 1 568 ? 2.771 -19.043 29.748 1.00 11.72 569 GLY A C 1
ATOM 4361 O O . GLY A 1 568 ? 3.597 -18.263 30.141 1.00 13.79 569 GLY A O 1
ATOM 4362 N N . TYR A 1 569 ? 2.724 -20.385 30.101 1.00 12.59 570 TYR A N 1
ATOM 4363 C CA . TYR A 1 569 ? 3.815 -21.113 30.724 1.00 10.63 570 TYR A CA 1
ATOM 4364 C C . TYR A 1 569 ? 4.287 -22.253 29.812 1.00 11.21 570 TYR A C 1
ATOM 4365 O O . TYR A 1 569 ? 3.427 -22.816 29.110 1.00 11.33 570 TYR A O 1
ATOM 4374 N N . GLY A 1 570 ? 5.524 -22.505 29.881 1.00 10.95 571 GLY A N 1
ATOM 4375 C CA . GLY A 1 570 ? 6.083 -23.735 29.312 1.00 11.62 571 GLY A CA 1
ATOM 4376 C C . GLY A 1 570 ? 6.432 -24.666 30.471 1.00 10.10 571 GLY A C 1
ATOM 4377 O O . GLY A 1 570 ? 6.951 -24.210 31.570 1.00 14.22 571 GLY A O 1
ATOM 4378 N N . ALA A 1 571 ? 6.085 -25.934 30.486 1.00 12.36 572 ALA A N 1
ATOM 4379 C CA . ALA A 1 571 ? 6.428 -26.793 31.576 1.00 12.61 572 ALA A CA 1
ATOM 4380 C C . ALA A 1 571 ? 6.892 -28.206 31.003 1.00 11.10 572 ALA A C 1
ATOM 4381 O O . ALA A 1 571 ? 6.114 -29.002 30.542 1.00 12.58 572 ALA A O 1
ATOM 4383 N N . CYS A 1 572 ? 8.161 -28.443 31.149 1.00 12.79 573 CYS A N 1
ATOM 4384 C CA . CYS A 1 572 ? 8.900 -29.584 30.645 1.00 10.17 573 CYS A CA 1
ATOM 4385 C C . CYS A 1 572 ? 9.274 -30.415 31.830 1.00 13.45 573 CYS A C 1
ATOM 4386 O O . CYS A 1 572 ? 10.140 -29.907 32.596 1.00 15.39 573 CYS A O 1
ATOM 4389 N N . TYR A 1 573 ? 8.928 -31.691 31.992 1.00 11.63 574 TYR A N 1
ATOM 4390 C CA . TYR A 1 573 ? 9.257 -32.506 33.207 1.00 13.19 574 TYR A CA 1
ATOM 4391 C C . TYR A 1 573 ? 9.962 -33.787 32.894 1.00 12.55 574 TYR A C 1
ATOM 4392 O O . TYR A 1 573 ? 9.738 -34.357 31.711 1.00 12.86 574 TYR A O 1
ATOM 4401 N N . ASN A 1 574 ? 10.904 -34.109 33.788 1.00 16.48 575 ASN A N 1
ATOM 4402 C CA . ASN A 1 574 ? 11.757 -35.375 33.699 1.00 13.14 575 ASN A CA 1
ATOM 4403 C C . ASN A 1 574 ? 11.375 -36.208 34.936 1.00 14.14 575 ASN A C 1
ATOM 4404 O O . ASN A 1 574 ? 11.925 -35.873 35.948 1.00 16.20 575 ASN A O 1
ATOM 4409 N N . PRO A 1 575 ? 10.551 -37.162 34.859 1.00 14.63 576 PRO A N 1
ATOM 4410 C CA . PRO A 1 575 ? 10.067 -37.935 36.072 1.00 14.34 576 PRO A CA 1
ATOM 4411 C C . PRO A 1 575 ? 11.137 -39.158 36.266 1.00 15.95 576 PRO A C 1
ATOM 4412 O O . PRO A 1 575 ? 11.465 -39.784 35.246 1.00 19.69 576 PRO A O 1
ATOM 4416 N N . GLN A 1 576 ? 11.605 -39.141 37.353 1.00 15.03 577 GLN A N 1
ATOM 4417 C CA . GLN A 1 576 ? 12.636 -40.152 37.852 1.00 15.25 577 GLN A CA 1
ATOM 4418 C C . GLN A 1 576 ? 11.898 -40.990 38.894 1.00 17.89 577 GLN A C 1
ATOM 4419 O O . GLN A 1 576 ? 10.946 -40.716 39.616 1.00 17.66 577 GLN A O 1
ATOM 4425 N N . PRO A 1 577 ? 12.598 -42.129 39.367 1.00 17.44 578 PRO A N 1
ATOM 4426 C CA . PRO A 1 577 ? 11.888 -42.943 40.483 1.00 18.54 578 PRO A CA 1
ATOM 4427 C C . PRO A 1 577 ? 11.802 -42.123 41.680 1.00 16.12 578 PRO A C 1
ATOM 4428 O O . PRO A 1 577 ? 10.657 -42.379 42.439 1.00 19.83 578 PRO A O 1
ATOM 4432 N N . GLU A 1 578 ? 12.677 -41.210 42.117 1.00 16.09 579 GLU A N 1
ATOM 4433 C CA . GLU A 1 578 ? 12.433 -40.601 43.477 1.00 25.57 579 GLU A CA 1
ATOM 4434 C C . GLU A 1 578 ? 12.259 -39.191 43.574 1.00 24.67 579 GLU A C 1
ATOM 4435 O O . GLU A 1 578 ? 12.270 -38.558 44.542 1.00 21.33 579 GLU A O 1
ATOM 4441 N N . ALA A 1 579 ? 12.270 -38.545 42.232 1.00 20.42 580 ALA A N 1
ATOM 4442 C CA . ALA A 1 579 ? 12.186 -37.134 42.094 1.00 16.82 580 ALA A CA 1
ATOM 4443 C C . ALA A 1 579 ? 11.644 -36.888 40.654 1.00 19.49 580 ALA A C 1
ATOM 4444 O O . ALA A 1 579 ? 11.599 -37.617 39.795 1.00 17.85 580 ALA A O 1
ATOM 4446 N N . ILE A 1 580 ? 11.002 -35.655 40.498 1.00 17.06 581 ILE A N 1
ATOM 4447 C CA . ILE A 1 580 ? 10.598 -35.084 39.193 1.00 14.99 581 ILE A CA 1
ATOM 4448 C C . ILE A 1 580 ? 11.260 -33.716 39.047 1.00 16.26 581 ILE A C 1
ATOM 4449 O O . ILE A 1 580 ? 11.016 -32.874 39.864 1.00 15.91 581 ILE A O 1
ATOM 4454 N N . THR A 1 581 ? 11.859 -33.455 37.933 1.00 15.73 582 THR A N 1
ATOM 4455 C CA . THR A 1 581 ? 12.453 -32.193 37.601 1.00 12.20 582 THR A CA 1
ATOM 4456 C C . THR A 1 581 ? 11.452 -31.422 36.620 1.00 12.60 582 THR A C 1
ATOM 4457 O O . THR A 1 581 ? 10.997 -32.039 35.669 1.00 15.36 582 THR A O 1
ATOM 4461 N N . PHE A 1 582 ? 10.974 -30.266 37.141 1.00 16.24 583 PHE A N 1
ATOM 4462 C CA . PHE A 1 582 ? 10.130 -29.388 36.299 1.00 17.06 583 PHE A CA 1
ATOM 4463 C C . PHE A 1 582 ? 10.885 -28.183 35.934 1.00 19.71 583 PHE A C 1
ATOM 4464 O O . PHE A 1 582 ? 11.376 -27.418 36.742 1.00 20.51 583 PHE A O 1
ATOM 4472 N N . CYS A 1 583 ? 10.809 -27.923 34.635 1.00 12.97 584 CYS A N 1
ATOM 4473 C CA . CYS A 1 583 ? 11.404 -26.751 34.002 1.00 14.32 584 CYS A CA 1
ATOM 4474 C C . CYS A 1 583 ? 10.292 -25.745 33.576 1.00 12.66 584 CYS A C 1
ATOM 4475 O O . CYS A 1 583 ? 9.581 -26.188 32.734 1.00 14.04 584 CYS A O 1
ATOM 4478 N N . ILE A 1 584 ? 10.025 -24.691 34.375 1.00 14.14 585 ILE A N 1
ATOM 4479 C CA . ILE A 1 584 ? 8.914 -23.851 34.282 1.00 10.39 585 ILE A CA 1
ATOM 4480 C C . ILE A 1 584 ? 9.362 -22.563 33.703 1.00 11.98 585 ILE A C 1
ATOM 4481 O O . ILE A 1 584 ? 10.206 -21.796 34.306 1.00 13.01 585 ILE A O 1
ATOM 4486 N N . SER A 1 585 ? 8.853 -22.058 32.507 1.00 11.92 586 SER A N 1
ATOM 4487 C CA . SER A 1 585 ? 9.025 -20.766 31.854 1.00 13.17 586 SER A CA 1
ATOM 4488 C C . SER A 1 585 ? 7.735 -20.026 31.763 1.00 11.38 586 SER A C 1
ATOM 4489 O O . SER A 1 585 ? 6.613 -20.522 31.766 1.00 11.00 586 SER A O 1
ATOM 4492 N N . SER A 1 586 ? 7.941 -18.748 31.744 1.00 10.89 587 SER A N 1
ATOM 4493 C CA . SER A 1 586 ? 6.924 -17.650 31.671 1.00 12.86 587 SER A CA 1
ATOM 4494 C C . SER A 1 586 ? 7.620 -16.357 31.133 1.00 12.29 587 SER A C 1
ATOM 4495 O O . SER A 1 586 ? 8.765 -16.259 31.163 1.00 12.40 587 SER A O 1
ATOM 4498 N N . PHE A 1 587 ? 6.710 -15.421 30.869 1.00 13.22 588 PHE A N 1
ATOM 4499 C CA . PHE A 1 587 ? 7.307 -14.071 30.440 1.00 12.30 588 PHE A CA 1
ATOM 4500 C C . PHE A 1 587 ? 7.008 -12.956 31.515 1.00 11.58 588 PHE A C 1
ATOM 4501 O O . PHE A 1 587 ? 5.865 -12.812 31.839 1.00 13.28 588 PHE A O 1
ATOM 4509 N N . HIS A 1 588 ? 8.067 -12.213 31.924 1.00 11.60 589 HIS A N 1
ATOM 4510 C CA . HIS A 1 588 ? 7.896 -11.125 32.888 1.00 18.73 589 HIS A CA 1
ATOM 4511 C C . HIS A 1 588 ? 6.905 -10.086 32.352 1.00 17.26 589 HIS A C 1
ATOM 4512 O O . HIS A 1 588 ? 6.254 -9.404 33.143 1.00 17.49 589 HIS A O 1
ATOM 4519 N N . SER A 1 589 ? 6.741 -9.932 31.024 1.00 14.64 590 SER A N 1
ATOM 4520 C CA . SER A 1 589 ? 5.789 -8.949 30.460 1.00 17.82 590 SER A CA 1
ATOM 4521 C C . SER A 1 589 ? 4.414 -9.218 30.674 1.00 15.74 590 SER A C 1
ATOM 4522 O O . SER A 1 589 ? 3.536 -8.314 30.541 1.00 17.30 590 SER A O 1
ATOM 4525 N N . CYS A 1 590 ? 3.992 -10.484 31.085 1.00 14.68 591 CYS A N 1
ATOM 4526 C CA . CYS A 1 590 ? 2.700 -10.771 31.429 1.00 17.03 591 CYS A CA 1
ATOM 4527 C C . CYS A 1 590 ? 2.528 -10.843 33.003 1.00 15.18 591 CYS A C 1
ATOM 4528 O O . CYS A 1 590 ? 3.298 -11.498 33.710 1.00 16.32 591 CYS A O 1
ATOM 4531 N N . LYS A 1 591 ? 1.690 -9.995 33.538 1.00 19.25 592 LYS A N 1
ATOM 4532 C CA . LYS A 1 591 ? 1.791 -9.671 34.950 1.00 20.94 592 LYS A CA 1
ATOM 4533 C C . LYS A 1 591 ? 0.918 -10.601 35.781 1.00 26.88 592 LYS A C 1
ATOM 4534 O O . LYS A 1 591 ? 0.814 -10.420 36.997 1.00 31.95 592 LYS A O 1
ATOM 4540 N N . GLU A 1 592 ? 0.417 -11.477 35.131 1.00 21.45 593 GLU A N 1
ATOM 4541 C CA . GLU A 1 592 ? -0.511 -12.484 35.707 1.00 20.25 593 GLU A CA 1
ATOM 4542 C C . GLU A 1 592 ? 0.238 -13.872 35.744 1.00 21.44 593 GLU A C 1
ATOM 4543 O O . GLU A 1 592 ? -0.307 -14.739 36.175 1.00 22.83 593 GLU A O 1
ATOM 4549 N N . THR A 1 593 ? 1.424 -13.962 35.238 1.00 17.75 594 THR A N 1
ATOM 4550 C CA . THR A 1 593 ? 2.121 -15.288 35.413 1.00 16.36 594 THR A CA 1
ATOM 4551 C C . THR A 1 593 ? 3.382 -15.018 36.201 1.00 18.16 594 THR A C 1
ATOM 4552 O O . THR A 1 593 ? 4.046 -13.841 36.134 1.00 18.41 594 THR A O 1
ATOM 4556 N N . SER A 1 594 ? 3.947 -16.075 36.867 1.00 14.96 595 SER A N 1
ATOM 4557 C CA . SER A 1 594 ? 5.133 -16.069 37.598 1.00 16.82 595 SER A CA 1
ATOM 4558 C C . SER A 1 594 ? 5.700 -17.496 37.587 1.00 17.52 595 SER A C 1
ATOM 4559 O O . SER A 1 594 ? 5.008 -18.438 38.030 1.00 17.33 595 SER A O 1
ATOM 4562 N N . SER A 1 595 ? 6.791 -17.779 37.056 1.00 15.54 596 SER A N 1
ATOM 4563 C CA . SER A 1 595 ? 7.351 -19.149 37.089 1.00 15.04 596 SER A CA 1
ATOM 4564 C C . SER A 1 595 ? 7.621 -19.763 38.543 1.00 15.17 596 SER A C 1
ATOM 4565 O O . SER A 1 595 ? 7.286 -20.903 38.778 1.00 15.18 596 SER A O 1
ATOM 4568 N N . VAL A 1 596 ? 8.119 -18.869 39.433 1.00 17.91 597 VAL A N 1
ATOM 4569 C CA . VAL A 1 596 ? 8.358 -19.429 40.852 1.00 19.03 597 VAL A CA 1
ATOM 4570 C C . VAL A 1 596 ? 7.057 -19.760 41.471 1.00 16.96 597 VAL A C 1
ATOM 4571 O O . VAL A 1 596 ? 6.849 -20.747 42.075 1.00 17.54 597 VAL A O 1
ATOM 4575 N N . GLU A 1 597 ? 6.030 -18.974 41.328 1.00 17.08 598 GLU A N 1
ATOM 4576 C CA . GLU A 1 597 ? 4.664 -19.084 41.787 1.00 18.80 598 GLU A CA 1
ATOM 4577 C C . GLU A 1 597 ? 4.069 -20.421 41.295 1.00 16.40 598 GLU A C 1
ATOM 4578 O O . GLU A 1 597 ? 3.546 -21.230 42.116 1.00 16.12 598 GLU A O 1
ATOM 4584 N N . PHE A 1 598 ? 4.126 -20.588 40.048 1.00 15.11 599 PHE A N 1
ATOM 4585 C CA . PHE A 1 598 ? 3.523 -21.834 39.473 1.00 16.07 599 PHE A CA 1
ATOM 4586 C C . PHE A 1 598 ? 4.385 -23.057 39.850 1.00 14.70 599 PHE A C 1
ATOM 4587 O O . PHE A 1 598 ? 3.785 -24.033 40.293 1.00 17.16 599 PHE A O 1
ATOM 4595 N N . ALA A 1 599 ? 5.690 -23.039 39.919 1.00 14.29 600 ALA A N 1
ATOM 4596 C CA . ALA A 1 599 ? 6.483 -24.081 40.241 1.00 16.96 600 ALA A CA 1
ATOM 4597 C C . ALA A 1 599 ? 6.085 -24.558 41.856 1.00 16.51 600 ALA A C 1
ATOM 4598 O O . ALA A 1 599 ? 5.942 -25.726 42.110 1.00 20.33 600 ALA A O 1
ATOM 4600 N N . GLU A 1 600 ? 6.017 -23.480 42.607 1.00 17.64 601 GLU A N 1
ATOM 4601 C CA . GLU A 1 600 ? 5.634 -23.747 43.884 1.00 21.43 601 GLU A CA 1
ATOM 4602 C C . GLU A 1 600 ? 4.243 -24.436 44.169 1.00 19.54 601 GLU A C 1
ATOM 4603 O O . GLU A 1 600 ? 3.935 -25.374 45.003 1.00 17.91 601 GLU A O 1
ATOM 4609 N N . ALA A 1 601 ? 3.356 -23.980 43.348 1.00 16.62 602 ALA A N 1
ATOM 4610 C CA . ALA A 1 601 ? 1.967 -24.541 43.140 1.00 18.55 602 ALA A CA 1
ATOM 4611 C C . ALA A 1 601 ? 1.933 -25.941 42.568 1.00 13.62 602 ALA A C 1
ATOM 4612 O O . ALA A 1 601 ? 1.183 -26.732 43.176 1.00 16.84 602 ALA A O 1
ATOM 4614 N N . VAL A 1 602 ? 2.820 -26.356 41.827 1.00 13.91 603 VAL A N 1
ATOM 4615 C CA . VAL A 1 602 ? 3.005 -27.765 41.350 1.00 14.70 603 VAL A CA 1
ATOM 4616 C C . VAL A 1 602 ? 3.461 -28.609 42.535 1.00 12.56 603 VAL A C 1
ATOM 4617 O O . VAL A 1 602 ? 2.891 -29.642 42.691 1.00 15.59 603 VAL A O 1
ATOM 4621 N N . GLY A 1 603 ? 4.410 -28.086 43.178 1.00 16.48 604 GLY A N 1
ATOM 4622 C CA . GLY A 1 603 ? 4.814 -28.949 44.457 1.00 17.62 604 GLY A CA 1
ATOM 4623 C C . GLY A 1 603 ? 3.710 -29.059 45.319 1.00 18.32 604 GLY A C 1
ATOM 4624 O O . GLY A 1 603 ? 3.587 -30.189 45.877 1.00 20.13 604 GLY A O 1
ATOM 4625 N N . ALA A 1 604 ? 2.972 -28.042 45.603 1.00 21.55 605 ALA A N 1
ATOM 4626 C CA . ALA A 1 604 ? 2.024 -28.145 46.767 1.00 19.63 605 ALA A CA 1
ATOM 4627 C C . ALA A 1 604 ? 0.940 -28.952 46.264 1.00 17.01 605 ALA A C 1
ATOM 4628 O O . ALA A 1 604 ? 0.287 -29.874 47.006 1.00 19.95 605 ALA A O 1
ATOM 4630 N N . SER A 1 605 ? 0.563 -29.131 44.895 1.00 17.38 606 SER A N 1
ATOM 4631 C CA . SER A 1 605 ? -0.378 -29.893 44.220 1.00 14.39 606 SER A CA 1
ATOM 4632 C C . SER A 1 605 ? -0.019 -31.364 44.279 1.00 16.32 606 SER A C 1
ATOM 4633 O O . SER A 1 605 ? -0.731 -32.313 44.646 1.00 16.94 606 SER A O 1
ATOM 4636 N N . LEU A 1 606 ? 1.280 -31.691 44.089 1.00 18.26 607 LEU A N 1
ATOM 4637 C CA . LEU A 1 606 ? 1.864 -33.033 44.318 1.00 18.27 607 LEU A CA 1
ATOM 4638 C C . LEU A 1 606 ? 1.857 -33.575 45.700 1.00 15.74 607 LEU A C 1
ATOM 4639 O O . LEU A 1 606 ? 1.483 -34.761 45.808 1.00 17.78 607 LEU A O 1
ATOM 4644 N N . VAL A 1 607 ? 2.106 -32.612 46.507 1.00 17.47 608 VAL A N 1
ATOM 4645 C CA . VAL A 1 607 ? 2.087 -32.926 48.026 1.00 19.70 608 VAL A CA 1
ATOM 4646 C C . VAL A 1 607 ? 0.692 -33.394 48.369 1.00 20.80 608 VAL A C 1
ATOM 4647 O O . VAL A 1 607 ? 0.207 -34.491 49.025 1.00 17.67 608 VAL A O 1
ATOM 4651 N N . ASP A 1 608 ? -0.308 -32.574 47.950 1.00 19.57 609 ASP A N 1
ATOM 4652 C CA . ASP A 1 608 ? -1.765 -32.709 48.334 1.00 21.43 609 ASP A CA 1
ATOM 4653 C C . ASP A 1 608 ? -2.244 -33.945 47.726 1.00 20.08 609 ASP A C 1
ATOM 4654 O O . ASP A 1 608 ? -3.154 -34.741 48.249 1.00 21.39 609 ASP A O 1
ATOM 4659 N N . MET A 1 609 ? -1.959 -34.352 46.393 1.00 15.40 610 MET A N 1
ATOM 4660 C CA . MET A 1 609 ? -2.436 -35.435 45.727 1.00 15.66 610 MET A CA 1
ATOM 4661 C C . MET A 1 609 ? -1.742 -36.748 46.316 1.00 17.60 610 MET A C 1
ATOM 4662 O O . MET A 1 609 ? -2.462 -37.727 46.443 1.00 20.94 610 MET A O 1
ATOM 4667 N N . ARG A 1 610 ? -0.539 -36.788 46.711 1.00 17.80 611 ARG A N 1
ATOM 4668 C CA . ARG A 1 610 ? -0.075 -37.987 47.510 1.00 24.40 611 ARG A CA 1
ATOM 4669 C C . ARG A 1 610 ? -0.815 -38.117 48.760 1.00 22.48 611 ARG A C 1
ATOM 4670 O O . ARG A 1 610 ? -1.156 -39.225 49.131 1.00 24.15 611 ARG A O 1
ATOM 4678 N N . ASP A 1 611 ? -1.071 -37.018 49.554 1.00 24.33 612 ASP A N 1
ATOM 4679 C CA . ASP A 1 611 ? -1.933 -37.110 50.854 1.00 22.53 612 ASP A CA 1
ATOM 4680 C C . ASP A 1 611 ? -3.166 -37.821 50.527 1.00 27.69 612 ASP A C 1
ATOM 4681 O O . ASP A 1 611 ? -3.880 -38.676 51.274 1.00 26.14 612 ASP A O 1
ATOM 4686 N N . LEU A 1 612 ? -3.941 -37.449 49.434 1.00 21.97 613 LEU A N 1
ATOM 4687 C CA . LEU A 1 612 ? -5.148 -38.123 49.014 1.00 24.40 613 LEU A CA 1
ATOM 4688 C C . LEU A 1 612 ? -5.123 -39.515 48.726 1.00 25.86 613 LEU A C 1
ATOM 4689 O O . LEU A 1 612 ? -6.040 -40.420 48.964 1.00 28.22 613 LEU A O 1
ATOM 4694 N N . CYS A 1 613 ? -3.955 -39.996 48.274 1.00 28.34 614 CYS A N 1
ATOM 4695 C CA . CYS A 1 613 ? -3.784 -41.407 47.991 1.00 30.65 614 CYS A CA 1
ATOM 4696 C C . CYS A 1 613 ? -3.748 -42.285 49.291 1.00 33.84 614 CYS A C 1
ATOM 4697 O O . CYS A 1 613 ? -4.151 -43.337 49.056 1.00 39.66 614 CYS A O 1
ATOM 4700 N N . SER A 1 614 ? -3.500 -41.562 50.514 1.00 41.53 615 SER A N 1
ATOM 4701 C CA . SER A 1 614 ? -3.289 -42.347 51.722 1.00 45.62 615 SER A CA 1
ATOM 4702 C C . SER A 1 614 ? -4.132 -41.961 52.639 1.00 47.35 615 SER A C 1
ATOM 4703 O O . SER A 1 614 ? -3.631 -40.774 53.366 1.00 54.96 615 SER A O 1
ATOM 4706 N N . SER A 1 615 ? -5.388 -42.276 52.327 1.00 48.13 616 SER A N 1
ATOM 4707 C CA . SER A 1 615 ? -6.574 -42.273 53.098 1.00 50.50 616 SER A CA 1
ATOM 4708 C C . SER A 1 615 ? -6.924 -43.672 52.777 1.00 51.27 616 SER A C 1
ATOM 4709 O O . SER A 1 615 ? -5.708 -44.088 52.323 1.00 50.18 616 SER A O 1
#

Foldseek 3Di:
DQVFDAFDQADLVVQLVQLLQLQPQFDDVVLSVVLVVQSCQCPPPPHLVVVLSVVQVVQRVPDQYSLLVLCLFVVPFQDFFACFQQNKKWKWADFADFPAPLSLLLVVLLLVVLLVVLVVCVLVVNDQFDCSDPNDDPDTFAPQLLQVQFFWFWAFDLRTIDIDGDPPPDVPDPEWEWEFELLWTWTGGQAPPNRGFHSVVSSVQVVLVVVVQPPVPVPADNLLLLSRGTRNLSNVLVVVQVVDPLSVVLVVNVNSYREYEQAFEDDDPDDDPFVLSLCQRQNLADPGCRSSDHQRGAWYWYRYSRRTTIIIGRPSSADQQSVQVSVVSSVVSSVDCVPVDDPSVDDDPDDHIDIRHGDQDVVSVVSVVVSRVVSVQVSQWKFKDKFKFQQFFDQVQVVLVADRVLLLLLLLQLLCCLQPVGGAFAFEWAWLRSGHVTHTDTQRLSGPLSNVLSCCPNPPVPDQDLLNSLVSVVVSRVVSVVSNVCGNSNNHHDSNVSSSQVSCVPPPDDGRPSCVRPSNVRNPQHQHYEYENEHPHRMFMEHAANHQNHKYWYWHTDGRIIIIMIMHTVVHPSDHRVSSSVSSNVSVVVSVVSSVD

B-factor: mean 23.79, std 14.42, range [8.42, 104.91]

GO terms:
  GO:0001547 antral ovarian follicle growth (P, IEP)
  GO:0001666 response to hypoxia (P, IEP)
  GO:0045471 response to ethanol (P, IEP)
  GO:0009410 response to xenobiotic stimulus (P, IEP)
  GO:0033265 choline binding (F, IDA)
  GO:0004102 choline O-acetyltransferase activity (F, IDA)
  GO:0007584 response to nutrient (P, IEP)
  GO:0008292 acetylcholine biosynthetic process (P, IDA)
  GO:0007613 memory (P, IMP)

Secondary structure (DSSP, 8-state):
-TTSPPPP---HHHHHHHHHHHHGGGS-HHHHHHHHHHHHHHTSTTSHHHHHHHHHHHHHHHSSSTTHHHHHIIIIIT--S-HHHHT--EEEEPPP--SSHHHHHHHHHHHHHHHHHHHHHHHHT-SPPTTSSS--SSS----TTGGGTTTEEEE--SSS-EEEE---SSSS---EEEEEETTEEEEEESEETTEEPPHHHHHHHHHHHHHHHT-STTPPP-GGGGGGS-HHHHHHHHHHHTTSHHHHHHHHHHHT-S-EEEEPPP-SS---HHHHHHHHHHTTSTTTTTTS--TTBSEEEEE-TTS-EEEEE-STT--HHHHHHHHHHHHHHHT--TTS-SSS-S----PPPEEPP----HHHHHHHHHHHHHHHHHHHHEEEEEEEE-S--HHHHHHTT--HHHHHHHHHHHHHHHHHSS---EEEEEE-TTSTT--EEEE----HHHHHHHHTSSSS-SSS-HHHHHHHHHHHHHHHHHHHHHHHTT-SSHHHHHHHHHHHHHTT-S--HHHHSHHHHHHT--SEEEEE---SSSEEEE---SSTT-EEEEEEE-SS-EEEEEEEETTSTT--HHHHHHHHHHHHHHHHHHH--

Radius of gyration: 24.92 Å; Cα contacts (8 Å, |Δi|>4): 1118; chains: 1; bounding box: 76×54×58 Å

CATH classification: 3.30.559.10 (+1 more: 3.30.559.70)

Organism: Rattus norvegicus (NCBI:txid10116)

Solvent-accessible surface area: 25355 Å² total; per-residue (Å²): 129,134,146,29,60,79,4,33,19,3,68,15,100,71,1,4,61,25,2,29,112,13,1,110,46,21,17,83,163,98,33,15,167,122,0,82,34,19,10,158,124,10,8,36,125,73,22,63,0,58,58,1,14,106,65,0,78,111,32,36,160,146,35,36,7,4,5,34,107,29,17,37,30,68,68,14,9,67,51,64,101,8,1,0,2,30,16,2,7,0,0,2,8,46,75,50,144,22,152,81,48,45,38,7,2,120,29,0,1,41,1,0,14,0,1,12,36,3,28,70,49,7,83,59,138,57,30,57,52,3,115,57,122,43,118,68,98,49,47,50,8,4,25,82,5,2,85,66,0,15,21,3,2,3,48,14,15,113,107,91,2,72,39,49,80,93,58,54,55,158,103,115,111,9,37,7,0,0,0,0,8,48,14,4,2,0,13,0,55,0,45,20,105,210,48,108,12,15,39,22,4,0,35,63,3,0,124,62,0,36,152,47,2,63,70,137,133,99,105,43,50,39,0,0,5,1,0,1,5,5,0,37,83,0,4,131,4,35,73,23,1,60,175,37,65,28,3,108,94,4,2,56,44,0,45,64,3,5,0,0,0,0,7,2,28,86,25,93,69,57,85,68,33,31,78,14,0,31,17,0,0,6,1,22,4,54,101,67,10,0,2,2,0,0,1,1,2,1,4,2,1,0,0,0,65,23,0,3,0,0,0,0,2,2,40,0,0,0,20,17,63,1,3,8,51,2,4,15,52,0,25,101,60,47,144,64,73,138,152,93,154,116,190,55,99,32,83,74,146,20,56,52,9,160,14,14,133,20,141,28,41,112,90,1,101,40,33,17,68,60,4,14,93,71,0,78,143,31,40,166,38,11,21,17,38,12,50,108,6,106,86,6,0,59,50,29,0,124,166,50,189,49,49,21,22,3,0,0,1,2,0,0,2,0,0,11,14,57,65,58,109,139,7,4,12,2,23,5,39,3,42,2,12,42,16,16,68,1,24,11,8,1,4,17,2,6,10,49,54,2,31,42,0,0,82,7,18,40,48,138,108,88,78,77,71,39,72,70,18,42,99,39,0,92,60,1,9,114,17,3,67,115,16,35,80,44,0,45,45,5,56,1,3,25,8,1,6,10,0,0,57,36,18,1,176,93,117,43,154,136,85,20,80,2,13,103,14,76,0,10,74,40,2,56,110,26,10,0,10,2,13,50,10,51,15,112,29,152,10,15,8,0,37,2,2,71,26,100,70,0,1,0,0,4,0,11,4,60,63,115,32,0,26,0,3,0,0,0,24,107,79,18,186,125,20,28,0,71,106,0,0,112,11,0,4,49,0,0,58,45,0,100,91,14,16,81,102

Nearest PDB structures (foldseek):
  1q6x-assembly1_A  TM=9.888E-01  e=0.000E+00  Rattus norvegicus
  2fy4-assembly1_A  TM=9.872E-01  e=9.877E-98  Homo sapiens
  2fy3-assembly1_A  TM=9.873E-01  e=1.780E-97  Homo sapiens
  2fy2-assembly1_A  TM=9.904E-01  e=1.438E-96  Homo sapiens
  7amd-assembly1_A  TM=9.838E-01  e=1.043E-95  Homo sapiens

Sequence (597 aa):
ELDLPKLPVPPLQQTLATYLQCMQHLVPEEQFRKSQAIVKRFGAPGGLGETLQEKLLERQEKTANWVSEYWLNDMYLNNRLALPVNSSPAVIFARQHFQDTNDQLRFAACLISGVLSYKTLLDSHSLPTDWAKGQLSGQPLCMKQYYRLFSSYRLPGHTQDTLVAQKSSIMPEPEHVIVACCNQFFVLDVVINFRRLSEGDLFTQLRKIVKMASNEDERLPPIGLLTSDGRSEWAKARTVLLKDSTNRDSLDMIERCICLVCLDGPGTGELSDTHRALQLLHGGGCSLNGANRWYDKSLQFVVGRDGTCGVVCEHSPFDGIVLVQCTEHLLKHMMTSNKKLVRADSVSELPAPRRLRWKCSPETQGHLASSAEKLQRIVKNLDFIVYKFDNYGKTFIKKQKYSPDGFIQVALQLAYYRLYQRLVPTYESASIRRFQEGRVDNIRSATPEALAFVQAMTDHKAAMPASEKLQLLQTAMQAQTEYTVMAITGMAIDNHLLALRELARDLCKEPPEMFMDETYLMSNRFVLSTSQVPTTMEMFCCYGPVVPNGYGACYNPQPEAITFCISSFHSCKETSSVEFAEAVGASLVDMRDLCSS